Protein AF-A0A954MYY5-F1 (afdb_monomer_lite)

Radius of gyration: 47.36 Å; chains: 1; bounding box: 108×51×130 Å

pLDDT: mean 92.71, std 5.75, range [64.12, 98.56]

Foldseek 3Di:
DEFEFQGEAEDEAADEDDDADEYEYEAAQRGEHEAAAAQHEYEYAARYEYEEAYEYYAGPVPGHYAQYAYHYNHHYEFADAVGEYEYANHYAHEYEFQEEYEFHNNGEYEDQYAYEYAQNYAYAYDQNGEYEDQAAYHYQHQWLVRQHAAHEYEDPHDADPVGAREYEQQFDPPDQAQVRCPRGNEHREYEYDDLHEYEYDHPYHSYPDPDDGAYHYQEYAYADNYEYEDCCHEAEYAYYHDHYYYDDYDYHYQDQEEEDDAQDKGKHKQAFQQDKYKYKYWDAAFFWKKKKKFQAQDDPRHFHPVGLQWKKKWKAAQVRDTQDIDIAHGRGMDMDGRRGHRHGDMMMIMMAGHDVRRGGIGMMIIHMKGQGEAEDEADAPDKDKDKQPIFNHKYKYKDWDAQQWKKKKAWDDKPDQQWWKWKADPPRRTQDHIDRGIDFITGHHHGTMMIIIIAGPRRDIIMTMIHIYTADEAEAEEQWKDKDKDAFAFDKHKYKYFAAAWFKKKKKKAFPDWPWWKWKFKAPPHAAGPVGGDWTFPGTTRIGMIIDLIDHGGIMMMMMHRNDDHHMTMMMIHMYTDQWEWDAKPPQAAAQAAKDKIKTFIGNDDPQKFKWWAALVRPDIFGFPDKDPPDRTMIIGIGGGPDDWDFTWMKMAHPVGIDIRHRRHTYDNFDDWDKDKDKAFPPDDDDVDDGDIDIDIDGPGRHDDDDD

Sequence (708 aa):
MTVHESAKLLFDGTQAVTGNGAIVLSHTDLSGLIAVSSGMTLTIDTGITVRGSGTIGWSPTFGGGQNVSLQLLGKVVADVAFGAIRLDPNGSGTIRISGELAALDGGLIHLRGTTVFSESSTLTQSGDGTIRLFRGFSSEMISPSQFKVSGIVTFDGTGTAGNPNLLEVMGVDRGLTSAGFQNNFGFGMLSLNGAEYVKLVDEVDNSYGNGPEALYANSIFVPAGTTLDLNGFNVYVRSLLLEGQVINGTIQQMLDSGELAVGTPTPGVISTSGERDEWTFFSRADRDLTIEINFGSGGVNPALQPSLDWGTVTVFDPNGQILAVESSTEGGVIRFRHLQTPLEGSYRVRIQASNGHVFETGNYVLSVYDSTSNRRSLLLNEPVSGILTTPYADDRWEFTADSVTSLKFDLRNSSTPGISFTLIGPNDFVVIPETTGDSAIVTLPFSGTYTLIAHHLSGRTGSYSFSLDQTSLGVLPFNGSVNETLTRSGQAKLFKVTVPSTQILTLQLSDPTTTDRIEMYARYGSPPTRGVYDYRFNAPGSNQRITVPSATAGDWYVLIYSENVPTSRNVSLSSSGVFTTLSSVVPEISGNSVPVTMKLTGAGFVAGTSVSLVSLDGTRTYSPQNFSIDSLTQITATFPSQIPSGHYSIRVNTPYGSYQLQNSFEFTTGTEAHLETELIIPAVLGRHAFATLYIEYANTGDVPMPAP

Structure (mmCIF, N/CA/C/O backbone):
data_AF-A0A954MYY5-F1
#
_entry.id   AF-A0A954MYY5-F1
#
loop_
_atom_site.group_PDB
_atom_site.id
_atom_site.type_symbol
_atom_site.label_atom_id
_atom_site.label_alt_id
_atom_site.label_comp_id
_atom_site.label_asym_id
_atom_site.label_entity_id
_atom_site.label_seq_id
_atom_site.pdbx_PDB_ins_code
_atom_site.Cartn_x
_atom_site.Cartn_y
_atom_site.Cartn_z
_atom_site.occupancy
_atom_site.B_iso_or_equiv
_atom_site.auth_seq_id
_atom_site.auth_comp_id
_atom_site.auth_asym_id
_atom_site.auth_atom_id
_atom_site.pdbx_PDB_model_num
ATOM 1 N N . MET A 1 1 ? -5.482 -3.676 62.823 1.00 93.31 1 MET A N 1
ATOM 2 C CA . MET A 1 1 ? -6.471 -4.029 63.866 1.00 93.31 1 MET A CA 1
ATOM 3 C C . MET A 1 1 ? -7.576 -4.846 63.217 1.00 93.31 1 MET A C 1
ATOM 5 O O . MET A 1 1 ? -7.932 -4.530 62.092 1.00 93.31 1 MET A O 1
ATOM 9 N N . THR A 1 2 ? -8.111 -5.862 63.894 1.00 95.06 2 THR A N 1
ATOM 10 C CA . THR A 1 2 ? -9.263 -6.638 63.402 1.00 95.06 2 THR A CA 1
ATOM 11 C C . THR A 1 2 ? -10.464 -6.385 64.303 1.00 95.06 2 THR A C 1
ATOM 13 O O . THR A 1 2 ? -10.348 -6.497 65.522 1.00 95.06 2 THR A O 1
ATOM 16 N N . VAL A 1 3 ? -11.605 -6.041 63.711 1.00 95.06 3 VAL A N 1
ATOM 17 C CA . VAL A 1 3 ? -12.895 -5.918 64.392 1.00 95.06 3 VAL A CA 1
ATOM 18 C C . VAL A 1 3 ? -13.662 -7.211 64.125 1.00 95.06 3 VAL A C 1
ATOM 20 O O . VAL A 1 3 ? -14.184 -7.443 63.030 1.00 95.06 3 VAL A O 1
ATOM 23 N N . HIS A 1 4 ? -13.657 -8.099 65.115 1.00 93.50 4 HIS A N 1
ATOM 24 C CA . HIS A 1 4 ? -14.310 -9.403 65.022 1.00 93.50 4 HIS A CA 1
ATOM 25 C C . HIS A 1 4 ? -15.840 -9.286 64.956 1.00 93.50 4 HIS A C 1
ATOM 27 O O . HIS A 1 4 ? -16.412 -8.220 65.188 1.00 93.50 4 HIS A O 1
ATOM 33 N N . GLU A 1 5 ? -16.498 -10.390 64.619 1.00 88.56 5 GLU A N 1
ATOM 34 C CA . GLU A 1 5 ? -17.949 -10.498 64.636 1.00 88.56 5 GLU A CA 1
ATOM 35 C C . GLU A 1 5 ? -18.494 -10.124 66.022 1.00 88.56 5 GLU A C 1
ATOM 37 O O . GLU A 1 5 ? -17.938 -10.495 67.056 1.00 88.56 5 GLU A O 1
ATOM 42 N N . SER A 1 6 ? -19.581 -9.357 66.037 1.00 88.06 6 SER A N 1
ATOM 43 C CA . SER A 1 6 ? -20.195 -8.749 67.223 1.00 88.06 6 SER A CA 1
ATOM 44 C C . SER A 1 6 ? -19.346 -7.683 67.939 1.00 88.06 6 SER A C 1
ATOM 46 O O . SER A 1 6 ? -19.715 -7.245 69.031 1.00 88.06 6 SER A O 1
ATOM 48 N N . ALA A 1 7 ? -18.246 -7.212 67.337 1.00 93.00 7 ALA A N 1
ATOM 49 C CA . ALA A 1 7 ? -17.447 -6.095 67.843 1.00 93.00 7 ALA A CA 1
ATOM 50 C C . ALA A 1 7 ? -17.664 -4.812 67.023 1.00 93.00 7 ALA A C 1
ATOM 52 O O . ALA A 1 7 ? -17.978 -4.842 65.835 1.00 93.00 7 ALA A O 1
ATOM 53 N N . LYS A 1 8 ? -17.471 -3.652 67.660 1.00 94.50 8 LYS A N 1
ATOM 54 C CA . LYS A 1 8 ? -17.592 -2.344 67.005 1.00 94.50 8 LYS A CA 1
ATOM 55 C C . LYS A 1 8 ? -16.646 -1.314 67.602 1.00 94.50 8 LYS A C 1
ATOM 57 O O . LYS A 1 8 ? -16.334 -1.374 68.790 1.00 94.50 8 LYS A O 1
ATOM 62 N N . LEU A 1 9 ? -16.252 -0.346 66.784 1.00 96.25 9 LEU A N 1
ATOM 63 C CA . LEU A 1 9 ? -15.602 0.886 67.226 1.00 96.25 9 LEU A CA 1
ATOM 64 C C . LEU A 1 9 ? -16.624 2.020 67.144 1.00 96.25 9 LEU A C 1
ATOM 66 O O . LEU A 1 9 ? -17.271 2.172 66.113 1.00 96.25 9 LEU A O 1
ATOM 70 N N . LEU A 1 10 ? -16.803 2.772 68.230 1.00 96.25 10 LEU A N 1
ATOM 71 C CA . LEU A 1 10 ? -17.774 3.867 68.308 1.00 96.25 10 LEU A CA 1
ATOM 72 C C . LEU A 1 10 ? -17.062 5.212 68.187 1.00 96.25 10 LEU A C 1
ATOM 74 O O . LEU A 1 10 ? -16.083 5.455 68.891 1.00 96.25 10 LEU A O 1
ATOM 78 N N . PHE A 1 11 ? -17.596 6.081 67.335 1.00 97.06 11 PHE A N 1
ATOM 79 C CA . PHE A 1 11 ? -17.114 7.441 67.113 1.00 97.06 11 PHE A CA 1
ATOM 80 C C . PHE A 1 11 ? -18.230 8.426 67.458 1.00 97.06 11 PHE A C 1
ATOM 82 O O . PHE A 1 11 ? -19.306 8.367 66.861 1.00 97.06 11 PHE A O 1
ATOM 89 N N . ASP A 1 12 ? -17.974 9.303 68.431 1.00 95.12 12 ASP A N 1
ATOM 90 C CA . ASP A 1 12 ? -18.932 10.280 68.963 1.00 95.12 12 ASP A CA 1
ATOM 91 C C . ASP A 1 12 ? -18.392 11.709 68.775 1.00 95.12 12 ASP A C 1
ATOM 93 O O . ASP A 1 12 ? -17.405 12.113 69.390 1.00 95.12 12 ASP A O 1
ATOM 97 N N . GLY A 1 13 ? -19.013 12.465 67.876 1.00 93.81 13 GLY A N 1
ATOM 98 C CA . GLY A 1 13 ? -18.571 13.762 67.376 1.00 93.81 13 GLY A CA 1
ATOM 99 C C . GLY A 1 13 ? -17.742 13.633 66.099 1.00 93.81 13 GLY A C 1
ATOM 100 O O . GLY A 1 13 ? -17.266 12.554 65.760 1.00 93.81 13 GLY A O 1
ATOM 101 N N . THR A 1 14 ? -17.563 14.739 65.370 1.00 96.62 14 THR A N 1
ATOM 102 C CA . THR A 1 14 ? -16.743 14.758 64.148 1.00 96.62 14 THR A CA 1
ATOM 103 C C . THR A 1 14 ? -15.301 14.368 64.462 1.00 96.62 14 THR A C 1
ATOM 105 O O . THR A 1 14 ? -14.629 15.043 65.242 1.00 96.62 14 THR A O 1
ATOM 108 N N . GLN A 1 15 ? -14.836 13.272 63.864 1.00 95.69 15 GLN A N 1
ATOM 109 C CA . GLN A 1 15 ? -13.559 12.639 64.187 1.00 95.69 15 GLN A CA 1
ATOM 110 C C . GLN A 1 15 ? -12.925 11.988 62.955 1.00 95.69 15 GLN A C 1
ATOM 112 O O . GLN A 1 15 ? -13.600 11.658 61.979 1.00 95.69 15 GLN A O 1
ATOM 117 N N . ALA A 1 16 ? -11.613 11.769 63.030 1.00 95.88 16 ALA A N 1
ATOM 118 C CA . ALA A 1 16 ? -10.840 11.083 62.007 1.00 95.88 16 ALA A CA 1
ATOM 119 C C . ALA A 1 16 ? -10.134 9.850 62.583 1.00 95.88 16 ALA A C 1
ATOM 121 O O . ALA A 1 16 ? -9.555 9.903 63.668 1.00 95.88 16 ALA A O 1
ATOM 122 N N . VAL A 1 17 ? -10.142 8.757 61.824 1.00 96.50 17 VAL A N 1
ATOM 123 C CA . VAL A 1 17 ? -9.258 7.608 62.024 1.00 96.50 17 VAL A CA 1
ATOM 124 C C . VAL A 1 17 ? -7.954 7.913 61.295 1.00 96.50 17 VAL A C 1
ATOM 126 O O . VAL A 1 17 ? -7.935 7.933 60.066 1.00 96.50 17 VAL A O 1
ATOM 129 N N . THR A 1 18 ? -6.883 8.174 62.045 1.00 95.50 18 THR A N 1
ATOM 130 C CA . THR A 1 18 ? -5.580 8.607 61.512 1.00 95.50 18 THR A CA 1
ATOM 131 C C . THR A 1 18 ? -4.473 7.583 61.776 1.00 95.50 18 THR A C 1
ATOM 133 O O . THR A 1 18 ? -4.636 6.645 62.561 1.00 95.50 18 THR A O 1
ATOM 136 N N . GLY A 1 19 ? -3.325 7.769 61.119 1.00 94.00 19 GLY A N 1
ATOM 137 C CA . GLY A 1 19 ? -2.162 6.883 61.207 1.00 94.00 19 GLY A CA 1
ATOM 138 C C . GLY A 1 19 ? -2.006 5.990 59.977 1.00 94.00 19 GLY A C 1
ATOM 139 O O . GLY A 1 19 ? -2.633 6.228 58.950 1.00 94.00 19 GLY A O 1
ATOM 140 N N . ASN A 1 20 ? -1.162 4.960 60.094 1.00 95.44 20 ASN A N 1
ATOM 141 C CA . ASN A 1 20 ? -0.851 4.032 59.006 1.00 95.44 20 ASN A CA 1
ATOM 142 C C . ASN A 1 20 ? -1.233 2.600 59.390 1.00 95.44 20 ASN A C 1
ATOM 144 O O . ASN A 1 20 ? -0.774 2.092 60.416 1.00 95.44 20 ASN A O 1
ATOM 148 N N . GLY A 1 21 ? -2.022 1.922 58.557 1.00 95.56 21 GLY A N 1
ATOM 149 C CA . GLY A 1 21 ? -2.313 0.499 58.731 1.00 95.56 21 GLY A CA 1
ATOM 150 C C . GLY A 1 21 ? -3.701 0.073 58.267 1.00 95.56 21 GLY A C 1
ATOM 151 O O . GLY A 1 21 ? -4.454 0.848 57.684 1.00 95.56 21 GLY A O 1
ATOM 152 N N . ALA A 1 22 ? -4.035 -1.191 58.537 1.00 97.38 22 ALA A N 1
ATOM 153 C CA . ALA A 1 22 ? -5.302 -1.787 58.127 1.00 97.38 22 ALA A CA 1
ATOM 154 C C . ALA A 1 22 ? -6.266 -2.017 59.304 1.00 97.38 22 ALA A C 1
ATOM 156 O O . ALA A 1 22 ? -5.864 -2.505 60.369 1.00 97.38 22 ALA A O 1
ATOM 157 N N . ILE A 1 23 ? -7.548 -1.731 59.080 1.00 98.12 23 ILE A N 1
ATOM 158 C CA . ILE A 1 23 ? -8.689 -2.158 59.889 1.00 98.12 23 ILE A CA 1
ATOM 159 C C . ILE A 1 23 ? -9.413 -3.254 59.111 1.00 98.12 23 ILE A C 1
ATOM 161 O O . ILE A 1 23 ? -9.938 -3.005 58.031 1.00 98.12 23 ILE A O 1
ATOM 165 N N . VAL A 1 24 ? -9.434 -4.467 59.653 1.00 98.12 24 VAL A N 1
ATOM 166 C CA . VAL A 1 24 ? -10.107 -5.614 59.034 1.00 98.12 24 VAL A CA 1
ATOM 167 C C . VAL A 1 24 ? -11.451 -5.825 59.718 1.00 98.12 24 VAL A C 1
ATOM 169 O O . VAL A 1 24 ? -11.488 -6.102 60.917 1.00 98.12 24 VAL A O 1
ATOM 172 N N . LEU A 1 25 ? -12.542 -5.684 58.973 1.00 98.19 25 LEU A N 1
ATOM 173 C CA . LEU A 1 25 ? -13.896 -6.009 59.412 1.00 98.19 25 LEU A CA 1
ATOM 174 C C . LEU A 1 25 ? -14.218 -7.451 58.994 1.00 98.19 25 LEU A C 1
ATOM 176 O O . LEU A 1 25 ? -13.790 -7.899 57.931 1.00 98.19 25 LEU A O 1
ATOM 180 N N . SER A 1 26 ? -14.931 -8.201 59.831 1.00 96.00 26 SER A N 1
ATOM 181 C CA . SER A 1 26 ? -15.105 -9.656 59.647 1.00 96.00 26 SER A CA 1
ATOM 182 C C . SER A 1 26 ? -16.536 -10.121 59.370 1.00 96.00 26 SER A C 1
ATOM 184 O O . SER A 1 26 ? -16.731 -11.295 59.073 1.00 96.00 26 SER A O 1
ATOM 186 N N . HIS A 1 27 ? -17.531 -9.235 59.448 1.00 95.12 27 HIS A N 1
ATOM 187 C CA . HIS A 1 27 ? -18.931 -9.561 59.189 1.00 95.12 27 HIS A CA 1
ATOM 188 C C . HIS A 1 27 ? -19.743 -8.306 58.832 1.00 95.12 27 HIS A C 1
ATOM 190 O O . HIS A 1 27 ? -19.736 -7.346 59.600 1.00 95.12 27 HIS A O 1
ATOM 196 N N . THR A 1 28 ? -20.522 -8.345 57.744 1.00 89.81 28 THR A N 1
ATOM 197 C CA . THR A 1 28 ? -21.262 -7.200 57.167 1.00 89.81 28 THR A CA 1
ATOM 198 C C . THR A 1 28 ? -22.051 -6.380 58.189 1.00 89.81 28 THR A C 1
ATOM 200 O O . THR A 1 28 ? -21.820 -5.177 58.319 1.00 89.81 28 THR A O 1
ATOM 203 N N . ASP A 1 29 ? -22.942 -7.020 58.950 1.00 89.81 29 ASP A N 1
ATOM 204 C CA . ASP A 1 29 ? -23.806 -6.299 59.898 1.00 89.81 29 ASP A CA 1
ATOM 205 C C . ASP A 1 29 ? -23.288 -6.294 61.347 1.00 89.81 29 ASP A C 1
ATOM 207 O O . ASP A 1 29 ? -23.690 -5.454 62.152 1.00 89.81 29 ASP A O 1
ATOM 211 N N . LEU A 1 30 ? -22.365 -7.204 61.681 1.00 94.00 30 LEU A N 1
ATOM 212 C CA . LEU A 1 30 ? -21.908 -7.461 63.052 1.00 94.00 30 LEU A CA 1
ATOM 213 C C . LEU A 1 30 ? -20.491 -6.949 63.333 1.00 94.00 30 LEU A C 1
ATOM 215 O O . LEU A 1 30 ? -19.982 -7.155 64.429 1.00 94.00 30 LEU A O 1
ATOM 219 N N . SER A 1 31 ? -19.847 -6.281 62.380 1.00 96.75 31 SER A N 1
ATOM 220 C CA . SER A 1 31 ? -18.539 -5.650 62.552 1.00 96.75 31 SER A CA 1
ATOM 221 C C . SER A 1 31 ? -18.558 -4.262 61.925 1.00 96.75 31 SER A C 1
ATOM 223 O O . SER A 1 31 ? -19.049 -4.095 60.808 1.00 96.75 31 SER A O 1
ATOM 225 N N . GLY A 1 32 ? -18.053 -3.238 62.617 1.00 96.62 32 GLY A N 1
ATOM 226 C CA . GLY A 1 32 ? -18.065 -1.908 62.016 1.00 96.62 32 GLY A CA 1
ATOM 227 C C . GLY A 1 32 ? -17.420 -0.759 62.776 1.00 96.62 32 GLY A C 1
ATOM 228 O O . GLY A 1 32 ? -17.115 -0.835 63.969 1.00 96.62 32 GLY A O 1
ATOM 229 N N . LEU A 1 33 ? -17.251 0.328 62.025 1.00 97.69 33 LEU A N 1
ATOM 230 C CA . LEU A 1 33 ? -16.867 1.662 62.471 1.00 97.69 33 LEU A CA 1
ATOM 231 C C . LEU A 1 33 ? -18.139 2.510 62.558 1.00 97.69 33 LEU A C 1
ATOM 233 O O . LEU A 1 33 ? -18.665 2.958 61.541 1.00 97.69 33 LEU A O 1
ATOM 237 N N . ILE A 1 34 ? -18.670 2.674 63.766 1.00 97.50 34 ILE A N 1
ATOM 238 C CA . ILE A 1 34 ? -20.026 3.172 63.986 1.00 97.50 34 ILE A CA 1
ATOM 239 C C . ILE A 1 34 ? -20.004 4.636 64.421 1.00 97.50 34 ILE A C 1
ATOM 241 O O . ILE A 1 34 ? -19.475 4.969 65.482 1.00 97.50 34 ILE A O 1
ATOM 245 N N . ALA A 1 35 ? -20.613 5.497 63.609 1.00 96.88 35 ALA A N 1
ATOM 246 C CA . ALA A 1 35 ? -20.782 6.922 63.886 1.00 96.88 35 ALA A CA 1
ATOM 247 C C . ALA A 1 35 ? -22.080 7.144 64.680 1.00 96.88 35 ALA A C 1
ATOM 249 O O . ALA A 1 35 ? -23.168 6.852 64.177 1.00 96.88 35 ALA A O 1
ATOM 250 N N . VAL A 1 36 ? -21.990 7.611 65.931 1.00 95.81 36 VAL A N 1
ATOM 251 C CA . VAL A 1 36 ? -23.154 7.642 66.842 1.00 95.81 36 VAL A CA 1
ATOM 252 C C . VAL A 1 36 ? -23.854 8.995 66.949 1.00 95.81 36 VAL A C 1
ATOM 254 O O . VAL A 1 36 ? -25.047 9.025 67.250 1.00 95.81 36 VAL A O 1
ATOM 257 N N . SER A 1 37 ? -23.174 10.108 66.674 1.00 96.75 37 SER A N 1
ATOM 258 C CA . SER A 1 37 ? -23.784 11.443 66.756 1.00 96.75 37 SER A CA 1
ATOM 259 C C . SER A 1 37 ? -24.413 11.827 65.422 1.00 96.75 37 SER A C 1
ATOM 261 O O . SER A 1 37 ? -23.822 11.641 64.362 1.00 96.75 37 SER A O 1
ATOM 263 N N . SER A 1 38 ? -25.620 12.388 65.451 1.00 96.38 38 SER A N 1
ATOM 264 C CA . SER A 1 38 ? -26.279 12.828 64.215 1.00 96.38 38 SER A CA 1
ATOM 265 C C . SER A 1 38 ? -25.551 14.027 63.600 1.00 96.38 38 SER A C 1
ATOM 267 O O . SER A 1 38 ? -25.111 14.916 64.328 1.00 96.38 38 SER A O 1
ATOM 269 N N . GLY A 1 39 ? -25.426 14.056 62.272 1.00 95.38 39 GLY A N 1
ATOM 270 C CA . GLY A 1 39 ? -24.758 15.136 61.536 1.00 95.38 39 GLY A CA 1
ATOM 271 C C . GLY A 1 39 ? -23.230 15.169 61.650 1.00 95.38 39 GLY A C 1
ATOM 272 O O . GLY A 1 39 ? -22.617 16.124 61.181 1.00 95.38 39 GLY A O 1
ATOM 273 N N . MET A 1 40 ? -22.599 14.174 62.285 1.00 96.69 40 MET A N 1
ATOM 274 C CA . MET A 1 40 ? -21.138 14.134 62.406 1.00 96.69 40 MET A CA 1
ATOM 275 C C . MET A 1 40 ? -20.460 13.736 61.095 1.00 96.69 40 MET A C 1
ATOM 277 O O . MET A 1 40 ? -21.044 13.020 60.283 1.00 96.69 40 MET A O 1
ATOM 281 N N . THR A 1 41 ? -19.186 14.102 60.955 1.00 98.00 41 THR A N 1
ATOM 282 C CA . THR A 1 41 ? -18.319 13.559 59.902 1.00 98.00 41 THR A CA 1
ATOM 283 C C . THR A 1 41 ? -17.362 12.524 60.484 1.00 98.00 41 THR A C 1
ATOM 285 O O . THR A 1 41 ? -16.637 12.817 61.437 1.00 98.00 41 THR A O 1
ATOM 288 N N . LEU A 1 42 ? -17.340 11.325 59.901 1.00 98.06 42 LEU A N 1
ATOM 289 C CA . LEU A 1 42 ? -16.318 10.312 60.154 1.00 98.06 42 LEU A CA 1
ATOM 290 C C . LEU A 1 42 ? -15.332 10.292 58.985 1.00 98.06 42 LEU A C 1
ATOM 292 O O . LEU A 1 42 ? -15.699 9.946 57.861 1.00 98.06 42 LEU A O 1
ATOM 296 N N . THR A 1 43 ? -14.077 10.631 59.267 1.00 98.31 43 THR A N 1
ATOM 297 C CA . THR A 1 43 ? -13.003 10.623 58.271 1.00 98.31 43 THR A CA 1
ATOM 298 C C . THR A 1 43 ? -12.143 9.369 58.403 1.00 98.31 43 THR A C 1
ATOM 300 O O . THR A 1 43 ? -11.653 9.064 59.488 1.00 98.31 43 THR A O 1
ATOM 303 N N . ILE A 1 44 ? -11.909 8.665 57.297 1.00 98.19 44 ILE A N 1
ATOM 304 C CA . ILE A 1 44 ? -10.870 7.635 57.177 1.00 98.19 44 ILE A CA 1
ATOM 305 C C . ILE A 1 44 ? -9.684 8.276 56.460 1.00 98.19 44 ILE A C 1
ATOM 307 O O . ILE A 1 44 ? -9.787 8.595 55.277 1.00 98.19 44 ILE A O 1
ATOM 311 N N . ASP A 1 45 ? -8.591 8.517 57.181 1.00 97.88 45 ASP A N 1
ATOM 312 C CA . ASP A 1 45 ? -7.446 9.275 56.671 1.00 97.88 45 ASP A CA 1
ATOM 313 C C . ASP A 1 45 ? -6.592 8.469 55.669 1.00 97.88 45 ASP A C 1
ATOM 315 O O . ASP A 1 45 ? -6.677 7.243 55.591 1.00 97.88 45 ASP A O 1
ATOM 319 N N . THR A 1 46 ? -5.747 9.163 54.907 1.00 96.88 46 THR A N 1
ATOM 320 C CA . THR A 1 46 ? -4.963 8.651 53.763 1.00 96.88 46 THR A CA 1
ATOM 321 C C . THR A 1 46 ? -4.101 7.416 54.060 1.00 96.88 46 THR A C 1
ATOM 323 O O . THR A 1 46 ? -3.925 6.566 53.189 1.00 96.88 46 THR A O 1
ATOM 326 N N . GLY A 1 47 ? -3.582 7.279 55.285 1.00 96.19 47 GLY A N 1
ATOM 327 C CA . GLY A 1 47 ? -2.758 6.137 55.703 1.00 96.19 47 GLY A CA 1
ATOM 328 C C . GLY A 1 47 ? -3.545 4.886 56.122 1.00 96.19 47 GLY A C 1
ATOM 329 O O . GLY A 1 47 ? -2.946 3.840 56.402 1.00 96.19 47 GLY A O 1
ATOM 330 N N . ILE A 1 48 ? -4.879 4.962 56.170 1.00 98.44 48 ILE A N 1
ATOM 331 C CA . ILE A 1 48 ? -5.741 3.888 56.667 1.00 98.44 48 ILE A CA 1
ATOM 332 C C . ILE A 1 48 ? -6.355 3.091 55.518 1.00 98.44 48 ILE A C 1
ATOM 334 O O . ILE A 1 48 ? -6.887 3.636 54.555 1.00 98.44 48 ILE A O 1
ATOM 338 N N . THR A 1 49 ? -6.323 1.766 55.650 1.00 98.50 49 THR A N 1
ATOM 339 C CA . THR A 1 49 ? -7.081 0.833 54.807 1.00 98.50 49 THR A CA 1
ATOM 340 C C . THR A 1 49 ? -8.150 0.142 55.644 1.00 98.50 49 THR A C 1
ATOM 342 O O . THR A 1 49 ? -7.817 -0.577 56.581 1.00 98.50 49 THR A O 1
ATOM 345 N N . VAL A 1 50 ? -9.426 0.306 55.316 1.00 98.50 50 VAL A N 1
ATOM 346 C CA . VAL A 1 50 ? -10.512 -0.518 55.863 1.00 98.50 50 VAL A CA 1
ATOM 347 C C . VAL A 1 50 ? -10.808 -1.630 54.865 1.00 98.50 50 VAL A C 1
ATOM 349 O O . VAL A 1 50 ? -11.042 -1.347 53.696 1.00 98.50 50 VAL A O 1
ATOM 352 N N . ARG A 1 51 ? -10.771 -2.892 55.292 1.00 98.38 51 ARG A N 1
ATOM 353 C CA . ARG A 1 51 ? -10.991 -4.039 54.398 1.00 98.38 51 ARG A CA 1
ATOM 354 C C . ARG A 1 51 ? -11.816 -5.156 55.026 1.00 98.38 51 ARG A C 1
ATOM 356 O O . ARG A 1 51 ? -12.004 -5.157 56.244 1.00 98.38 51 ARG A O 1
ATOM 363 N N . GLY A 1 52 ? -12.260 -6.115 54.221 1.00 97.62 52 GLY A N 1
ATOM 364 C CA . GLY A 1 52 ? -13.033 -7.273 54.657 1.00 97.62 52 GLY A CA 1
ATOM 365 C C . GLY A 1 52 ? -14.539 -7.096 54.465 1.00 97.62 52 GLY A C 1
ATOM 366 O O . GLY A 1 52 ? -15.006 -6.773 53.378 1.00 97.62 52 GLY A O 1
ATOM 367 N N . SER A 1 53 ? -15.310 -7.332 55.528 1.00 97.25 53 SER A N 1
ATOM 368 C CA . SER A 1 53 ? -16.778 -7.321 55.520 1.00 97.25 53 SER A CA 1
ATOM 369 C C . SER A 1 53 ? -17.310 -6.621 56.773 1.00 97.25 53 SER A C 1
ATOM 371 O O . SER A 1 53 ? -16.973 -7.017 57.887 1.00 97.25 53 SER A O 1
ATOM 373 N N . GLY A 1 54 ? -18.106 -5.561 56.628 1.00 97.44 54 GLY A N 1
ATOM 374 C CA . GLY A 1 54 ? -18.596 -4.784 57.770 1.00 97.44 54 GLY A CA 1
ATOM 375 C C . GLY A 1 54 ? -19.312 -3.490 57.411 1.00 97.44 54 GLY A C 1
ATOM 376 O O . GLY A 1 54 ? -19.628 -3.236 56.255 1.00 97.44 54 GLY A O 1
ATOM 377 N N . THR A 1 55 ? -19.563 -2.646 58.408 1.00 97.19 55 THR A N 1
ATOM 378 C CA . THR A 1 55 ? -20.275 -1.371 58.240 1.00 97.19 55 THR A CA 1
ATOM 379 C C . THR A 1 55 ? -19.413 -0.173 58.650 1.00 97.19 55 THR A C 1
ATOM 381 O O . THR A 1 55 ? -18.732 -0.214 59.673 1.00 97.19 55 THR A O 1
ATOM 384 N N . ILE A 1 56 ? -19.473 0.920 57.888 1.00 97.94 56 ILE A N 1
ATOM 385 C CA . ILE A 1 56 ? -18.923 2.236 58.240 1.00 97.94 56 ILE A CA 1
ATOM 386 C C . ILE A 1 56 ? -20.078 3.248 58.241 1.00 97.94 56 ILE A C 1
ATOM 388 O O . ILE A 1 56 ? -20.802 3.366 57.251 1.00 97.94 56 ILE A O 1
ATOM 392 N N . GLY A 1 57 ? -20.257 3.969 59.350 1.00 96.94 57 GLY A N 1
ATOM 393 C CA . GLY A 1 57 ? -21.374 4.897 59.556 1.00 96.94 57 GLY A CA 1
ATOM 394 C C . GLY A 1 57 ? -22.475 4.298 60.433 1.00 96.94 57 GLY A C 1
ATOM 395 O O . GLY A 1 57 ? -22.198 3.814 61.530 1.00 96.94 57 GLY A O 1
ATOM 396 N N . TRP A 1 58 ? -23.726 4.354 59.984 1.00 96.38 58 TRP A N 1
ATOM 397 C CA . TRP A 1 58 ? -24.872 3.765 60.679 1.00 96.38 58 TRP A CA 1
ATOM 398 C C . TRP A 1 58 ? -24.975 2.260 60.415 1.00 96.38 58 TRP A C 1
ATOM 400 O O . TRP A 1 58 ? -24.811 1.805 59.282 1.00 96.38 58 TRP A O 1
ATOM 410 N N . SER A 1 59 ? -25.300 1.474 61.443 1.00 94.94 59 SER A N 1
ATOM 411 C CA . SER A 1 59 ? -25.470 0.018 61.348 1.00 94.94 59 SER A CA 1
ATOM 412 C C . SER A 1 59 ? -26.917 -0.405 61.622 1.00 94.94 59 SER A C 1
ATOM 414 O O . SER A 1 59 ? -27.501 0.073 62.597 1.00 94.94 59 SER A O 1
ATOM 416 N N . PRO A 1 60 ? -27.481 -1.361 60.855 1.00 91.88 60 PRO A N 1
ATOM 417 C CA . PRO A 1 60 ? -28.794 -1.931 61.152 1.00 91.88 60 PRO A CA 1
ATOM 418 C C . PRO A 1 60 ? -28.824 -2.666 62.496 1.00 91.88 60 PRO A C 1
ATOM 420 O O . PRO A 1 60 ? -29.863 -2.714 63.149 1.00 91.88 60 PRO A O 1
ATOM 423 N N . THR A 1 61 ? -27.687 -3.223 62.923 1.00 94.50 61 THR A N 1
ATOM 424 C CA . THR A 1 61 ? -27.574 -3.975 64.177 1.00 94.50 61 THR A CA 1
ATOM 425 C C . THR A 1 61 ? -27.190 -3.091 65.356 1.00 94.50 61 THR A C 1
ATOM 427 O O . THR A 1 61 ? -27.733 -3.246 66.448 1.00 94.50 61 THR A O 1
ATOM 430 N N . PHE A 1 62 ? -26.239 -2.173 65.170 1.00 94.38 62 PHE A N 1
ATOM 431 C CA . PHE A 1 62 ? -25.698 -1.367 66.269 1.00 94.38 62 PHE A CA 1
ATOM 432 C C . PHE A 1 62 ? -26.319 0.028 66.390 1.00 94.38 62 PHE A C 1
ATOM 434 O O . PHE A 1 62 ? -26.054 0.715 67.377 1.00 94.38 62 PHE A O 1
ATOM 441 N N . GLY A 1 63 ? -27.133 0.445 65.420 1.00 94.31 63 GLY A N 1
ATOM 442 C CA . GLY A 1 63 ? -27.658 1.801 65.325 1.00 94.31 63 GLY A CA 1
ATOM 443 C C . GLY A 1 63 ? -26.586 2.813 64.911 1.00 94.31 63 GLY A C 1
ATOM 444 O O . GLY A 1 63 ? -25.611 2.478 64.235 1.00 94.31 63 GLY A O 1
ATOM 445 N N . GLY A 1 64 ? -26.788 4.070 65.306 1.00 94.50 64 GLY A N 1
ATOM 446 C CA . GLY A 1 64 ? -25.898 5.191 65.006 1.00 94.50 64 GLY A CA 1
ATOM 447 C C . GLY A 1 64 ? -26.665 6.505 64.845 1.00 94.50 64 GLY A C 1
ATOM 448 O O . GLY A 1 64 ? -27.890 6.540 64.994 1.00 94.50 64 GLY A O 1
ATOM 449 N N . GLY A 1 65 ? -25.940 7.571 64.517 1.00 95.31 65 GLY A N 1
ATOM 450 C CA . GLY A 1 65 ? -26.512 8.878 64.207 1.00 95.31 65 GLY A CA 1
ATOM 451 C C . GLY A 1 65 ? -27.279 8.885 62.881 1.00 95.31 65 GLY A C 1
ATOM 452 O O . GLY A 1 65 ? -27.113 7.999 62.041 1.00 95.31 65 GLY A O 1
ATOM 453 N N . GLN A 1 66 ? -28.129 9.893 62.689 1.00 96.56 66 GLN A N 1
ATOM 454 C CA . GLN A 1 66 ? -28.730 10.198 61.387 1.00 96.56 66 GLN A CA 1
ATOM 455 C C . GLN A 1 66 ? -27.885 11.228 60.640 1.00 96.56 66 GLN A C 1
ATOM 457 O O . GLN A 1 66 ? -27.262 12.092 61.261 1.00 96.56 66 GLN A O 1
ATOM 462 N N . ASN A 1 67 ? -27.925 11.181 59.311 1.00 96.00 67 ASN A N 1
ATOM 463 C CA . ASN A 1 67 ? -27.273 12.140 58.420 1.00 96.00 67 ASN A CA 1
ATOM 464 C C . ASN A 1 67 ? -25.769 12.298 58.695 1.00 96.00 67 ASN A C 1
ATOM 466 O O . ASN A 1 67 ? -25.252 13.413 58.675 1.00 96.00 67 ASN A O 1
ATOM 470 N N . VAL A 1 68 ? -25.074 11.200 59.000 1.00 96.81 68 VAL A N 1
ATOM 471 C CA . VAL A 1 68 ? -23.617 11.238 59.182 1.00 96.81 68 VAL A CA 1
ATOM 472 C C . VAL A 1 68 ? -22.937 11.360 57.823 1.00 96.81 68 VAL A C 1
ATOM 474 O O . VAL A 1 68 ? -23.390 10.762 56.855 1.00 96.81 68 VAL A O 1
ATOM 477 N N . SER A 1 69 ? -21.848 12.110 57.734 1.00 97.12 69 SER A N 1
ATOM 478 C CA . SER A 1 69 ? -21.048 12.206 56.512 1.00 97.12 69 SER A CA 1
ATOM 479 C C . SER A 1 69 ? -19.804 11.333 56.627 1.00 97.12 69 SER A C 1
ATOM 481 O O . SER A 1 69 ? -19.127 11.321 57.654 1.00 97.12 69 SER A O 1
ATOM 483 N N . LEU A 1 70 ? -19.490 10.592 55.569 1.00 98.25 70 LEU A N 1
ATOM 484 C CA . LEU A 1 70 ? -18.309 9.736 55.497 1.00 98.25 70 LEU A CA 1
ATOM 485 C C . LEU A 1 70 ? -17.297 10.376 54.547 1.00 98.25 70 LEU A C 1
ATOM 487 O O . LEU A 1 70 ? -17.604 10.568 53.373 1.00 98.25 70 LEU A O 1
ATOM 491 N N . GLN A 1 71 ? -16.105 10.699 55.048 1.00 98.06 71 GLN A N 1
ATOM 492 C CA . GLN A 1 71 ? -15.001 11.246 54.255 1.00 98.06 71 GLN A CA 1
ATOM 493 C C . GLN A 1 71 ? -13.899 10.187 54.136 1.00 98.06 71 GLN A C 1
ATOM 495 O O . GLN A 1 71 ? -13.179 9.912 55.093 1.00 98.06 71 GLN A O 1
ATOM 500 N N . LEU A 1 72 ? -13.757 9.575 52.965 1.00 98.19 72 LEU A N 1
ATOM 501 C CA . LEU A 1 72 ? -12.830 8.469 52.731 1.00 98.19 72 LEU A CA 1
ATOM 502 C C . LEU A 1 72 ? -11.600 8.961 51.964 1.00 98.19 72 LEU A C 1
ATOM 504 O O . LEU A 1 72 ? -11.584 8.964 50.735 1.00 98.19 72 LEU A O 1
ATOM 508 N N . LEU A 1 73 ? -10.578 9.403 52.696 1.00 98.25 73 LEU A N 1
ATOM 509 C CA . LEU A 1 73 ? -9.281 9.807 52.138 1.00 98.25 73 LEU A CA 1
ATOM 510 C C . LEU A 1 73 ? -8.342 8.604 51.946 1.00 98.25 73 LEU A C 1
ATOM 512 O O . LEU A 1 73 ? -7.476 8.629 51.078 1.00 98.25 73 LEU A O 1
ATOM 516 N N . GLY A 1 74 ? -8.499 7.573 52.781 1.00 97.50 74 GLY A N 1
ATOM 517 C CA . GLY A 1 74 ? -7.782 6.300 52.704 1.00 97.50 74 GLY A CA 1
ATOM 518 C C . GLY A 1 74 ? -8.431 5.285 51.760 1.00 97.50 74 GLY A C 1
ATOM 519 O O . GLY A 1 74 ? -9.170 5.637 50.842 1.00 97.50 74 GLY A O 1
ATOM 520 N N . LYS A 1 75 ? -8.155 3.998 51.989 1.00 98.19 75 LYS A N 1
ATOM 521 C CA . LYS A 1 75 ? -8.676 2.893 51.169 1.00 98.19 75 LYS A CA 1
ATOM 522 C C . LYS A 1 75 ? -9.837 2.178 51.853 1.00 98.19 75 LYS A C 1
ATOM 524 O O . LYS A 1 75 ? -9.749 1.881 53.043 1.00 98.19 75 LYS A O 1
ATOM 529 N N . VAL A 1 76 ? -10.875 1.827 51.100 1.00 98.56 76 VAL A N 1
ATOM 530 C CA . VAL A 1 76 ? -11.952 0.926 51.527 1.00 98.56 76 VAL A CA 1
ATOM 531 C C . VAL A 1 76 ? -12.078 -0.215 50.522 1.00 98.56 76 VAL A C 1
ATOM 533 O O . VAL A 1 76 ? -12.371 0.022 49.354 1.00 98.56 76 VAL A O 1
ATOM 536 N N . VAL A 1 77 ? -11.846 -1.449 50.970 1.00 98.38 77 VAL A N 1
ATOM 537 C CA . VAL A 1 77 ? -11.713 -2.623 50.096 1.00 98.38 77 VAL A CA 1
ATOM 538 C C . VAL A 1 77 ? -12.630 -3.756 50.562 1.00 98.38 77 VAL A C 1
ATOM 540 O O . VAL A 1 77 ? -12.382 -4.360 51.601 1.00 98.38 77 VAL A O 1
ATOM 543 N N . ALA A 1 78 ? -13.675 -4.068 49.801 1.00 98.12 78 ALA A N 1
ATOM 544 C CA . ALA A 1 78 ? -14.463 -5.283 49.996 1.00 98.12 78 ALA A CA 1
ATOM 545 C C . ALA A 1 78 ? -13.802 -6.425 49.212 1.00 98.12 78 ALA A C 1
ATOM 547 O O . ALA A 1 78 ? -13.906 -6.468 47.992 1.00 98.12 78 ALA A O 1
ATOM 548 N N . ASP A 1 79 ? -13.100 -7.310 49.915 1.00 96.75 79 ASP A N 1
ATOM 549 C CA . ASP A 1 79 ? -12.249 -8.383 49.370 1.00 96.75 79 ASP A CA 1
ATOM 550 C C . ASP A 1 79 ? -12.590 -9.764 49.953 1.00 96.75 79 ASP A C 1
ATOM 552 O O . ASP A 1 79 ? -11.750 -10.658 50.055 1.00 96.75 79 ASP A O 1
ATOM 556 N N . VAL A 1 80 ? -13.834 -9.927 50.402 1.00 95.44 80 VAL A N 1
ATOM 557 C CA . VAL A 1 80 ? -14.360 -11.188 50.924 1.00 95.44 80 VAL A CA 1
ATOM 558 C C . VAL A 1 80 ? -15.513 -11.608 50.032 1.00 95.44 80 VAL A C 1
ATOM 560 O O . VAL A 1 80 ? -16.549 -10.944 50.033 1.00 95.44 80 VAL A O 1
ATOM 563 N N . ALA A 1 81 ? -15.351 -12.721 49.317 1.00 92.88 81 ALA A N 1
ATOM 564 C CA . ALA A 1 81 ? -16.400 -13.306 48.488 1.00 92.88 81 ALA A CA 1
ATOM 565 C C . ALA A 1 81 ? -17.714 -13.445 49.272 1.00 92.88 81 ALA A C 1
ATOM 567 O O . ALA A 1 81 ? -17.724 -13.979 50.384 1.00 92.88 81 ALA A O 1
ATOM 568 N N . PHE A 1 82 ? -18.816 -12.950 48.699 1.00 88.69 82 PHE A N 1
ATOM 569 C CA . PHE A 1 82 ? -20.151 -12.886 49.324 1.00 88.69 82 PHE A CA 1
ATOM 570 C C . PHE A 1 82 ? -20.257 -12.012 50.590 1.00 88.69 82 PHE A C 1
ATOM 572 O O . PHE A 1 82 ? -21.350 -11.845 51.132 1.00 88.69 82 PHE A O 1
ATOM 579 N N . GLY A 1 83 ? -19.152 -11.440 51.067 1.00 94.88 83 GLY A N 1
ATOM 580 C CA . GLY A 1 83 ? -19.125 -10.438 52.122 1.00 94.88 83 GLY A CA 1
ATOM 581 C C . GLY A 1 83 ? -19.367 -9.041 51.560 1.00 94.88 83 GLY A C 1
ATOM 582 O O . GLY A 1 83 ? -19.096 -8.767 50.391 1.00 94.88 83 GLY A O 1
ATOM 583 N N . ALA A 1 84 ? -19.863 -8.141 52.408 1.00 97.44 84 ALA A N 1
ATOM 584 C CA . ALA A 1 84 ? -20.117 -6.763 52.012 1.00 97.44 84 ALA A CA 1
ATOM 585 C C . ALA A 1 84 ? -19.509 -5.736 52.966 1.00 97.44 84 ALA A C 1
ATOM 587 O O . ALA A 1 84 ? -19.587 -5.898 54.188 1.00 97.44 84 ALA A O 1
ATOM 588 N N . ILE A 1 85 ? -18.987 -4.644 52.399 1.00 98.44 85 ILE A N 1
ATOM 589 C CA . ILE A 1 85 ? -18.758 -3.391 53.120 1.00 98.44 85 ILE A CA 1
ATOM 590 C C . ILE A 1 85 ? -19.913 -2.435 52.847 1.00 98.44 85 ILE A C 1
ATOM 592 O O . ILE A 1 85 ? -20.199 -2.068 51.707 1.00 98.44 85 ILE A O 1
ATOM 596 N N . ARG A 1 86 ? -20.570 -2.001 53.918 1.00 97.94 86 ARG A N 1
ATOM 597 C CA . ARG A 1 86 ? -21.694 -1.075 53.879 1.00 97.94 86 ARG A CA 1
ATOM 598 C C . ARG A 1 86 ? -21.270 0.304 54.355 1.00 97.94 86 ARG A C 1
ATOM 600 O O . ARG A 1 86 ? -20.882 0.470 55.506 1.00 97.94 86 ARG A O 1
ATOM 607 N N . LEU A 1 87 ? -21.394 1.290 53.479 1.00 98.19 87 LEU A N 1
ATOM 608 C CA . LEU A 1 87 ? -21.217 2.702 53.789 1.00 98.19 87 LEU A CA 1
ATOM 609 C C . LEU A 1 87 ? -22.609 3.316 53.911 1.00 98.19 87 LEU A C 1
ATOM 611 O O . LEU A 1 87 ? -23.315 3.454 52.908 1.00 98.19 87 LEU A O 1
ATOM 615 N N . ASP A 1 88 ? -23.042 3.618 55.135 1.00 96.94 88 ASP A N 1
ATOM 616 C CA . ASP A 1 88 ? -24.396 4.127 55.365 1.00 96.94 88 ASP A CA 1
ATOM 617 C C . ASP A 1 88 ? -24.408 5.411 56.206 1.00 96.94 88 ASP A C 1
ATOM 619 O O . ASP A 1 88 ? -24.106 5.369 57.400 1.00 96.94 88 ASP A O 1
ATOM 623 N N . PRO A 1 89 ? -24.790 6.551 55.610 1.00 96.38 89 PRO A N 1
ATOM 624 C CA . PRO A 1 89 ? -24.964 7.804 56.329 1.00 96.38 89 PRO A CA 1
ATOM 625 C C . PRO A 1 89 ? -26.286 7.917 57.112 1.00 96.38 89 PRO A C 1
ATOM 627 O O . PRO A 1 89 ? -26.452 8.850 57.898 1.00 96.38 89 PRO A O 1
ATOM 630 N N . ASN A 1 90 ? -27.236 6.999 56.900 1.00 95.50 90 ASN A N 1
ATOM 631 C CA . ASN A 1 90 ? -28.579 6.976 57.484 1.00 95.50 90 ASN A CA 1
ATOM 632 C C . ASN A 1 90 ? -29.349 8.291 57.310 1.00 95.50 90 ASN A C 1
ATOM 634 O O . ASN A 1 90 ? -29.557 9.054 58.256 1.00 95.50 90 ASN A O 1
ATOM 638 N N . GLY A 1 91 ? -29.764 8.546 56.070 1.00 91.31 91 GLY A N 1
ATOM 639 C CA . GLY A 1 91 ? -30.543 9.721 55.690 1.00 91.31 91 GLY A CA 1
ATOM 640 C C . GLY A 1 91 ? -29.889 10.483 54.542 1.00 91.31 91 GLY A C 1
ATOM 641 O O . GLY A 1 91 ? -29.557 9.882 53.519 1.00 91.31 91 GLY A O 1
ATOM 642 N N . SER A 1 92 ? -29.741 11.797 54.706 1.00 90.44 92 SER A N 1
ATOM 643 C CA . SER A 1 92 ? -29.219 12.736 53.706 1.00 90.44 92 SER A CA 1
ATOM 644 C C . SER A 1 92 ? -27.727 13.056 53.857 1.00 90.44 92 SER A C 1
ATOM 646 O O . SER A 1 92 ? -27.239 13.971 53.201 1.00 90.44 92 SER A O 1
ATOM 648 N N . GLY A 1 93 ? -27.008 12.364 54.746 1.00 92.50 93 GLY A N 1
ATOM 649 C CA . GLY A 1 93 ? -25.552 12.496 54.836 1.00 92.50 93 GLY A CA 1
ATOM 650 C C . GLY A 1 93 ? -24.863 11.981 53.566 1.00 92.50 93 GLY A C 1
ATOM 651 O O . GLY A 1 93 ? -25.435 11.190 52.810 1.00 92.50 93 GLY A O 1
ATOM 652 N N . THR A 1 94 ? -23.640 12.442 53.316 1.00 93.56 94 THR A N 1
ATOM 653 C CA . THR A 1 94 ? -22.912 12.179 52.063 1.00 93.56 94 THR A CA 1
ATOM 654 C C . THR A 1 94 ? -21.798 11.159 52.251 1.00 93.56 94 THR A C 1
ATOM 656 O O . THR A 1 94 ? -21.156 11.120 53.301 1.00 93.56 94 THR A O 1
ATOM 659 N N . ILE A 1 95 ? -21.502 10.392 51.203 1.00 98.19 95 ILE A N 1
ATOM 660 C CA . ILE A 1 95 ? -20.300 9.558 51.118 1.00 98.19 95 ILE A CA 1
ATOM 661 C C . ILE A 1 95 ? -19.347 10.253 50.148 1.00 98.19 95 ILE A C 1
ATOM 663 O O . ILE A 1 95 ? -19.566 10.221 48.941 1.00 98.19 95 ILE A O 1
ATOM 667 N N . ARG A 1 96 ? -18.305 10.909 50.661 1.00 97.62 96 ARG A N 1
ATOM 668 C CA . ARG A 1 96 ? -17.273 11.531 49.827 1.00 97.62 96 ARG A CA 1
ATOM 669 C C . ARG A 1 96 ? -16.029 10.661 49.817 1.00 97.62 96 ARG A C 1
ATOM 671 O O . ARG A 1 96 ? -15.446 10.387 50.866 1.00 97.62 96 ARG A O 1
ATOM 678 N N . ILE A 1 97 ? -15.617 10.252 48.628 1.00 98.31 97 ILE A N 1
ATOM 679 C CA . ILE A 1 97 ? -14.416 9.452 48.407 1.00 98.31 97 ILE A CA 1
ATOM 680 C C . ILE A 1 97 ? -13.362 10.369 47.805 1.00 98.31 97 ILE A C 1
ATOM 682 O O . ILE A 1 97 ? -13.665 11.157 46.917 1.00 98.31 97 ILE A O 1
ATOM 686 N N . SER A 1 98 ? -12.150 10.324 48.345 1.00 97.12 98 SER A N 1
ATOM 687 C CA . SER A 1 98 ? -10.966 11.017 47.818 1.00 97.12 98 SER A CA 1
ATOM 688 C C . SER A 1 98 ? -9.759 10.077 47.706 1.00 97.12 98 SER A C 1
ATOM 690 O O . SER A 1 98 ? -8.788 10.423 47.036 1.00 97.12 98 SER A O 1
ATOM 692 N N . GLY A 1 99 ? -9.817 8.908 48.358 1.00 96.94 99 GLY A N 1
ATOM 693 C CA . GLY A 1 99 ? -8.865 7.808 48.225 1.00 96.94 99 GLY A CA 1
ATOM 694 C C . GLY A 1 99 ? -9.379 6.690 47.314 1.00 96.94 99 GLY A C 1
ATOM 695 O O . GLY A 1 99 ? -9.901 6.945 46.230 1.00 96.94 99 GLY A O 1
ATOM 696 N N . GLU A 1 100 ? -9.228 5.437 47.744 1.00 98.00 100 GLU A N 1
ATOM 697 C CA . GLU A 1 100 ? -9.569 4.257 46.936 1.00 98.00 100 GLU A CA 1
ATOM 698 C C . GLU A 1 100 ? -10.810 3.539 47.478 1.00 98.00 100 GLU A C 1
ATOM 700 O O . GLU A 1 100 ? -10.880 3.224 48.667 1.00 98.00 100 GLU A O 1
ATOM 705 N N . LEU A 1 101 ? -11.755 3.221 46.594 1.00 98.44 101 LEU A N 1
ATOM 706 C CA . LEU A 1 101 ? -12.852 2.292 46.853 1.00 98.44 101 LEU A CA 1
ATOM 707 C C . LEU A 1 101 ? -12.684 1.071 45.941 1.00 98.44 101 LEU A C 1
ATOM 709 O O . LEU A 1 101 ? -12.555 1.234 44.726 1.00 98.44 101 LEU A O 1
ATOM 713 N N . ALA A 1 102 ? -12.684 -0.140 46.500 1.00 98.19 102 ALA A N 1
ATOM 714 C CA . ALA A 1 102 ? -12.430 -1.348 45.718 1.00 98.19 102 ALA A CA 1
ATOM 715 C C . ALA A 1 102 ? -13.343 -2.534 46.074 1.00 98.19 102 ALA A C 1
ATOM 717 O O . ALA A 1 102 ? -13.395 -2.943 47.232 1.00 98.19 102 ALA A O 1
ATOM 718 N N . ALA A 1 103 ? -14.020 -3.108 45.073 1.00 97.56 103 ALA A N 1
ATOM 719 C CA . ALA A 1 103 ? -14.798 -4.350 45.169 1.00 97.56 103 ALA A CA 1
ATOM 720 C C . ALA A 1 103 ? -14.069 -5.484 44.422 1.00 97.56 103 ALA A C 1
ATOM 722 O O . ALA A 1 103 ? -14.042 -5.536 43.185 1.00 97.56 103 ALA A O 1
ATOM 723 N N . LEU A 1 104 ? -13.427 -6.368 45.180 1.00 94.75 104 LEU A N 1
ATOM 724 C CA . LEU A 1 104 ? -12.499 -7.391 44.695 1.00 94.75 104 LEU A CA 1
ATOM 725 C C . LEU A 1 104 ? -12.956 -8.786 45.133 1.00 94.75 104 LEU A C 1
ATOM 727 O O . LEU A 1 104 ? -13.656 -8.912 46.135 1.00 94.75 104 LEU A O 1
ATOM 731 N N . ASP A 1 105 ? -12.532 -9.820 44.408 1.00 90.69 105 ASP A N 1
ATOM 732 C CA . ASP A 1 105 ? -12.664 -11.232 44.795 1.00 90.69 105 ASP A CA 1
ATOM 733 C C . ASP A 1 105 ? -14.101 -11.626 45.204 1.00 90.69 105 ASP A C 1
ATOM 735 O O . ASP A 1 105 ? -14.331 -12.240 46.250 1.00 90.69 105 ASP A O 1
ATOM 739 N N . GLY A 1 106 ? -15.099 -11.203 44.417 1.00 90.06 106 GLY A N 1
ATOM 740 C CA . GLY A 1 106 ? -16.520 -11.450 44.703 1.00 90.06 106 GLY A CA 1
ATOM 741 C C . GLY A 1 106 ? -17.113 -10.638 45.868 1.00 90.06 106 GLY A C 1
ATOM 742 O O . GLY A 1 106 ? -18.214 -10.943 46.338 1.00 90.06 106 GLY A O 1
ATOM 743 N N . GLY A 1 107 ? -16.386 -9.639 46.374 1.00 96.00 107 GLY A N 1
ATOM 744 C CA . GLY A 1 107 ? -16.823 -8.731 47.430 1.00 96.00 107 GLY A CA 1
ATOM 745 C C . GLY A 1 107 ? -17.855 -7.703 46.962 1.00 96.00 107 GLY A C 1
ATOM 746 O O . GLY A 1 107 ? -17.886 -7.283 45.800 1.00 96.00 107 GLY A O 1
ATOM 747 N N . LEU A 1 108 ? -18.707 -7.278 47.895 1.00 97.38 108 LEU A N 1
ATOM 748 C CA . LEU A 1 108 ? -19.819 -6.359 47.654 1.00 97.38 108 LEU A CA 1
ATOM 749 C C . LEU A 1 108 ? -19.621 -5.023 48.381 1.00 97.38 108 LEU A C 1
ATOM 751 O O . LEU A 1 108 ? -19.284 -4.982 49.563 1.00 97.38 108 LEU A O 1
ATOM 755 N N . ILE A 1 109 ? -19.897 -3.909 47.706 1.00 98.25 109 ILE A N 1
ATOM 756 C CA . ILE A 1 109 ? -19.977 -2.589 48.344 1.00 98.25 109 ILE A CA 1
ATOM 757 C C . ILE A 1 109 ? -21.407 -2.066 48.281 1.00 98.25 109 ILE A C 1
ATOM 759 O O . ILE A 1 109 ? -22.002 -1.979 47.210 1.00 98.25 109 ILE A O 1
ATOM 763 N N . HIS A 1 110 ? -21.948 -1.672 49.433 1.00 97.25 110 HIS A N 1
ATOM 764 C CA . HIS A 1 110 ? -23.227 -0.973 49.539 1.00 97.25 110 HIS A CA 1
ATOM 765 C C . HIS A 1 110 ? -23.002 0.513 49.819 1.00 97.25 110 HIS A C 1
ATOM 767 O O . HIS A 1 110 ? -22.568 0.879 50.912 1.00 97.25 110 HIS A O 1
ATOM 773 N N . LEU A 1 111 ? -23.370 1.362 48.864 1.00 97.25 111 LEU A N 1
ATOM 774 C CA . LEU A 1 111 ? -23.334 2.819 48.973 1.00 97.25 111 LEU A CA 1
ATOM 775 C C . LEU A 1 111 ? -24.747 3.339 49.237 1.00 97.25 111 LEU A C 1
ATOM 777 O O . LEU A 1 111 ? -25.567 3.453 48.325 1.00 97.25 111 LEU A O 1
ATOM 781 N N . ARG A 1 112 ? -25.067 3.600 50.510 1.00 94.88 112 ARG A N 1
ATOM 782 C CA . ARG A 1 112 ? -26.450 3.889 50.937 1.00 94.88 112 ARG A CA 1
ATOM 783 C C . ARG A 1 112 ? -26.821 5.369 51.007 1.00 94.88 112 ARG A C 1
ATOM 785 O O . ARG A 1 112 ? -27.963 5.704 51.320 1.00 94.88 112 ARG A O 1
ATOM 792 N N . GLY A 1 113 ? -25.879 6.246 50.685 1.00 92.31 113 GLY A N 1
ATOM 793 C CA . GLY A 1 113 ? -26.097 7.681 50.538 1.00 92.31 113 GLY A CA 1
ATOM 794 C C . GLY A 1 113 ? -25.626 8.192 49.189 1.00 92.31 113 GLY A C 1
ATOM 795 O O . GLY A 1 113 ? -25.038 7.446 48.406 1.00 92.31 113 GLY A O 1
ATOM 796 N N . THR A 1 114 ? -25.881 9.475 48.934 1.00 91.62 114 THR A N 1
ATOM 797 C CA . THR A 1 114 ? -25.343 10.153 47.752 1.00 91.62 114 THR A CA 1
ATOM 798 C C . THR A 1 114 ? -23.824 10.076 47.802 1.00 91.62 114 THR A C 1
ATOM 800 O O . THR A 1 114 ? -23.215 10.479 48.801 1.00 91.62 114 THR A O 1
ATOM 803 N N . THR A 1 115 ? -23.238 9.502 46.755 1.00 95.81 115 THR A N 1
ATOM 804 C CA . THR A 1 115 ? -21.804 9.235 46.688 1.00 95.81 115 THR A CA 1
ATOM 805 C C . THR A 1 115 ? -21.150 10.196 45.714 1.00 95.81 115 THR A C 1
ATOM 807 O O . THR A 1 115 ? -21.602 10.322 44.580 1.00 95.81 115 THR A O 1
ATOM 810 N N . VAL A 1 116 ? -20.091 10.859 46.176 1.00 96.38 116 VAL A N 1
ATOM 811 C CA . VAL A 1 116 ? -19.284 11.783 45.378 1.00 96.38 116 VAL A CA 1
ATOM 812 C C . VAL A 1 116 ? -17.844 11.291 45.374 1.00 96.38 116 VAL A C 1
ATOM 814 O O . VAL A 1 116 ? -17.217 11.186 46.434 1.00 96.38 116 VAL A O 1
ATOM 817 N N . PHE A 1 117 ? -17.314 10.998 44.193 1.00 97.19 117 PHE A N 1
ATOM 818 C CA . PHE A 1 117 ? -15.893 10.725 44.000 1.00 97.19 117 PHE A CA 1
ATOM 819 C C . PHE A 1 117 ? -15.171 12.039 43.707 1.00 97.19 117 PHE A C 1
ATOM 821 O O . PHE A 1 117 ? -15.566 12.766 42.814 1.00 97.19 117 PHE A O 1
ATOM 828 N N . SER A 1 118 ? -14.124 12.362 44.462 1.00 96.25 118 SER A N 1
ATOM 829 C CA . SER A 1 118 ? -13.275 13.539 44.208 1.00 96.25 118 SER A CA 1
ATOM 830 C C . SER A 1 118 ? -12.331 13.289 43.024 1.00 96.25 118 SER A C 1
ATOM 832 O O . SER A 1 118 ? -12.047 12.126 42.731 1.00 96.25 118 SER A O 1
ATOM 834 N N . GLU A 1 119 ? -11.733 14.342 42.457 1.00 94.62 119 GLU A N 1
ATOM 835 C CA . GLU A 1 119 ? -10.737 14.261 41.363 1.00 94.62 119 GLU A CA 1
ATOM 836 C C . GLU A 1 119 ? -9.612 13.234 41.605 1.00 94.62 119 GLU A C 1
ATOM 838 O O . GLU A 1 119 ? -9.159 12.545 40.692 1.00 94.62 119 GLU A O 1
ATOM 843 N N . SER A 1 120 ? -9.152 13.097 42.853 1.00 91.31 120 SER A N 1
ATOM 844 C CA . SER A 1 120 ? -8.057 12.191 43.229 1.00 91.31 120 SER A CA 1
ATOM 845 C C . SER A 1 120 ? -8.475 10.735 43.449 1.00 91.31 120 SER A C 1
ATOM 847 O O . SER A 1 120 ? -7.619 9.893 43.729 1.00 91.31 120 SER A O 1
ATOM 849 N N . SER A 1 121 ? -9.772 10.436 43.389 1.00 96.19 121 SER A N 1
ATOM 850 C CA . SER A 1 121 ? -10.303 9.137 43.800 1.00 96.19 121 SER A CA 1
ATOM 851 C C . SER A 1 121 ? -9.883 8.023 42.852 1.00 96.19 121 SER A C 1
ATOM 853 O O . SER A 1 121 ? -9.559 8.253 41.694 1.00 96.19 121 SER A O 1
ATOM 855 N N . THR A 1 122 ? -9.920 6.785 43.330 1.00 97.50 122 THR A N 1
ATOM 856 C CA . THR A 1 122 ? -9.797 5.587 42.492 1.00 97.50 122 THR A CA 1
ATOM 857 C C . THR A 1 122 ? -10.941 4.636 42.810 1.00 97.50 122 THR A C 1
ATOM 859 O O . THR A 1 122 ? -11.186 4.335 43.979 1.00 97.50 122 THR A O 1
ATOM 862 N N . LEU A 1 123 ? -11.632 4.157 41.778 1.00 97.75 123 LEU A N 1
ATOM 863 C CA . LEU A 1 123 ? -12.666 3.133 41.884 1.00 97.75 123 LEU A CA 1
ATOM 864 C C . LEU A 1 123 ? -12.217 1.884 41.130 1.00 97.75 123 LEU A C 1
ATOM 866 O O . LEU A 1 123 ? -12.017 1.926 39.917 1.00 97.75 123 LEU A O 1
ATOM 870 N N . THR A 1 124 ? -12.089 0.769 41.845 1.00 96.88 124 THR A N 1
ATOM 871 C CA . THR A 1 124 ? -11.691 -0.514 41.256 1.00 96.88 124 THR A CA 1
ATOM 872 C C . THR A 1 124 ? -12.756 -1.574 41.507 1.00 96.88 124 THR A C 1
ATOM 874 O O . THR A 1 124 ? -13.173 -1.799 42.638 1.00 96.88 124 THR A O 1
ATOM 877 N N . GLN A 1 125 ? -13.173 -2.274 40.461 1.00 95.94 125 GLN A N 1
ATOM 878 C CA . GLN A 1 125 ? -14.087 -3.401 40.548 1.00 95.94 125 GLN A CA 1
ATOM 879 C C . GLN A 1 125 ? -13.632 -4.520 39.611 1.00 95.94 125 GLN A C 1
ATOM 881 O O . GLN A 1 125 ? -13.581 -4.354 38.388 1.00 95.94 125 GLN A O 1
ATOM 886 N N . SER A 1 126 ? -13.326 -5.665 40.218 1.00 86.19 126 SER A N 1
ATOM 887 C CA . SER A 1 126 ? -13.073 -6.938 39.529 1.00 86.19 126 SER A CA 1
ATOM 888 C C . SER A 1 126 ? -14.334 -7.466 38.828 1.00 86.19 126 SER A C 1
ATOM 890 O O . SER A 1 126 ? -15.441 -7.038 39.148 1.00 86.19 126 SER A O 1
ATOM 892 N N . GLY A 1 127 ? -14.182 -8.388 37.872 1.00 74.25 127 GLY A N 1
ATOM 893 C CA . GLY A 1 127 ? -15.311 -8.904 37.084 1.00 74.25 127 GLY A CA 1
ATOM 894 C C . GLY A 1 127 ? -16.380 -9.636 37.908 1.00 74.25 127 GLY A C 1
ATOM 895 O O . GLY A 1 127 ? -17.539 -9.661 37.508 1.00 74.25 127 GLY A O 1
ATOM 896 N N . ASP A 1 128 ? -16.013 -10.193 39.064 1.00 82.44 128 ASP A N 1
ATOM 897 C CA . ASP A 1 128 ? -16.910 -10.874 40.005 1.00 82.44 128 ASP A CA 1
ATOM 898 C C . ASP A 1 128 ? -17.324 -10.001 41.209 1.00 82.44 128 ASP A C 1
ATOM 900 O O . ASP A 1 128 ? -18.285 -10.327 41.909 1.00 82.44 128 ASP A O 1
ATOM 904 N N . GLY A 1 129 ? -16.653 -8.870 41.447 1.00 89.69 129 GLY A N 1
ATOM 905 C CA . GLY A 1 129 ? -17.049 -7.883 42.454 1.00 89.69 129 GLY A CA 1
ATOM 906 C C . GLY A 1 129 ? -18.364 -7.177 42.102 1.00 89.69 129 GLY A C 1
ATOM 907 O O . GLY A 1 129 ? -18.719 -7.028 40.932 1.00 89.69 129 GLY A O 1
ATOM 908 N N . THR A 1 130 ? -19.090 -6.682 43.109 1.00 95.62 130 THR A N 1
ATOM 909 C CA . THR A 1 130 ? -20.376 -5.975 42.924 1.00 95.62 130 THR A CA 1
ATOM 910 C C . THR A 1 130 ? -20.408 -4.637 43.670 1.00 95.62 130 THR A C 1
ATOM 912 O O . THR A 1 130 ? -19.973 -4.541 44.818 1.00 95.62 130 THR A O 1
ATOM 915 N N . ILE A 1 131 ? -20.986 -3.605 43.053 1.00 97.75 131 ILE A N 1
ATOM 916 C CA . ILE A 1 131 ? -21.272 -2.313 43.694 1.00 97.75 131 ILE A CA 1
ATOM 917 C C . ILE A 1 131 ? -22.776 -2.064 43.624 1.00 97.75 131 ILE A C 1
ATOM 919 O O . ILE A 1 131 ? -23.369 -2.144 42.551 1.00 97.75 131 ILE A O 1
ATOM 923 N N . ARG A 1 132 ? -23.399 -1.734 44.759 1.00 96.50 132 ARG A N 1
ATOM 924 C CA . ARG A 1 132 ? -24.801 -1.301 44.810 1.00 96.50 132 ARG A CA 1
ATOM 925 C C . ARG A 1 132 ? -24.925 0.141 45.260 1.00 96.50 132 ARG A C 1
ATOM 927 O O . ARG A 1 132 ? -24.458 0.504 46.343 1.00 96.50 132 ARG A O 1
ATOM 934 N N . LEU A 1 133 ? -25.604 0.924 44.439 1.00 95.75 133 LEU A N 1
ATOM 935 C CA . LEU A 1 133 ? -25.904 2.332 44.638 1.00 95.75 133 LEU A CA 1
ATOM 936 C C . LEU A 1 133 ? -27.368 2.454 45.053 1.00 95.75 133 LEU A C 1
ATOM 938 O O . LEU A 1 133 ? -28.259 2.085 44.300 1.00 95.75 133 LEU A O 1
ATOM 942 N N . PHE A 1 134 ? -27.636 2.965 46.252 1.00 93.88 134 PHE A N 1
ATOM 943 C CA . PHE A 1 134 ? -29.017 3.204 46.697 1.00 93.88 134 PHE A CA 1
ATOM 944 C C . PHE A 1 134 ? -29.460 4.659 46.470 1.00 93.88 134 PHE A C 1
ATOM 946 O O . PHE A 1 134 ? -30.638 4.989 46.644 1.00 93.88 134 PHE A O 1
ATOM 953 N N . ARG A 1 135 ? -28.511 5.541 46.132 1.00 91.69 135 ARG A N 1
ATOM 954 C CA . ARG A 1 135 ? -28.708 6.958 45.794 1.00 91.69 135 ARG A CA 1
ATOM 955 C C . ARG A 1 135 ? -27.786 7.353 44.634 1.00 91.69 135 ARG A C 1
ATOM 957 O O . ARG A 1 135 ? -27.124 6.491 44.066 1.00 91.69 135 ARG A O 1
ATOM 964 N N . GLY A 1 136 ? -27.756 8.641 44.291 1.00 88.88 136 GLY A N 1
ATOM 965 C CA . GLY A 1 136 ? -26.978 9.149 43.162 1.00 88.88 136 GLY A CA 1
ATOM 966 C C . GLY A 1 136 ? -25.466 8.895 43.248 1.00 88.88 136 GLY A C 1
ATOM 967 O O . GLY A 1 136 ? -24.886 8.837 44.340 1.00 88.88 136 GLY A O 1
ATOM 968 N N . PHE A 1 137 ? -24.864 8.774 42.067 1.00 94.25 137 PHE A N 1
ATOM 969 C CA . PHE A 1 137 ? -23.438 8.654 41.794 1.00 94.25 137 PHE A CA 1
ATOM 970 C C . PHE A 1 137 ? -22.981 9.918 41.062 1.00 94.25 137 PHE A C 1
ATOM 972 O O . PHE A 1 137 ? -23.421 10.169 39.942 1.00 94.25 137 PHE A O 1
ATOM 979 N N . SER A 1 138 ? -22.106 10.692 41.699 1.00 93.94 138 SER A N 1
ATOM 980 C CA . SER A 1 138 ? -21.434 11.852 41.110 1.00 93.94 138 SER A CA 1
ATOM 981 C C . SER A 1 138 ? -19.922 11.649 41.179 1.00 93.94 138 SER A C 1
ATOM 983 O O . SER A 1 138 ? -19.409 11.024 42.118 1.00 93.94 138 SER A O 1
ATOM 985 N N . SER A 1 139 ? -19.197 12.142 40.181 1.00 94.50 139 SER A N 1
ATOM 986 C CA . SER A 1 139 ? -17.758 11.942 40.072 1.00 94.50 139 SER A CA 1
ATOM 987 C C . SER A 1 139 ? -17.078 13.193 39.546 1.00 94.50 139 SER A C 1
ATOM 989 O O . SER A 1 139 ? -17.418 13.704 38.495 1.00 94.50 139 SER A O 1
ATOM 991 N N . GLU A 1 140 ? -16.058 13.641 40.263 1.00 95.31 140 GLU A N 1
ATOM 992 C CA . GLU A 1 140 ? -15.133 14.693 39.860 1.00 95.31 140 GLU A CA 1
ATOM 993 C C . GLU A 1 140 ? -13.869 14.094 39.200 1.00 95.31 140 GLU A C 1
ATOM 995 O O . GLU A 1 140 ? -12.906 14.806 38.950 1.00 95.31 140 GLU A O 1
ATOM 1000 N N . MET A 1 141 ? -13.796 12.774 38.962 1.00 94.44 141 MET A N 1
ATOM 1001 C CA . MET A 1 141 ? -12.598 12.143 38.384 1.00 94.44 141 MET A CA 1
ATOM 1002 C C . MET A 1 141 ? -12.323 12.647 36.961 1.00 94.44 141 MET A C 1
ATOM 1004 O O . MET A 1 141 ? -13.189 12.556 36.104 1.00 94.44 141 MET A O 1
ATOM 1008 N N . ILE A 1 142 ? -11.089 13.069 36.676 1.00 91.56 142 ILE A N 1
ATOM 1009 C CA . ILE A 1 142 ? -10.681 13.545 35.335 1.00 91.56 142 ILE A CA 1
ATOM 1010 C C . ILE A 1 142 ? -9.755 12.573 34.586 1.00 91.56 142 ILE A C 1
ATOM 1012 O O . ILE A 1 142 ? -9.363 12.809 33.444 1.00 91.56 142 ILE A O 1
ATOM 1016 N N . SER A 1 143 ? -9.341 11.474 35.231 1.00 92.25 143 SER A N 1
ATOM 1017 C CA . SER A 1 143 ? -8.489 10.457 34.611 1.00 92.25 143 SER A CA 1
ATOM 1018 C C . SER A 1 143 ? -9.219 9.118 34.505 1.00 92.25 143 SER A C 1
ATOM 1020 O O . SER A 1 143 ? -9.390 8.435 35.518 1.00 92.25 143 SER A O 1
ATOM 1022 N N . PRO A 1 144 ? -9.548 8.650 33.285 1.00 91.69 144 PRO A N 1
ATOM 1023 C CA . PRO A 1 144 ? -10.196 7.354 33.084 1.00 91.69 144 PRO A CA 1
ATOM 1024 C C . PRO A 1 144 ? -9.427 6.168 33.679 1.00 91.69 144 PRO A C 1
ATOM 1026 O O . PRO A 1 144 ? -10.007 5.136 33.996 1.00 91.69 144 PRO A O 1
ATOM 1029 N N . SER A 1 145 ? -8.109 6.301 33.860 1.00 91.19 145 SER A N 1
ATOM 1030 C CA . SER A 1 145 ? -7.266 5.259 34.461 1.00 91.19 145 SER A CA 1
ATOM 1031 C C . SER A 1 145 ? -7.569 4.984 35.944 1.00 91.19 145 SER A C 1
ATOM 1033 O O . SER A 1 145 ? -7.195 3.925 36.456 1.00 91.19 145 SER A O 1
ATOM 1035 N N . GLN A 1 146 ? -8.249 5.916 36.621 1.00 92.88 146 GLN A N 1
ATOM 1036 C CA . GLN A 1 146 ? -8.712 5.794 38.005 1.00 92.88 146 GLN A CA 1
ATOM 1037 C C . GLN A 1 146 ? -10.055 5.056 38.122 1.00 92.88 146 GLN A C 1
ATOM 1039 O O . GLN A 1 146 ? -10.437 4.671 39.227 1.00 92.88 146 GLN A O 1
ATOM 1044 N N . PHE A 1 147 ? -10.754 4.832 37.005 1.00 95.62 147 PHE A N 1
ATOM 1045 C CA . PHE A 1 147 ? -12.064 4.194 36.955 1.00 95.62 147 PHE A CA 1
ATOM 1046 C C . PHE A 1 147 ? -11.961 2.822 36.281 1.00 95.62 147 PHE A C 1
ATOM 1048 O O . PHE A 1 147 ? -11.967 2.690 35.059 1.00 95.62 147 PHE A O 1
ATOM 1055 N N . LYS A 1 148 ? -11.824 1.774 37.094 1.00 94.06 148 LYS A N 1
ATOM 1056 C CA . LYS A 1 148 ? -11.622 0.390 36.646 1.00 94.06 148 LYS A CA 1
ATOM 1057 C C . LYS A 1 148 ? -12.822 -0.462 37.020 1.00 94.06 148 LYS A C 1
ATOM 1059 O O . LYS A 1 148 ? -12.734 -1.296 37.916 1.00 94.06 148 LYS A O 1
ATOM 1064 N N . VAL A 1 149 ? -13.948 -0.228 36.357 1.00 94.56 149 VAL A N 1
ATOM 1065 C CA . VAL A 1 149 ? -15.232 -0.863 36.670 1.00 94.56 149 VAL A CA 1
ATOM 1066 C C . VAL A 1 149 ? -15.562 -1.927 35.627 1.00 94.56 149 VAL A C 1
ATOM 1068 O O . VAL A 1 149 ? -15.982 -1.603 34.524 1.00 94.56 149 VAL A O 1
ATOM 1071 N N . SER A 1 150 ? -15.351 -3.204 35.966 1.00 85.50 150 SER A N 1
ATOM 1072 C CA . SER A 1 150 ? -15.562 -4.328 35.032 1.00 85.50 150 SER A CA 1
ATOM 1073 C C . SER A 1 150 ? -16.690 -5.292 35.422 1.00 85.50 150 SER A C 1
ATOM 1075 O O . SER A 1 150 ? -17.185 -6.011 34.558 1.00 85.50 150 SER A O 1
ATOM 1077 N N . GLY A 1 151 ? -17.107 -5.285 36.693 1.00 86.50 151 GLY A N 1
ATOM 1078 C CA . GLY A 1 151 ? -18.188 -6.118 37.227 1.00 86.50 151 GLY A CA 1
ATOM 1079 C C . GLY A 1 151 ? -19.570 -5.458 37.152 1.00 86.50 151 GLY A C 1
ATOM 1080 O O . GLY A 1 151 ? -19.836 -4.613 36.294 1.00 86.50 151 GLY A O 1
ATOM 1081 N N . ILE A 1 152 ? -20.461 -5.852 38.068 1.00 91.69 152 ILE A N 1
ATOM 1082 C CA . ILE A 1 152 ? -21.854 -5.382 38.112 1.00 91.69 152 ILE A CA 1
ATOM 1083 C C . ILE A 1 152 ? -21.993 -4.153 39.017 1.00 91.69 152 ILE A C 1
ATOM 1085 O O . ILE A 1 152 ? -21.697 -4.210 40.214 1.00 91.69 152 ILE A O 1
ATOM 1089 N N . VAL A 1 153 ? -22.512 -3.060 38.464 1.00 96.81 153 VAL A N 1
ATOM 1090 C CA . VAL A 1 153 ? -23.002 -1.898 39.207 1.00 96.81 153 VAL A CA 1
ATOM 1091 C C . VAL A 1 153 ? -24.524 -1.901 39.150 1.00 96.81 153 VAL A C 1
ATOM 1093 O O . VAL A 1 153 ? -25.119 -1.804 38.076 1.00 96.81 153 VAL A O 1
ATOM 1096 N N . THR A 1 154 ? -25.166 -2.022 40.309 1.00 96.25 154 THR A N 1
ATOM 1097 C CA . THR A 1 154 ? -26.627 -2.040 40.417 1.00 96.25 154 THR A CA 1
ATOM 1098 C C . THR A 1 154 ? -27.124 -0.795 41.133 1.00 96.25 154 THR A C 1
ATOM 1100 O O . THR A 1 154 ? -26.735 -0.532 42.271 1.00 96.25 154 THR A O 1
ATOM 1103 N N . PHE A 1 155 ? -28.019 -0.059 40.492 1.00 95.75 155 PHE A N 1
ATOM 1104 C CA . PHE A 1 155 ? -28.900 0.877 41.175 1.00 95.75 155 PHE A CA 1
ATOM 1105 C C . PHE A 1 155 ? -29.992 0.057 41.878 1.00 95.75 155 PHE A C 1
ATOM 1107 O O . PHE A 1 155 ? -30.683 -0.726 41.230 1.00 95.75 155 PHE A O 1
ATOM 1114 N N . ASP A 1 156 ? -30.040 0.142 43.211 1.00 92.81 156 ASP A N 1
ATOM 1115 C CA . ASP A 1 156 ? -30.921 -0.635 44.108 1.00 92.81 156 ASP A CA 1
ATOM 1116 C C . ASP A 1 156 ? -31.666 0.289 45.100 1.00 92.81 156 ASP A C 1
ATOM 1118 O O . 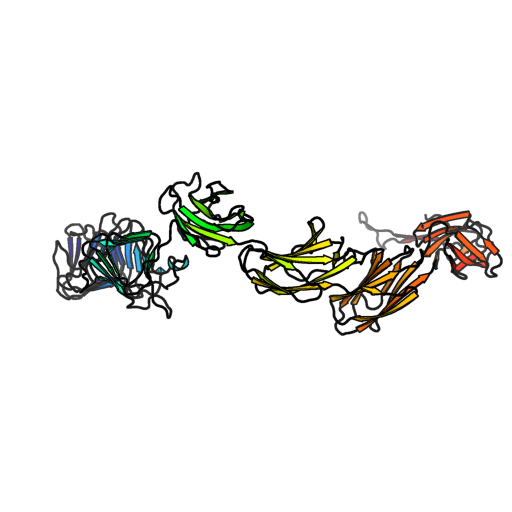ASP A 1 156 ? -31.939 -0.051 46.255 1.00 92.81 156 ASP A O 1
ATOM 1122 N N . GLY A 1 157 ? -31.890 1.533 44.683 1.00 86.56 157 GLY A N 1
ATOM 1123 C CA . GLY A 1 157 ? -32.468 2.620 45.456 1.00 86.56 157 GLY A CA 1
ATOM 1124 C C . GLY A 1 157 ? -33.985 2.761 45.329 1.00 86.56 157 GLY A C 1
ATOM 1125 O O . GLY A 1 157 ? -34.720 1.853 44.954 1.00 86.56 157 GLY A O 1
ATOM 1126 N N . THR A 1 158 ? -34.481 3.947 45.690 1.00 87.88 158 THR A N 1
ATOM 1127 C CA . THR A 1 158 ? -35.917 4.293 45.650 1.00 87.88 158 THR A CA 1
ATOM 1128 C C . THR A 1 158 ? -36.172 5.583 44.864 1.00 87.88 158 THR A C 1
ATOM 1130 O O . THR A 1 158 ? -37.040 6.374 45.244 1.00 87.88 158 THR A O 1
ATOM 1133 N N . GLY A 1 159 ? -35.355 5.858 43.841 1.00 91.69 159 GLY A N 1
ATOM 1134 C CA . GLY A 1 159 ? -35.495 7.045 42.995 1.00 91.69 159 GLY A CA 1
ATOM 1135 C C . GLY A 1 159 ? -36.868 7.097 42.319 1.00 91.69 159 GLY A C 1
ATOM 1136 O O . GLY A 1 159 ? -37.421 6.067 41.951 1.00 91.69 159 GLY A O 1
ATOM 1137 N N . THR A 1 160 ? -37.420 8.296 42.148 1.00 94.31 160 THR A N 1
ATOM 1138 C CA . THR A 1 160 ? -38.711 8.526 41.469 1.00 94.31 160 THR A CA 1
ATOM 1139 C C . THR A 1 160 ? -38.559 9.616 40.415 1.00 94.31 160 THR A C 1
ATOM 1141 O O . THR A 1 160 ? -37.604 10.381 40.471 1.00 94.31 160 THR A O 1
ATOM 1144 N N . ALA A 1 161 ? -39.522 9.777 39.506 1.00 93.75 161 ALA A N 1
ATOM 1145 C CA . ALA A 1 161 ? -39.465 10.847 38.503 1.00 93.75 161 ALA A CA 1
ATOM 1146 C C . ALA A 1 161 ? -39.315 12.262 39.112 1.00 93.75 161 ALA A C 1
ATOM 1148 O O . ALA A 1 161 ? -38.683 13.128 38.516 1.00 93.75 161 ALA A O 1
ATOM 1149 N N . GLY A 1 162 ? -39.877 12.505 40.307 1.00 94.56 162 GLY A N 1
ATOM 1150 C CA . GLY A 1 162 ? -39.755 13.789 41.013 1.00 94.56 162 GLY A CA 1
ATOM 1151 C C . GLY A 1 162 ? -38.487 13.939 41.862 1.00 94.56 162 GLY A C 1
ATOM 1152 O O . GLY A 1 162 ? -38.143 15.053 42.244 1.00 94.56 162 GLY A O 1
ATOM 1153 N N . ASN A 1 163 ? -37.806 12.835 42.173 1.00 93.12 163 ASN A N 1
ATOM 1154 C CA . ASN A 1 163 ? -36.538 12.812 42.901 1.00 93.12 163 ASN A CA 1
ATOM 1155 C C . ASN A 1 163 ? -35.704 11.614 42.412 1.00 93.12 163 ASN A C 1
ATOM 1157 O O . ASN A 1 163 ? -35.744 10.547 43.043 1.00 93.12 163 ASN A O 1
ATOM 1161 N N . PRO A 1 164 ? -35.066 11.739 41.237 1.00 95.31 164 PRO A N 1
ATOM 1162 C CA . PRO A 1 164 ? -34.357 10.637 40.603 1.00 95.31 164 PRO A CA 1
ATOM 1163 C C . PRO A 1 164 ? -33.020 10.364 41.291 1.00 95.31 164 PRO A C 1
ATOM 1165 O O . PRO A 1 164 ? -32.419 11.254 41.893 1.00 95.31 164 PRO A O 1
ATOM 1168 N N . ASN A 1 165 ? -32.520 9.139 41.154 1.00 94.25 165 ASN A N 1
ATOM 1169 C CA . ASN A 1 165 ? -31.124 8.853 41.456 1.00 94.25 165 ASN A CA 1
ATOM 1170 C C . ASN A 1 165 ? -30.271 9.297 40.265 1.00 94.25 165 ASN A C 1
ATOM 1172 O O . ASN A 1 165 ? -30.479 8.848 39.142 1.00 94.25 165 ASN A O 1
ATOM 1176 N N . LEU A 1 166 ? -29.359 10.237 40.499 1.00 95.19 166 LEU A N 1
ATOM 1177 C CA . LEU A 1 166 ? -28.535 10.813 39.438 1.00 95.19 166 LEU A CA 1
ATOM 1178 C C . LEU A 1 166 ? -27.333 9.913 39.131 1.00 95.19 166 LEU A C 1
ATOM 1180 O O . LEU A 1 166 ? -26.757 9.329 40.050 1.00 95.19 166 LEU A O 1
ATOM 1184 N N . LEU A 1 167 ? -26.967 9.810 37.857 1.00 96.25 167 LEU A N 1
ATOM 1185 C CA . LEU A 1 167 ? -25.749 9.148 37.397 1.00 96.25 167 LEU A CA 1
ATOM 1186 C C . LEU A 1 167 ? -24.967 10.109 36.504 1.00 96.25 167 LEU A C 1
ATOM 1188 O O . LEU A 1 167 ? -25.458 10.487 35.442 1.00 96.25 167 LEU A O 1
ATOM 1192 N N . GLU A 1 168 ? -23.759 10.451 36.939 1.00 95.62 168 GLU A N 1
ATOM 1193 C CA . GLU A 1 168 ? -22.793 11.214 36.145 1.00 95.62 168 GLU A CA 1
ATOM 1194 C C . GLU A 1 168 ? -22.404 10.458 34.867 1.00 95.62 168 GLU A C 1
ATOM 1196 O O . GLU A 1 168 ? -21.985 9.293 34.928 1.00 95.62 168 GLU A O 1
ATOM 1201 N N . VAL A 1 169 ? -22.527 11.114 33.714 1.00 95.31 169 VAL A N 1
ATOM 1202 C CA . VAL A 1 169 ? -21.828 10.713 32.489 1.00 95.31 169 VAL A CA 1
ATOM 1203 C C . VAL A 1 169 ? -20.423 11.298 32.546 1.00 95.31 169 VAL A C 1
ATOM 1205 O O . VAL A 1 169 ? -20.297 12.435 32.943 1.00 95.31 169 VAL A O 1
ATOM 1208 N N . MET A 1 170 ? -19.391 10.507 32.229 1.00 95.00 170 MET A N 1
ATOM 1209 C CA . MET A 1 170 ? -17.986 10.923 32.426 1.00 95.00 170 MET A CA 1
ATOM 1210 C C . MET A 1 170 ? -17.122 10.802 31.159 1.00 95.00 170 MET A C 1
ATOM 1212 O O . MET A 1 170 ? -15.960 11.207 31.135 1.00 95.00 170 MET A O 1
ATOM 1216 N N . GLY A 1 171 ? -17.600 10.080 30.139 1.00 94.31 171 GLY A N 1
ATOM 1217 C CA . GLY A 1 171 ? -16.787 9.660 28.998 1.00 94.31 171 GLY A CA 1
ATOM 1218 C C . GLY A 1 171 ? -16.811 10.675 27.861 1.00 94.31 171 GLY A C 1
ATOM 1219 O O . GLY A 1 171 ? -17.865 11.202 27.521 1.00 94.31 171 GLY A O 1
ATOM 1220 N N . VAL A 1 172 ? -15.681 10.868 27.176 1.00 92.06 172 VAL A N 1
ATOM 1221 C CA . VAL A 1 172 ? -15.655 11.621 25.912 1.00 92.06 172 VAL A CA 1
ATOM 1222 C C . VAL A 1 172 ? -16.588 10.932 24.915 1.00 92.06 172 VAL A C 1
ATOM 1224 O O . VAL A 1 172 ? -16.436 9.731 24.659 1.00 92.06 172 VAL A O 1
ATOM 1227 N N . ASP A 1 173 ? -17.504 11.675 24.293 1.00 91.56 173 ASP A N 1
ATOM 1228 C CA . ASP A 1 173 ? -18.329 11.135 23.216 1.00 91.56 173 ASP A CA 1
ATOM 1229 C C . ASP A 1 173 ? -17.490 10.868 21.950 1.00 91.56 173 ASP A C 1
ATOM 1231 O O . ASP A 1 173 ? -17.168 11.759 21.163 1.00 91.56 173 ASP A O 1
ATOM 1235 N N . ARG A 1 174 ? -17.099 9.605 21.770 1.00 86.69 174 ARG A N 1
ATOM 1236 C CA . ARG A 1 174 ? -16.361 9.077 20.617 1.00 86.69 174 ARG A CA 1
ATOM 1237 C C . ARG A 1 174 ? -17.234 8.213 19.706 1.00 86.69 174 ARG A C 1
ATOM 1239 O O . ARG A 1 174 ? -16.688 7.504 18.855 1.00 86.69 174 ARG A O 1
ATOM 1246 N N . GLY A 1 175 ? -18.555 8.235 19.873 1.00 86.56 175 GLY A N 1
ATOM 1247 C CA . GLY A 1 175 ? -19.447 7.335 19.153 1.00 86.56 175 GLY A CA 1
ATOM 1248 C C . GLY A 1 175 ? -19.275 5.860 19.538 1.00 86.56 175 GLY A C 1
ATOM 1249 O O . GLY A 1 175 ? -18.514 5.492 20.435 1.00 86.56 175 GLY A O 1
ATOM 1250 N N . LEU A 1 176 ? -19.934 4.984 18.779 1.00 80.69 176 LEU A N 1
ATOM 1251 C CA . LEU A 1 176 ? -19.855 3.527 18.915 1.00 80.69 176 LEU A CA 1
ATOM 1252 C C . LEU A 1 176 ? -18.522 2.968 18.360 1.00 80.69 176 LEU A C 1
ATOM 1254 O O . LEU A 1 176 ? -18.498 2.145 17.447 1.00 80.69 176 LEU A O 1
ATOM 1258 N N . THR A 1 177 ? -17.392 3.458 18.873 1.00 74.00 177 THR A N 1
ATOM 1259 C CA . THR A 1 177 ? -16.038 3.137 18.393 1.00 74.00 177 THR A CA 1
ATOM 1260 C C . THR A 1 177 ? -15.193 2.456 19.457 1.00 74.00 177 THR A C 1
ATOM 1262 O O . THR A 1 177 ? -15.491 2.504 20.651 1.00 74.00 177 THR A O 1
ATOM 1265 N N . SER A 1 178 ? -14.077 1.853 19.038 1.00 64.12 178 SER A N 1
ATOM 1266 C CA . SER A 1 178 ? -13.182 1.165 19.965 1.00 64.12 178 SER A CA 1
ATOM 1267 C C . SER A 1 178 ? -12.608 2.065 21.055 1.00 64.12 178 SER A C 1
ATOM 1269 O O . SER A 1 178 ? -12.587 1.699 22.231 1.00 64.12 178 SER A O 1
ATOM 1271 N N . ALA A 1 179 ? -12.220 3.275 20.661 1.00 69.69 179 ALA A N 1
ATOM 1272 C CA . ALA A 1 179 ? -11.712 4.306 21.549 1.00 69.69 179 ALA A CA 1
ATOM 1273 C C . ALA A 1 179 ? -12.770 4.815 22.545 1.00 69.69 179 ALA A C 1
ATOM 1275 O O . ALA A 1 179 ? -12.400 5.358 23.584 1.00 69.69 179 ALA A O 1
ATOM 1276 N N . GLY A 1 180 ? -14.065 4.656 22.247 1.00 82.38 180 GLY A N 1
ATOM 1277 C CA . GLY A 1 180 ? -15.156 5.021 23.152 1.00 82.38 180 GLY A CA 1
ATOM 1278 C C . GLY A 1 180 ? -15.249 4.117 24.383 1.00 82.38 180 GLY A C 1
ATOM 1279 O O . GLY A 1 180 ? -15.489 4.609 25.476 1.00 82.38 180 GLY A O 1
ATOM 1280 N N . PHE A 1 181 ? -14.976 2.815 24.242 1.00 80.00 181 PHE A N 1
ATOM 1281 C CA . PHE A 1 181 ? -15.071 1.840 25.343 1.00 80.00 181 PHE A CA 1
ATOM 1282 C C . PHE A 1 181 ? -13.747 1.600 26.088 1.00 80.00 181 PHE A C 1
ATOM 1284 O O . PHE A 1 181 ? -13.726 0.895 27.096 1.00 80.00 181 PHE A O 1
ATOM 1291 N N . GLN A 1 182 ? -12.628 2.148 25.606 1.00 79.12 182 GLN A N 1
ATOM 1292 C CA . GLN A 1 182 ? -11.306 1.970 26.213 1.00 79.12 182 GLN A CA 1
ATOM 1293 C C . GLN A 1 182 ? -10.832 3.253 26.895 1.00 79.12 182 GLN A C 1
ATOM 1295 O O . GLN A 1 182 ? -10.781 4.302 26.260 1.00 79.12 182 GLN A O 1
ATOM 1300 N N . ASN A 1 183 ? -10.424 3.156 28.169 1.00 85.25 183 ASN A N 1
ATOM 1301 C CA . ASN A 1 183 ? -9.913 4.288 28.957 1.00 85.25 183 ASN A CA 1
ATOM 1302 C C . ASN A 1 183 ? -10.801 5.540 28.818 1.00 85.25 183 ASN A C 1
ATOM 1304 O O . ASN A 1 183 ? -10.319 6.619 28.476 1.00 85.25 183 ASN A O 1
ATOM 1308 N N . ASN A 1 184 ? -12.107 5.370 29.046 1.00 91.56 184 ASN A N 1
ATOM 1309 C CA . ASN A 1 184 ? -13.117 6.415 28.856 1.00 91.56 184 ASN A CA 1
ATOM 1310 C C . ASN A 1 184 ? -14.276 6.287 29.865 1.00 91.56 184 ASN A C 1
ATOM 1312 O O . ASN A 1 184 ? -15.439 6.398 29.496 1.00 91.56 184 ASN A O 1
ATOM 1316 N N . PHE A 1 185 ? -13.951 5.949 31.120 1.00 94.31 185 PHE A N 1
ATOM 1317 C CA . PHE A 1 185 ? -14.920 5.797 32.217 1.00 94.31 185 PHE A CA 1
ATOM 1318 C C . PHE A 1 185 ? -16.064 4.794 31.952 1.00 94.31 185 PHE A C 1
ATOM 1320 O O . PHE A 1 185 ? -17.184 4.960 32.429 1.00 94.31 185 PHE A O 1
ATOM 1327 N N . GLY A 1 186 ? -15.786 3.734 31.187 1.00 92.50 186 GLY A N 1
ATOM 1328 C CA . GLY A 1 186 ? -16.785 2.724 30.841 1.00 92.50 186 GLY A CA 1
ATOM 1329 C C . GLY A 1 186 ? -17.153 1.809 32.012 1.00 92.50 186 GLY A C 1
ATOM 1330 O O . GLY A 1 186 ? -16.276 1.352 32.747 1.00 92.50 186 GLY A O 1
ATOM 1331 N N . PHE A 1 187 ? -18.442 1.501 32.151 1.00 94.62 187 PHE A N 1
ATOM 1332 C CA . PHE A 1 187 ? -18.955 0.508 33.097 1.00 94.62 187 PHE A CA 1
ATOM 1333 C C . PHE A 1 187 ? -18.876 -0.917 32.523 1.00 94.62 187 PHE A C 1
ATOM 1335 O O . PHE A 1 187 ? -18.977 -1.126 31.313 1.00 94.62 187 PHE A O 1
ATOM 1342 N N . GLY A 1 188 ? -18.765 -1.917 33.400 1.00 88.69 188 GLY A N 1
ATOM 1343 C CA . GLY A 1 188 ? -18.983 -3.324 33.063 1.00 88.69 188 GLY A CA 1
ATOM 1344 C C . GLY A 1 188 ? -20.458 -3.581 32.756 1.00 88.69 188 GLY A C 1
ATOM 1345 O O . GLY A 1 188 ? -20.937 -3.299 31.657 1.00 88.69 188 GLY A O 1
ATOM 1346 N N . MET A 1 189 ? -21.198 -4.081 33.742 1.00 91.88 189 MET A N 1
ATOM 1347 C CA . MET A 1 189 ? -22.657 -4.146 33.677 1.00 91.88 189 MET A CA 1
ATOM 1348 C C . MET A 1 189 ? -23.273 -3.035 34.519 1.00 91.88 189 MET A C 1
ATOM 1350 O O . MET A 1 189 ? -22.990 -2.937 35.710 1.00 91.88 189 MET A O 1
ATOM 1354 N N . LEU A 1 190 ? -24.162 -2.249 33.917 1.00 96.12 190 LEU A N 1
ATOM 1355 C CA . LEU A 1 190 ? -25.033 -1.321 34.626 1.00 96.12 190 LEU A CA 1
ATOM 1356 C C . LEU A 1 190 ? -26.446 -1.908 34.678 1.00 96.12 190 LEU A C 1
ATOM 1358 O O . LEU A 1 190 ? -27.046 -2.189 33.642 1.00 96.12 190 LEU A O 1
ATOM 1362 N N . SER A 1 191 ? -26.979 -2.104 35.878 1.00 95.50 191 SER A N 1
ATOM 1363 C CA . SER A 1 191 ? -28.323 -2.650 36.086 1.00 95.50 191 SER A CA 1
ATOM 1364 C C . SER A 1 191 ? -29.140 -1.724 36.968 1.00 95.50 191 SER A C 1
ATOM 1366 O O . SER A 1 191 ? -28.631 -1.206 37.959 1.00 95.50 191 SER A O 1
ATOM 1368 N N . LEU A 1 192 ? -30.422 -1.567 36.657 1.00 95.25 192 LEU A N 1
ATOM 1369 C CA . LEU A 1 192 ? -31.394 -1.009 37.600 1.00 95.25 192 LEU A CA 1
ATOM 1370 C C . LEU A 1 192 ? -32.060 -2.155 38.375 1.00 95.25 192 LEU A C 1
ATOM 1372 O O . LEU A 1 192 ? -31.982 -3.313 37.956 1.00 95.25 192 LEU A O 1
ATOM 1376 N N . ASN A 1 193 ? -32.694 -1.850 39.506 1.00 91.56 193 ASN A N 1
ATOM 1377 C CA . ASN A 1 193 ? -33.484 -2.798 40.287 1.00 91.56 193 ASN A CA 1
ATOM 1378 C C . ASN A 1 193 ? -34.646 -2.085 41.004 1.00 91.56 193 ASN A C 1
ATOM 1380 O O . ASN A 1 193 ? -34.577 -0.901 41.315 1.00 91.56 193 ASN A O 1
ATOM 1384 N N . GLY A 1 194 ? -35.734 -2.806 41.286 1.00 80.31 194 GLY A N 1
ATOM 1385 C CA . GLY A 1 194 ? -36.897 -2.256 41.992 1.00 80.31 194 GLY A CA 1
ATOM 1386 C C . GLY A 1 194 ? -37.724 -1.253 41.172 1.00 80.31 194 GLY A C 1
ATOM 1387 O O . GLY A 1 194 ? -37.809 -1.347 39.956 1.00 80.31 194 GLY A O 1
ATOM 1388 N N . ALA A 1 195 ? -38.388 -0.307 41.842 1.00 76.06 195 ALA A N 1
ATOM 1389 C CA . ALA A 1 195 ? -39.177 0.758 41.202 1.00 76.06 195 ALA A CA 1
ATOM 1390 C C . ALA A 1 195 ? -38.342 2.039 41.036 1.00 76.06 195 ALA A C 1
ATOM 1392 O O . ALA A 1 195 ? -38.762 3.123 41.441 1.00 76.06 195 ALA A O 1
ATOM 1393 N N . GLU A 1 196 ? -37.115 1.890 40.541 1.00 86.81 196 GLU A N 1
ATOM 1394 C CA . GLU A 1 196 ? -36.120 2.954 40.544 1.00 86.81 196 GLU A CA 1
ATOM 1395 C C . GLU A 1 196 ? -36.143 3.798 39.269 1.00 86.81 196 GLU A C 1
ATOM 1397 O O . GLU A 1 196 ? -36.285 3.293 38.153 1.00 86.81 196 GLU A O 1
ATOM 1402 N N . TYR A 1 197 ? -35.975 5.105 39.463 1.00 96.19 197 TYR A N 1
ATOM 1403 C CA . TYR A 1 197 ? -35.787 6.089 38.407 1.00 96.19 197 TYR A CA 1
ATOM 1404 C C . TYR A 1 197 ? -34.356 6.631 38.469 1.00 96.19 197 TYR A C 1
ATOM 1406 O O . TYR A 1 197 ? -34.011 7.354 39.412 1.00 96.19 197 TYR A O 1
ATOM 1414 N N . VAL A 1 198 ? -33.546 6.303 37.460 1.00 96.88 198 VAL A N 1
ATOM 1415 C CA . VAL A 1 198 ? -32.179 6.815 37.290 1.00 96.88 198 VAL A CA 1
ATOM 1416 C C . VAL A 1 198 ? -32.171 7.859 36.184 1.00 96.88 198 VAL A C 1
ATOM 1418 O O . VAL A 1 198 ? -32.734 7.627 35.116 1.00 96.88 198 VAL A O 1
ATOM 1421 N N . LYS A 1 199 ? -31.540 9.007 36.433 1.00 97.44 199 LYS A N 1
ATOM 1422 C CA . LYS A 1 199 ? -31.425 10.097 35.463 1.00 97.44 199 LYS A CA 1
ATOM 1423 C C . LYS A 1 199 ? -29.963 10.436 35.202 1.00 97.44 199 LYS A C 1
ATOM 1425 O O . LYS A 1 199 ? -29.225 10.691 36.151 1.00 97.44 199 LYS A O 1
ATOM 1430 N N . LEU A 1 200 ? -29.578 10.468 33.929 1.00 97.75 200 LEU A N 1
ATOM 1431 C CA . LEU A 1 200 ? -28.237 10.880 33.525 1.00 97.75 200 LEU A CA 1
ATOM 1432 C C . LEU A 1 200 ? -28.051 12.392 33.689 1.00 97.75 200 LEU A C 1
ATOM 1434 O O . LEU A 1 200 ? -28.947 13.185 33.370 1.00 97.75 200 LEU A O 1
ATOM 1438 N N . VAL A 1 201 ? -26.883 12.779 34.188 1.00 95.81 201 VAL A N 1
ATOM 1439 C CA . VAL A 1 201 ? -26.462 14.170 34.371 1.00 95.81 201 VAL A CA 1
ATOM 1440 C C . VAL A 1 201 ? -25.005 14.337 33.957 1.00 95.81 201 VAL A C 1
ATOM 1442 O O . VAL A 1 201 ? -24.246 13.378 34.005 1.00 95.81 201 VAL A O 1
ATOM 1445 N N . ASP A 1 202 ? -24.671 15.552 33.547 1.00 92.81 202 ASP A N 1
ATOM 1446 C CA . ASP A 1 202 ? -23.322 16.036 33.238 1.00 92.81 202 ASP A CA 1
ATOM 1447 C C . ASP A 1 202 ? -23.156 17.286 34.115 1.00 92.81 202 ASP A C 1
ATOM 1449 O O . ASP A 1 202 ? -23.573 18.393 33.753 1.00 92.81 202 ASP A O 1
ATOM 1453 N N . GLU A 1 203 ? -22.789 17.056 35.377 1.00 90.44 203 GLU A N 1
ATOM 1454 C CA . GLU A 1 203 ? -22.548 18.104 36.372 1.00 90.44 203 GLU A CA 1
ATOM 1455 C C . GLU A 1 203 ? -21.065 18.491 36.422 1.00 90.44 203 GLU A C 1
ATOM 1457 O O . GLU A 1 203 ? -20.744 19.601 36.868 1.00 90.44 203 GLU A O 1
ATOM 1462 N N . VAL A 1 204 ? -20.171 17.602 35.972 1.00 89.94 204 VAL A N 1
ATOM 1463 C CA . VAL A 1 204 ? -18.723 17.798 35.966 1.00 89.94 204 VAL A CA 1
ATOM 1464 C C . VAL A 1 204 ? -18.135 17.477 34.592 1.00 89.94 204 VAL A C 1
ATOM 1466 O O . VAL A 1 204 ? -18.381 16.422 34.041 1.00 89.94 204 VAL A O 1
ATOM 1469 N N . ASP A 1 205 ? -17.257 18.354 34.095 1.00 89.81 205 ASP A N 1
ATOM 1470 C CA . ASP A 1 205 ? -16.401 18.070 32.932 1.00 89.81 205 ASP A CA 1
ATOM 1471 C C . ASP A 1 205 ? -15.282 17.096 33.354 1.00 89.81 205 ASP A C 1
ATOM 1473 O O . ASP A 1 205 ? -14.195 17.492 33.793 1.00 89.81 205 ASP A O 1
ATOM 1477 N N . ASN A 1 206 ? -15.591 15.800 33.315 1.00 92.00 206 ASN A N 1
ATOM 1478 C CA . ASN A 1 206 ? -14.674 14.694 33.564 1.00 92.00 206 ASN A CA 1
ATOM 1479 C C . ASN A 1 206 ? -13.707 14.469 32.392 1.00 92.00 206 ASN A C 1
ATOM 1481 O O . ASN A 1 206 ? -12.625 13.893 32.563 1.00 92.00 206 ASN A O 1
ATOM 1485 N N . SER A 1 207 ? -14.089 14.895 31.193 1.00 87.12 207 SER A N 1
ATOM 1486 C CA . SER A 1 207 ? -13.461 14.532 29.935 1.00 87.12 207 SER A CA 1
ATOM 1487 C C . SER A 1 207 ? -13.198 15.763 29.065 1.00 87.12 207 SER A C 1
ATOM 1489 O O . SER A 1 207 ? -13.995 16.103 28.198 1.00 87.12 207 SER A O 1
ATOM 1491 N N . TYR A 1 208 ? -11.994 16.342 29.205 1.00 71.81 208 TYR A N 1
ATOM 1492 C CA . TYR A 1 208 ? -11.546 17.542 28.480 1.00 71.81 208 TYR A CA 1
ATOM 1493 C C . TYR A 1 208 ? -12.041 17.624 27.020 1.00 71.81 208 TYR A C 1
ATOM 1495 O O . TYR A 1 208 ? -11.546 16.923 26.128 1.00 71.81 208 TYR A O 1
ATOM 1503 N N . GLY A 1 209 ? -12.962 18.554 26.767 1.00 71.25 209 GLY A N 1
ATOM 1504 C CA . GLY A 1 209 ? -13.561 18.800 25.458 1.00 71.25 209 GLY A CA 1
ATOM 1505 C C . GLY A 1 209 ? -14.620 19.906 25.502 1.00 71.25 209 GLY A C 1
ATOM 1506 O O . GLY A 1 209 ? -14.940 20.434 26.553 1.00 71.25 209 GLY A O 1
ATOM 1507 N N . ASN A 1 210 ? -15.155 20.285 24.335 1.00 66.56 210 ASN A N 1
ATOM 1508 C CA . ASN A 1 210 ? -16.255 21.263 24.229 1.00 66.56 210 ASN A CA 1
ATOM 1509 C C . ASN A 1 210 ? -17.608 20.599 23.892 1.00 66.56 210 ASN A C 1
ATOM 1511 O O . ASN A 1 210 ? -18.570 21.298 23.572 1.00 66.56 210 ASN A O 1
ATOM 1515 N N . GLY A 1 211 ? -17.652 19.265 23.835 1.00 71.38 211 GLY A N 1
ATOM 1516 C CA . GLY A 1 211 ? -18.848 18.486 23.508 1.00 71.38 211 GLY A CA 1
ATOM 1517 C C . GLY A 1 211 ? -19.441 17.841 24.762 1.00 71.38 211 GLY A C 1
ATOM 1518 O O . GLY A 1 211 ? -18.706 17.684 25.730 1.00 71.38 211 GLY A O 1
ATOM 1519 N N . PRO A 1 212 ? -20.735 17.476 24.745 1.00 73.62 212 PRO A N 1
ATOM 1520 C CA . PRO A 1 212 ? -21.366 16.781 25.862 1.00 73.62 212 PRO A CA 1
ATOM 1521 C C . PRO A 1 212 ? -20.691 15.430 26.110 1.00 73.62 212 PRO A C 1
ATOM 1523 O O . PRO A 1 212 ? -20.268 14.753 25.165 1.00 73.62 212 PRO A O 1
ATOM 1526 N N . GLU A 1 213 ? -20.621 15.033 27.373 1.00 93.44 213 GLU A N 1
ATOM 1527 C CA . GLU A 1 213 ? -20.112 13.725 27.759 1.00 93.44 213 GLU A CA 1
ATOM 1528 C C . GLU A 1 213 ? -21.134 12.613 27.470 1.00 93.44 213 GLU A C 1
ATOM 1530 O O . GLU A 1 213 ? -22.323 12.848 27.228 1.00 93.44 213 GLU A O 1
ATOM 1535 N N . ALA A 1 214 ? -20.660 11.368 27.439 1.00 94.75 214 ALA A N 1
ATOM 1536 C CA . ALA A 1 214 ? -21.455 10.198 27.095 1.00 94.75 214 ALA A CA 1
ATOM 1537 C C . ALA A 1 214 ? -21.232 9.037 28.071 1.00 94.75 214 ALA A C 1
ATOM 1539 O O . ALA A 1 214 ? -20.155 8.854 28.646 1.00 94.75 214 ALA A O 1
ATOM 1540 N N . LEU A 1 215 ? -22.265 8.203 28.214 1.00 96.44 215 LEU A N 1
ATOM 1541 C CA . LEU A 1 215 ? -22.206 6.981 29.010 1.00 96.44 215 LEU A CA 1
ATOM 1542 C C . LEU A 1 215 ? -21.748 5.804 28.144 1.00 96.44 215 LEU A C 1
ATOM 1544 O O . LEU A 1 215 ? -22.391 5.469 27.150 1.00 96.44 215 LEU A O 1
ATOM 1548 N N . TYR A 1 216 ? -20.688 5.122 28.570 1.00 94.94 216 TYR A N 1
ATOM 1549 C CA . TYR A 1 216 ? -20.236 3.864 27.974 1.00 94.94 216 TYR A CA 1
ATOM 1550 C C . TYR A 1 216 ? -20.427 2.718 28.968 1.00 94.94 216 TYR A C 1
ATOM 1552 O O . TYR A 1 216 ? -20.016 2.823 30.123 1.00 94.94 216 TYR A O 1
ATOM 1560 N N . ALA A 1 217 ? -21.015 1.606 28.531 1.00 93.56 217 ALA A N 1
ATOM 1561 C CA . ALA A 1 217 ? -21.134 0.393 29.343 1.00 93.56 217 ALA A CA 1
ATOM 1562 C C . ALA A 1 217 ? -21.014 -0.868 28.478 1.00 93.56 217 ALA A C 1
ATOM 1564 O O . ALA A 1 217 ? -21.495 -0.885 27.351 1.00 93.56 217 ALA A O 1
ATOM 1565 N N . ASN A 1 218 ? -20.425 -1.958 28.979 1.00 86.31 218 ASN A N 1
ATOM 1566 C CA . ASN A 1 218 ? -20.449 -3.220 28.226 1.00 86.31 218 ASN A CA 1
ATOM 1567 C C . ASN A 1 218 ? -21.884 -3.733 28.092 1.00 86.31 218 ASN A C 1
ATOM 1569 O O . ASN A 1 218 ? -22.308 -4.088 26.995 1.00 86.31 218 ASN A O 1
ATOM 1573 N N . SER A 1 219 ? -22.649 -3.715 29.180 1.00 89.56 219 SER A N 1
ATOM 1574 C CA . SER A 1 219 ? -24.053 -4.115 29.155 1.00 89.56 219 SER A CA 1
ATOM 1575 C C . SER A 1 219 ? -24.921 -3.204 30.006 1.00 89.56 219 SER A C 1
ATOM 1577 O O . SER A 1 219 ? -24.543 -2.875 31.133 1.00 89.56 219 SER A O 1
ATOM 1579 N N . ILE A 1 220 ? -26.106 -2.867 29.503 1.00 95.25 220 ILE A N 1
ATOM 1580 C CA . ILE A 1 220 ? -27.157 -2.215 30.289 1.00 95.25 220 ILE A CA 1
ATOM 1581 C C . ILE A 1 220 ? -28.356 -3.152 30.407 1.00 95.25 220 ILE A C 1
ATOM 1583 O O . ILE A 1 220 ? -28.853 -3.667 29.404 1.00 95.25 220 ILE A O 1
ATOM 1587 N N . PHE A 1 221 ? -28.844 -3.328 31.634 1.00 94.56 221 PHE A N 1
ATOM 1588 C CA . PHE A 1 221 ? -30.117 -3.982 31.914 1.00 94.56 221 PHE A CA 1
ATOM 1589 C C . PHE A 1 221 ? -31.085 -2.998 32.575 1.00 94.56 221 PHE A C 1
ATOM 1591 O O . PHE A 1 221 ? -30.808 -2.458 33.649 1.00 94.56 221 PHE A O 1
ATOM 1598 N N . VAL A 1 222 ? -32.238 -2.789 31.935 1.00 96.38 222 VAL A N 1
ATOM 1599 C CA . VAL A 1 222 ? -33.357 -2.000 32.466 1.00 96.38 222 VAL A CA 1
ATOM 1600 C C . VAL A 1 222 ? -34.536 -2.951 32.717 1.00 96.38 222 VAL A C 1
ATOM 1602 O O . VAL A 1 222 ? -35.290 -3.221 31.778 1.00 96.38 222 VAL A O 1
ATOM 1605 N N . PRO A 1 223 ? -34.704 -3.492 33.940 1.00 95.12 223 PRO A N 1
ATOM 1606 C CA . PRO A 1 223 ? -35.785 -4.426 34.259 1.00 95.12 223 PRO A CA 1
ATOM 1607 C C . PRO A 1 223 ? -37.174 -3.778 34.231 1.00 95.12 223 PRO A C 1
ATOM 1609 O O . PRO A 1 223 ? -37.318 -2.557 34.372 1.00 95.12 223 PRO A O 1
ATOM 1612 N N . ALA A 1 224 ? -38.218 -4.605 34.138 1.00 94.88 224 ALA A N 1
ATOM 1613 C CA . ALA A 1 224 ? -39.602 -4.148 34.221 1.00 94.88 224 ALA A CA 1
ATOM 1614 C C . ALA A 1 224 ? -39.869 -3.349 35.514 1.00 94.88 224 ALA A C 1
ATOM 1616 O O . ALA A 1 224 ? -39.484 -3.754 36.608 1.00 94.88 224 ALA A O 1
ATOM 1617 N N . GLY A 1 225 ? -40.562 -2.212 35.391 1.00 92.94 225 GLY A N 1
ATOM 1618 C CA . GLY A 1 225 ? -40.889 -1.329 36.521 1.00 92.94 225 GLY A CA 1
ATOM 1619 C C . GLY A 1 225 ? -39.834 -0.266 36.857 1.00 92.94 225 GLY A C 1
ATOM 1620 O O . GLY A 1 225 ? -40.119 0.604 37.679 1.00 92.94 225 GLY A O 1
ATOM 1621 N N . THR A 1 226 ? -38.671 -0.283 36.195 1.00 96.56 226 THR A N 1
ATOM 1622 C CA . THR A 1 226 ? -37.625 0.750 36.322 1.00 96.56 226 THR A CA 1
ATOM 1623 C C . THR A 1 226 ? -37.670 1.761 35.170 1.00 96.56 226 THR A C 1
ATOM 1625 O O . THR A 1 226 ? -38.282 1.515 34.122 1.00 96.56 226 THR A O 1
ATOM 1628 N N . THR A 1 227 ? -37.041 2.925 35.350 1.00 97.31 227 THR A N 1
ATOM 1629 C CA . THR A 1 227 ? -36.865 3.933 34.292 1.00 97.31 227 THR A CA 1
ATOM 1630 C C . THR A 1 227 ? -35.432 4.452 34.259 1.00 97.31 227 THR A C 1
ATOM 1632 O O . THR A 1 227 ? -34.918 4.916 35.276 1.00 97.31 227 THR A O 1
ATOM 1635 N N . LEU A 1 228 ? -34.823 4.418 33.073 1.00 97.69 228 LEU A N 1
ATOM 1636 C CA . LEU A 1 228 ? -33.560 5.081 32.765 1.00 97.69 228 LEU A CA 1
ATOM 1637 C C . LEU A 1 228 ? -33.838 6.306 31.876 1.00 97.69 228 LEU A C 1
ATOM 1639 O O . LEU A 1 228 ? -34.177 6.190 30.699 1.00 97.69 228 LEU A O 1
ATOM 1643 N N . ASP A 1 229 ? -33.726 7.491 32.460 1.00 97.94 229 ASP A N 1
ATOM 1644 C CA . ASP A 1 229 ? -33.900 8.775 31.786 1.00 97.94 229 ASP A CA 1
ATOM 1645 C C . ASP A 1 229 ? -32.547 9.268 31.269 1.00 97.94 229 ASP A C 1
ATOM 1647 O O . ASP A 1 229 ? -31.677 9.656 32.053 1.00 97.94 229 ASP A O 1
ATOM 1651 N N . LEU A 1 230 ? -32.367 9.243 29.946 1.00 97.88 230 LEU A N 1
ATOM 1652 C CA . LEU A 1 230 ? -31.100 9.621 29.319 1.00 97.88 230 LEU A CA 1
ATOM 1653 C C . LEU A 1 230 ? -30.864 11.126 29.334 1.00 97.88 230 LEU A C 1
ATOM 1655 O O . LEU A 1 230 ? -29.746 11.549 29.075 1.00 97.88 230 LEU A O 1
ATOM 1659 N N . ASN A 1 231 ? -31.893 11.932 29.620 1.00 96.81 231 ASN A N 1
ATOM 1660 C CA . ASN A 1 231 ? -31.789 13.386 29.734 1.00 96.81 231 ASN A CA 1
ATOM 1661 C C . ASN A 1 231 ? -31.091 14.074 28.534 1.00 96.81 231 ASN A C 1
ATOM 1663 O O . ASN A 1 231 ? -30.482 15.128 28.686 1.00 96.81 231 ASN A O 1
ATOM 1667 N N . GLY A 1 232 ? -31.184 13.485 27.339 1.00 94.75 232 GLY A N 1
ATOM 1668 C CA . GLY A 1 232 ? -30.563 13.965 26.104 1.00 94.75 232 GLY A CA 1
ATOM 1669 C C . GLY A 1 232 ? -29.127 13.490 25.849 1.00 94.75 232 GLY A C 1
ATOM 1670 O O . GLY A 1 232 ? -28.596 13.806 24.787 1.00 94.75 232 GLY A O 1
ATOM 1671 N N . PHE A 1 233 ? -28.509 12.737 26.763 1.00 95.50 233 PHE A N 1
ATOM 1672 C CA . PHE A 1 233 ? -27.136 12.246 26.617 1.00 95.50 233 PHE A CA 1
ATOM 1673 C C . PHE A 1 233 ? -27.046 10.991 25.744 1.00 95.50 233 PHE A C 1
ATOM 1675 O O . PHE A 1 233 ? -27.956 10.155 25.710 1.00 95.50 233 PHE A O 1
ATOM 1682 N N . ASN A 1 234 ? -25.911 10.846 25.055 1.00 94.44 234 ASN A N 1
ATOM 1683 C CA . ASN A 1 234 ? -25.607 9.656 24.272 1.00 94.44 234 ASN A CA 1
ATOM 1684 C C . ASN A 1 234 ? -25.164 8.510 25.187 1.00 94.44 234 ASN A C 1
ATOM 1686 O O . ASN A 1 234 ? -24.357 8.687 26.101 1.00 94.44 234 ASN A O 1
ATOM 1690 N N . VAL A 1 235 ? -25.679 7.314 24.905 1.00 96.69 235 VAL A N 1
ATOM 1691 C CA . VAL A 1 235 ? -25.321 6.088 25.621 1.00 96.69 235 VAL A CA 1
ATOM 1692 C C . VAL A 1 235 ? -24.896 5.031 24.619 1.00 96.69 235 VAL A C 1
ATOM 1694 O O . VAL A 1 235 ? -25.635 4.748 23.677 1.00 96.69 235 VAL A O 1
ATOM 1697 N N . TYR A 1 236 ? -23.732 4.429 24.842 1.00 92.94 236 TYR A N 1
ATOM 1698 C CA . TYR A 1 236 ? -23.136 3.425 23.969 1.00 92.94 236 TYR A CA 1
ATOM 1699 C C . TYR A 1 236 ? -22.947 2.113 24.723 1.00 92.94 236 TYR A 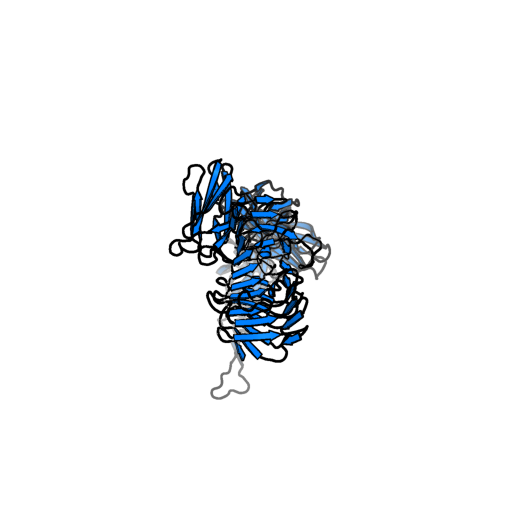C 1
ATOM 1701 O O . TYR A 1 236 ? -22.313 2.080 25.782 1.00 92.94 236 TYR A O 1
ATOM 1709 N N . VAL A 1 237 ? -23.483 1.024 24.170 1.00 90.50 237 VAL A N 1
ATOM 1710 C CA . VAL A 1 237 ? -23.432 -0.303 24.796 1.00 90.50 237 VAL A CA 1
ATOM 1711 C C . VAL A 1 237 ? -23.041 -1.408 23.827 1.00 90.50 237 VAL A C 1
ATOM 1713 O O . VAL A 1 237 ? -23.250 -1.295 22.619 1.00 90.50 237 VAL A O 1
ATOM 1716 N N . ARG A 1 238 ? -22.486 -2.499 24.361 1.00 80.12 238 ARG A N 1
ATOM 1717 C CA . ARG A 1 238 ? -22.236 -3.723 23.580 1.00 80.12 238 ARG A CA 1
ATOM 1718 C C . ARG A 1 238 ? -23.433 -4.664 23.629 1.00 80.12 238 ARG A C 1
ATOM 1720 O O . ARG A 1 238 ? -23.792 -5.240 22.619 1.00 80.12 238 ARG A O 1
ATOM 1727 N N . SER A 1 239 ? -24.092 -4.753 24.782 1.00 83.06 239 SER A N 1
ATOM 1728 C CA . SER A 1 239 ? -25.308 -5.542 24.982 1.00 83.06 239 SER A CA 1
ATOM 1729 C C . SER A 1 239 ? -26.379 -4.726 25.705 1.00 83.06 239 SER A C 1
ATOM 1731 O O . SER A 1 239 ? -26.076 -3.906 26.578 1.00 83.06 239 SER A O 1
ATOM 1733 N N . LEU A 1 240 ? -27.642 -4.940 25.343 1.00 88.38 240 LEU A N 1
ATOM 1734 C CA . LEU A 1 240 ? -28.775 -4.205 25.890 1.00 88.38 240 LEU A CA 1
ATOM 1735 C C . LEU A 1 240 ? -29.957 -5.143 26.157 1.00 88.38 240 LEU A C 1
ATOM 1737 O O . LEU A 1 240 ? -30.440 -5.806 25.243 1.00 88.38 240 LEU A O 1
ATOM 1741 N N . LEU A 1 241 ? -30.461 -5.155 27.394 1.00 89.94 241 LEU A N 1
ATOM 1742 C CA . LEU A 1 241 ? -31.702 -5.839 27.767 1.00 89.94 241 LEU A CA 1
ATOM 1743 C C . LEU A 1 241 ? -32.706 -4.821 28.323 1.00 89.94 241 LEU A C 1
ATOM 1745 O O . LEU A 1 241 ? -32.463 -4.198 29.359 1.00 89.94 241 LEU A O 1
ATOM 1749 N N . LEU A 1 242 ? -33.836 -4.649 27.631 1.00 92.94 242 LEU A N 1
ATOM 1750 C CA . LEU A 1 242 ? -34.879 -3.682 27.986 1.00 92.94 242 LEU A CA 1
ATOM 1751 C C . LEU A 1 242 ? -36.210 -4.377 28.282 1.00 92.94 242 LEU A C 1
ATOM 1753 O O . LEU A 1 242 ? -36.878 -4.876 27.381 1.00 92.94 242 LEU A O 1
ATOM 1757 N N . GLU A 1 243 ? -36.620 -4.337 29.545 1.00 94.81 243 GLU A N 1
ATOM 1758 C CA . GLU A 1 243 ? -37.959 -4.718 30.015 1.00 94.81 243 GLU A CA 1
ATOM 1759 C C . GLU A 1 243 ? -38.708 -3.530 30.655 1.00 94.81 243 GLU A C 1
ATOM 1761 O O . GLU A 1 243 ? -39.936 -3.539 30.764 1.00 94.81 243 GLU A O 1
ATOM 1766 N N . GLY A 1 244 ? -37.971 -2.505 31.100 1.00 93.75 244 GLY A N 1
ATOM 1767 C CA . GLY A 1 244 ? -38.483 -1.244 31.638 1.00 93.75 244 GLY A CA 1
ATOM 1768 C C . GLY A 1 244 ? -38.526 -0.117 30.604 1.00 93.75 244 GLY A C 1
ATOM 1769 O O . GLY A 1 244 ? -38.682 -0.352 29.407 1.00 93.75 244 GLY A O 1
ATOM 1770 N N . GLN A 1 245 ? -38.435 1.130 31.072 1.00 95.81 245 GLN A N 1
ATOM 1771 C CA . GLN A 1 245 ? -38.543 2.319 30.218 1.00 95.81 245 GLN A CA 1
ATOM 1772 C C . GLN A 1 245 ? -37.193 3.019 30.045 1.00 95.81 245 GLN A C 1
ATOM 1774 O O . GLN A 1 245 ? -36.495 3.282 31.023 1.00 95.81 245 GLN A O 1
ATOM 1779 N N . VAL A 1 246 ? -36.869 3.384 28.803 1.00 97.06 246 VAL A N 1
ATOM 1780 C CA . VAL A 1 246 ? -35.793 4.326 28.470 1.00 97.06 246 VAL A CA 1
ATOM 1781 C C . VAL A 1 246 ? -36.433 5.541 27.817 1.00 97.06 246 VAL A C 1
ATOM 1783 O O . VAL A 1 246 ? -37.205 5.390 26.870 1.00 97.06 246 VAL A O 1
ATOM 1786 N N . ILE A 1 247 ? -36.153 6.735 28.333 1.00 97.31 247 ILE A N 1
ATOM 1787 C CA . ILE A 1 247 ? -36.787 7.975 27.864 1.00 97.31 247 ILE A CA 1
ATOM 1788 C C . ILE A 1 247 ? -35.762 9.087 27.634 1.00 97.31 247 ILE A C 1
ATOM 1790 O O . ILE A 1 247 ? -34.629 9.012 28.103 1.00 97.31 247 ILE A O 1
ATOM 1794 N N . ASN A 1 248 ? -36.192 10.133 26.921 1.00 95.75 248 ASN A N 1
ATOM 1795 C CA . ASN A 1 248 ? -35.417 11.348 26.642 1.00 95.75 248 ASN A CA 1
ATOM 1796 C C . ASN A 1 248 ? -34.051 11.093 25.979 1.00 95.75 248 ASN A C 1
ATOM 1798 O O . ASN A 1 248 ? -33.099 11.822 26.226 1.00 95.75 248 ASN A O 1
ATOM 1802 N N . GLY A 1 249 ? -33.952 10.076 25.123 1.00 92.25 249 GLY A N 1
ATOM 1803 C CA . GLY A 1 249 ? -32.765 9.782 24.321 1.00 92.25 249 GLY A CA 1
ATOM 1804 C C . GLY A 1 249 ? -32.836 8.386 23.703 1.00 92.25 249 GLY A C 1
ATOM 1805 O O . GLY A 1 249 ? -33.858 7.707 23.804 1.00 92.25 249 GLY A O 1
ATOM 1806 N N . THR A 1 250 ? -31.745 7.957 23.071 1.00 89.38 250 THR A N 1
ATOM 1807 C CA . THR A 1 250 ? -31.605 6.618 22.482 1.00 89.38 250 THR A CA 1
ATOM 1808 C C . THR A 1 250 ? -30.284 5.983 22.895 1.00 89.38 250 THR A C 1
ATOM 1810 O O . THR A 1 250 ? -29.244 6.636 22.837 1.00 89.38 250 THR A O 1
ATOM 1813 N N . ILE A 1 251 ? -30.316 4.699 23.249 1.00 92.81 251 ILE A N 1
ATOM 1814 C CA . ILE A 1 251 ? -29.108 3.901 23.475 1.00 92.81 251 ILE A CA 1
ATOM 1815 C C . ILE A 1 251 ? -28.626 3.365 22.123 1.00 92.81 251 ILE A C 1
ATOM 1817 O O . ILE A 1 251 ? -29.403 2.763 21.384 1.00 92.81 251 ILE A O 1
ATOM 1821 N N . GLN A 1 252 ? -27.352 3.577 21.804 1.00 90.88 252 GLN A N 1
ATOM 1822 C CA . GLN A 1 252 ? -26.693 3.029 20.622 1.00 90.88 252 GLN A CA 1
ATOM 1823 C C . GLN A 1 252 ? -26.002 1.713 20.996 1.00 90.88 252 GLN A C 1
ATOM 1825 O O . GLN A 1 252 ? -25.113 1.690 21.847 1.00 90.88 252 GLN A O 1
ATOM 1830 N N . GLN A 1 253 ? -26.421 0.615 20.370 1.00 86.38 253 GLN A N 1
ATOM 1831 C CA . GLN A 1 253 ? -25.930 -0.736 20.651 1.00 86.38 253 GLN A CA 1
ATOM 1832 C C . GLN A 1 253 ? -25.052 -1.252 19.498 1.00 86.38 253 GLN A C 1
ATOM 1834 O O . GLN A 1 253 ? -25.355 -0.991 18.333 1.00 86.38 253 GLN A O 1
ATOM 1839 N N . MET A 1 254 ? -23.993 -2.011 19.810 1.00 76.56 254 MET A N 1
ATOM 1840 C CA . MET A 1 254 ? -23.321 -2.866 18.818 1.00 76.56 254 MET A CA 1
ATOM 1841 C C . MET A 1 254 ? -24.277 -3.955 18.349 1.00 76.56 254 MET A C 1
ATOM 1843 O O . MET A 1 254 ? -24.809 -4.707 19.154 1.00 76.56 254 MET A O 1
ATOM 1847 N N . LEU A 1 255 ? -24.544 -3.978 17.048 1.00 72.94 255 LEU A N 1
ATOM 1848 C CA . LEU A 1 255 ? -25.483 -4.923 16.466 1.00 72.94 255 LEU A CA 1
ATOM 1849 C C . LEU A 1 255 ? -24.794 -6.272 16.246 1.00 72.94 255 LEU A C 1
ATOM 1851 O O . LEU A 1 255 ? -23.670 -6.317 15.752 1.00 72.94 255 LEU A O 1
ATOM 1855 N N . ASP A 1 256 ? -25.515 -7.349 16.533 1.00 72.50 256 ASP A N 1
ATOM 1856 C CA . ASP A 1 256 ? -25.035 -8.721 16.329 1.00 72.50 256 ASP A CA 1
ATOM 1857 C C . ASP A 1 256 ? -25.438 -9.234 14.931 1.00 72.50 256 ASP A C 1
ATOM 1859 O O . ASP A 1 256 ? -24.933 -10.225 14.429 1.00 72.50 256 ASP A O 1
ATOM 1863 N N . SER A 1 257 ? -26.378 -8.582 14.237 1.00 81.50 257 SER A N 1
ATOM 1864 C CA . SER A 1 257 ? -26.839 -8.952 12.887 1.00 81.50 257 SER A CA 1
ATOM 1865 C C . SER A 1 257 ? -27.613 -7.803 12.237 1.00 81.50 257 SER A C 1
ATOM 1867 O O . SER A 1 257 ? -28.066 -6.886 12.926 1.00 81.50 257 SER A O 1
ATOM 1869 N N . GLY A 1 258 ? -27.839 -7.868 10.920 1.00 84.81 258 GLY A N 1
ATOM 1870 C CA . GLY A 1 258 ? -28.719 -6.920 10.226 1.00 84.81 258 GLY A CA 1
ATOM 1871 C C . GLY A 1 258 ? -28.259 -6.501 8.833 1.00 84.81 258 GLY A C 1
ATOM 1872 O O . GLY A 1 258 ? -27.546 -7.225 8.141 1.00 84.81 258 GLY A O 1
ATOM 1873 N N . GLU A 1 259 ? -28.715 -5.333 8.387 1.00 85.88 259 GLU A N 1
ATOM 1874 C CA . GLU A 1 259 ? -28.301 -4.747 7.110 1.00 85.88 259 GLU A CA 1
ATOM 1875 C C . GLU A 1 259 ? -26.970 -3.998 7.264 1.00 85.88 259 GLU A C 1
ATOM 1877 O O . GLU A 1 259 ? -26.756 -3.258 8.223 1.00 85.88 259 GLU A O 1
ATOM 1882 N N . LEU A 1 260 ? -26.074 -4.194 6.302 1.00 88.19 260 LEU A N 1
ATOM 1883 C CA . LEU A 1 260 ? -24.754 -3.593 6.229 1.00 88.19 260 LEU A CA 1
ATOM 1884 C C . LEU A 1 260 ? -24.729 -2.523 5.132 1.00 88.19 260 LEU A C 1
ATOM 1886 O O . LEU A 1 260 ? -25.059 -2.784 3.973 1.00 88.19 260 LEU A O 1
ATOM 1890 N N . ALA A 1 261 ? -24.237 -1.334 5.477 1.00 85.62 261 ALA A N 1
ATOM 1891 C CA . ALA A 1 261 ? -23.939 -0.298 4.499 1.00 85.62 261 ALA A CA 1
ATOM 1892 C C . ALA A 1 261 ? -22.596 -0.576 3.798 1.00 85.62 261 ALA A C 1
ATOM 1894 O O . ALA A 1 261 ? -21.539 -0.620 4.431 1.00 85.62 261 ALA A O 1
ATOM 1895 N N . VAL A 1 262 ? -22.618 -0.723 2.470 1.00 87.38 262 VAL A N 1
ATOM 1896 C CA . VAL A 1 262 ? -21.393 -0.870 1.665 1.00 87.38 262 VAL A CA 1
ATOM 1897 C C . VAL A 1 262 ? -20.528 0.388 1.804 1.00 87.38 262 VAL A C 1
ATOM 1899 O O . VAL A 1 262 ? -21.001 1.512 1.656 1.00 87.38 262 VAL A O 1
ATOM 1902 N N . GLY A 1 263 ? -19.241 0.191 2.074 1.00 82.62 263 GLY A N 1
ATOM 1903 C CA . GLY A 1 263 ? -18.240 1.233 2.283 1.00 82.62 263 GLY A CA 1
ATOM 1904 C C . GLY A 1 263 ? -18.085 1.680 3.737 1.00 82.62 263 GLY A C 1
ATOM 1905 O O . GLY A 1 263 ? -17.166 2.444 4.028 1.00 82.62 263 GLY A O 1
ATOM 1906 N N . THR A 1 264 ? -18.934 1.209 4.655 1.00 84.44 264 THR A N 1
ATOM 1907 C CA . THR A 1 264 ? -18.881 1.568 6.077 1.00 84.44 264 THR A CA 1
ATOM 1908 C C . THR A 1 264 ? -18.404 0.380 6.916 1.00 84.44 264 THR A C 1
ATOM 1910 O O . THR A 1 264 ? -19.011 -0.686 6.846 1.00 84.44 264 THR A O 1
ATOM 1913 N N . PRO A 1 265 ? -17.332 0.532 7.717 1.00 87.38 265 PRO A N 1
ATOM 1914 C CA . PRO A 1 265 ? -16.968 -0.469 8.711 1.00 87.38 265 PRO A CA 1
ATOM 1915 C C . PRO A 1 265 ? -18.046 -0.588 9.786 1.00 87.38 265 PRO A C 1
ATOM 1917 O O . PRO A 1 265 ? -18.424 0.407 10.405 1.00 87.38 265 PRO A O 1
ATOM 1920 N N . THR A 1 266 ? -18.514 -1.806 10.026 1.00 86.25 266 THR A N 1
ATOM 1921 C CA . THR A 1 266 ? -19.584 -2.106 10.976 1.00 86.25 266 THR A CA 1
ATOM 1922 C C . THR A 1 266 ? -19.052 -3.037 12.064 1.00 86.25 266 THR A C 1
ATOM 1924 O O . THR A 1 266 ? -18.610 -4.147 11.748 1.00 86.25 266 THR A O 1
ATOM 1927 N N . PRO A 1 267 ? -19.031 -2.595 13.335 1.00 86.31 267 PRO A N 1
ATOM 1928 C CA . PRO A 1 267 ? -18.677 -3.460 14.451 1.00 86.31 267 PRO A CA 1
ATOM 1929 C C . PRO A 1 267 ? -19.794 -4.476 14.711 1.00 86.31 267 PRO A C 1
ATOM 1931 O O . PRO A 1 267 ? -20.971 -4.131 14.616 1.00 86.31 267 PRO A O 1
ATOM 1934 N N . GLY A 1 268 ? -19.407 -5.694 15.079 1.00 86.94 268 GLY A N 1
ATOM 1935 C CA . GLY A 1 268 ? -20.310 -6.737 15.562 1.00 86.94 268 GLY A CA 1
ATOM 1936 C C . GLY A 1 268 ? -19.694 -7.511 16.723 1.00 86.94 268 GLY A C 1
ATOM 1937 O O . GLY A 1 268 ? -18.503 -7.347 17.023 1.00 86.94 268 GLY A O 1
ATOM 1938 N N . VAL A 1 269 ? -20.497 -8.336 17.393 1.00 86.88 269 VAL A N 1
ATOM 1939 C CA . VAL A 1 269 ? -20.060 -9.133 18.541 1.00 86.88 269 VAL A CA 1
ATOM 1940 C C . VAL A 1 269 ? -20.749 -10.492 18.564 1.00 86.88 269 VAL A C 1
ATOM 1942 O O . VAL A 1 269 ? -21.963 -10.590 18.526 1.00 86.88 269 VAL A O 1
ATOM 1945 N N . ILE A 1 270 ? -19.946 -11.547 18.713 1.00 88.12 270 ILE A N 1
ATOM 1946 C CA . ILE A 1 270 ? -20.446 -12.868 19.100 1.00 88.12 270 ILE A CA 1
ATOM 1947 C C . ILE A 1 270 ? -20.637 -12.815 20.614 1.00 88.12 270 ILE A C 1
ATOM 1949 O O . ILE A 1 270 ? -19.661 -12.897 21.367 1.00 88.12 270 ILE A O 1
ATOM 1953 N N . SER A 1 271 ? -21.871 -12.587 21.051 1.00 80.50 271 SER A N 1
ATOM 1954 C CA . SER A 1 271 ? -22.236 -12.315 22.444 1.00 80.50 271 SER A CA 1
ATOM 1955 C C . SER A 1 271 ? -22.379 -13.591 23.277 1.00 80.50 271 SER A C 1
ATOM 1957 O O . SER A 1 271 ? -22.127 -13.593 24.485 1.00 80.50 271 SER A O 1
ATOM 1959 N N . THR A 1 272 ? -22.741 -14.698 22.628 1.00 80.19 272 THR A N 1
ATOM 1960 C CA . THR A 1 272 ? -22.924 -16.003 23.260 1.00 80.19 272 THR A CA 1
ATOM 1961 C C . THR A 1 272 ? -22.148 -17.098 22.538 1.00 80.19 272 THR A C 1
ATOM 1963 O O . THR A 1 272 ? -21.952 -17.081 21.324 1.00 80.19 272 THR A O 1
ATOM 1966 N N . SER A 1 273 ? -21.680 -18.092 23.294 1.00 79.31 273 SER A N 1
ATOM 1967 C CA . SER A 1 273 ? -20.966 -19.227 22.708 1.00 79.31 273 SER A CA 1
ATOM 1968 C C . SER A 1 273 ? -21.833 -19.949 21.671 1.00 79.31 273 SER A C 1
ATOM 1970 O O . SER A 1 273 ? -22.977 -20.321 21.937 1.00 79.31 273 SER A O 1
ATOM 1972 N N . GLY A 1 274 ? -21.245 -20.203 20.500 1.00 82.75 274 GLY A N 1
ATOM 1973 C CA . GLY A 1 274 ? -21.903 -20.896 19.393 1.00 82.75 274 GLY A CA 1
ATOM 1974 C C . GLY A 1 274 ? -22.863 -20.029 18.574 1.00 82.75 274 GLY A C 1
ATOM 1975 O O . GLY A 1 274 ? -23.479 -20.551 17.639 1.00 82.75 274 GLY A O 1
ATOM 1976 N N . GLU A 1 275 ? -22.981 -18.738 18.893 1.00 87.62 275 GLU A N 1
ATOM 1977 C CA . GLU A 1 275 ? -23.760 -17.772 18.123 1.00 87.62 275 GLU A CA 1
ATOM 1978 C C . GLU A 1 275 ? -23.241 -17.609 16.690 1.00 87.62 275 GLU A C 1
ATOM 1980 O O . GLU A 1 275 ? -22.089 -17.917 16.354 1.00 87.62 275 GLU A O 1
ATOM 1985 N N . ARG A 1 276 ? -24.153 -17.176 15.819 1.00 91.25 276 ARG A N 1
ATOM 1986 C CA . ARG A 1 276 ? -23.880 -16.852 14.427 1.00 91.25 276 ARG A CA 1
ATOM 1987 C C . ARG A 1 276 ? -24.528 -15.523 14.108 1.00 91.25 276 ARG A C 1
ATOM 1989 O O . ARG A 1 276 ? -25.753 -15.421 14.137 1.00 91.25 276 ARG A O 1
ATOM 1996 N N . ASP A 1 277 ? -23.698 -14.604 13.671 1.00 93.31 277 ASP A N 1
ATOM 1997 C CA . ASP A 1 277 ? -24.111 -13.290 13.229 1.00 93.31 277 ASP A CA 1
ATOM 1998 C C . ASP A 1 277 ? -24.380 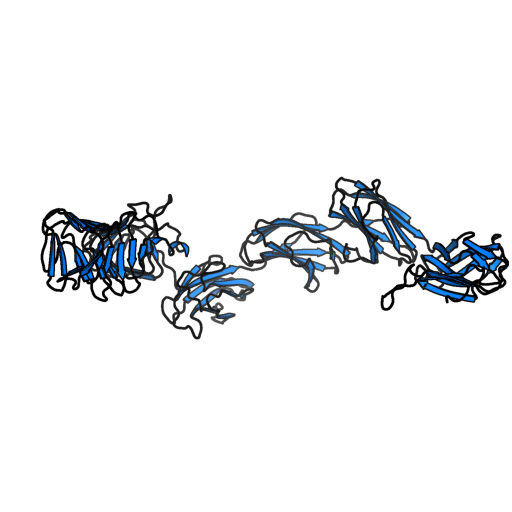-13.344 11.731 1.00 93.31 277 ASP A C 1
ATOM 2000 O O . ASP A 1 277 ? -23.588 -13.908 10.967 1.00 93.31 277 ASP A O 1
ATOM 2004 N N . GLU A 1 278 ? -25.499 -12.781 11.284 1.00 92.94 278 GLU A N 1
ATOM 2005 C CA . GLU A 1 278 ? -25.863 -12.704 9.874 1.00 92.94 278 GLU A CA 1
ATOM 2006 C C . GLU A 1 278 ? -26.068 -11.255 9.435 1.00 92.94 278 GLU A C 1
ATOM 2008 O O . GLU A 1 278 ? -27.042 -10.585 9.783 1.00 92.94 278 GLU A O 1
ATOM 2013 N N . TRP A 1 279 ? -25.151 -10.798 8.590 1.00 95.56 279 TRP A N 1
ATOM 2014 C CA . TRP A 1 279 ? -25.211 -9.502 7.934 1.00 95.56 279 TRP A CA 1
ATOM 2015 C C . TRP A 1 279 ? -25.715 -9.654 6.513 1.00 95.56 279 TRP A C 1
ATOM 2017 O O . TRP A 1 279 ? -25.398 -10.629 5.832 1.00 95.56 279 TRP A O 1
ATOM 2027 N N . THR A 1 280 ? -26.463 -8.676 6.031 1.00 95.50 280 THR A N 1
ATOM 2028 C CA . THR A 1 280 ? -26.977 -8.643 4.662 1.00 95.50 280 THR A CA 1
ATOM 2029 C C . THR A 1 280 ? -26.582 -7.351 3.975 1.00 95.50 280 THR A C 1
ATOM 2031 O O . THR A 1 280 ? -26.528 -6.308 4.611 1.00 95.50 280 THR A O 1
ATOM 2034 N N . PHE A 1 281 ? -26.287 -7.402 2.681 1.00 94.69 281 PHE A N 1
ATOM 2035 C CA . PHE A 1 281 ? -26.060 -6.202 1.877 1.00 94.69 281 PHE A CA 1
ATOM 2036 C C . PHE A 1 281 ? -26.597 -6.411 0.463 1.00 94.69 281 PHE A C 1
ATOM 2038 O O . PHE A 1 281 ? -26.577 -7.522 -0.072 1.00 94.69 281 PHE A O 1
ATOM 2045 N N . PHE A 1 282 ? -27.069 -5.338 -0.164 1.00 94.50 282 PHE A N 1
ATOM 2046 C CA . PHE A 1 282 ? -27.523 -5.377 -1.550 1.00 94.50 282 PHE A CA 1
ATOM 2047 C C . PHE A 1 282 ? -26.348 -5.182 -2.518 1.00 94.50 282 PHE A C 1
ATOM 2049 O O . PHE A 1 282 ? -25.558 -4.251 -2.357 1.00 94.50 282 PHE A O 1
ATOM 2056 N N . SER A 1 283 ? -26.265 -6.011 -3.562 1.00 95.06 283 SER A N 1
ATOM 2057 C CA . SER A 1 283 ? -25.368 -5.788 -4.703 1.00 95.06 283 SER A CA 1
ATOM 2058 C C . SER A 1 283 ? -26.097 -5.997 -6.026 1.00 95.06 283 SER A C 1
ATOM 2060 O O . SER A 1 283 ? -27.045 -6.780 -6.124 1.00 95.06 283 SER A O 1
ATOM 2062 N N . ARG A 1 284 ? -25.631 -5.300 -7.064 1.00 94.81 284 ARG A N 1
ATOM 2063 C CA . ARG A 1 284 ? -26.071 -5.521 -8.446 1.00 94.81 284 ARG A CA 1
ATOM 2064 C C . ARG A 1 284 ? -25.295 -6.680 -9.075 1.00 94.81 284 ARG A C 1
ATOM 2066 O O . ARG A 1 284 ? -24.229 -7.054 -8.588 1.00 94.81 284 ARG A O 1
ATOM 2073 N N . ALA A 1 285 ? -25.816 -7.213 -10.177 1.00 93.44 285 ALA A N 1
ATOM 2074 C CA . ALA A 1 285 ? -25.067 -8.158 -10.999 1.00 93.44 285 ALA A CA 1
ATOM 2075 C C . ALA A 1 285 ? -23.783 -7.511 -11.564 1.00 93.44 285 ALA A C 1
ATOM 2077 O O . ALA A 1 285 ? -23.732 -6.292 -11.766 1.00 93.44 285 ALA A O 1
ATOM 2078 N N . ASP A 1 286 ? -22.772 -8.344 -11.809 1.00 91.12 286 ASP A N 1
ATOM 2079 C CA . ASP A 1 286 ? -21.481 -8.007 -12.421 1.00 91.12 286 ASP A CA 1
ATOM 2080 C C . ASP A 1 286 ? -20.679 -6.934 -11.661 1.00 91.12 286 ASP A C 1
ATOM 2082 O O . ASP A 1 286 ? -20.014 -6.084 -12.260 1.00 91.12 286 ASP A O 1
ATOM 2086 N N . ARG A 1 287 ? -20.744 -6.953 -10.323 1.00 93.06 287 ARG A N 1
ATOM 2087 C CA . ARG A 1 287 ? -19.852 -6.158 -9.464 1.00 93.06 287 ARG A CA 1
ATOM 2088 C C . ARG A 1 287 ? -18.713 -7.002 -8.931 1.00 93.06 287 ARG A C 1
ATOM 2090 O O . ARG A 1 287 ? -18.840 -8.217 -8.795 1.00 93.06 287 ARG A O 1
ATOM 2097 N N . ASP A 1 288 ? -17.616 -6.324 -8.617 1.00 93.38 288 ASP A N 1
ATOM 2098 C CA . ASP A 1 288 ? -16.463 -6.920 -7.961 1.00 93.38 288 ASP A CA 1
ATOM 2099 C C . ASP A 1 288 ? -16.293 -6.315 -6.571 1.00 93.38 288 ASP A C 1
ATOM 2101 O O . ASP A 1 288 ? -15.996 -5.128 -6.434 1.00 93.38 288 ASP A O 1
ATOM 2105 N N . LEU A 1 289 ? -16.504 -7.106 -5.525 1.00 94.81 289 LEU A N 1
ATOM 2106 C CA . LEU A 1 289 ? -16.488 -6.626 -4.147 1.00 94.81 289 LEU A CA 1
ATOM 2107 C C . LEU A 1 289 ? -15.257 -7.119 -3.392 1.00 94.81 289 LEU A C 1
ATOM 2109 O O . LEU A 1 289 ? -14.715 -8.193 -3.653 1.00 94.81 289 LEU A O 1
ATOM 2113 N N . THR A 1 290 ? -14.859 -6.342 -2.391 1.00 95.12 290 THR A N 1
ATOM 2114 C CA . THR A 1 290 ? -13.911 -6.775 -1.371 1.00 95.12 290 THR A CA 1
ATOM 2115 C C . THR A 1 290 ? -14.611 -6.808 -0.022 1.00 95.12 290 THR A C 1
ATOM 2117 O O . THR A 1 290 ? -15.104 -5.783 0.443 1.00 95.12 290 THR A O 1
ATOM 2120 N N . ILE A 1 291 ? -14.642 -7.974 0.621 1.00 95.56 291 ILE A N 1
ATOM 2121 C CA . ILE A 1 291 ? -15.180 -8.131 1.977 1.00 95.56 291 ILE A CA 1
ATOM 2122 C C . ILE A 1 291 ? -14.009 -8.342 2.935 1.00 95.56 291 ILE A C 1
ATOM 2124 O O . ILE A 1 291 ? -13.235 -9.284 2.769 1.00 95.56 291 ILE A O 1
ATOM 2128 N N . GLU A 1 292 ? -13.874 -7.464 3.923 1.00 94.50 292 GLU A N 1
ATOM 2129 C CA . GLU A 1 292 ? -12.840 -7.505 4.957 1.00 94.50 292 GLU A CA 1
ATOM 2130 C C . GLU A 1 292 ? -13.477 -7.706 6.334 1.00 94.50 292 GLU A C 1
ATOM 2132 O O . GLU A 1 292 ? -14.437 -7.021 6.679 1.00 94.50 292 GLU A O 1
ATOM 2137 N N . ILE A 1 293 ? -12.938 -8.640 7.121 1.00 95.69 293 ILE A N 1
ATOM 2138 C CA . ILE A 1 293 ? -13.351 -8.868 8.506 1.00 95.69 293 ILE A CA 1
ATOM 2139 C C . ILE A 1 293 ? -12.114 -8.915 9.385 1.00 95.69 293 ILE A C 1
ATOM 2141 O O . ILE A 1 293 ? -11.248 -9.767 9.184 1.00 95.69 293 ILE A O 1
ATOM 2145 N N . ASN A 1 294 ? -12.039 -8.018 10.361 1.00 94.62 294 ASN A N 1
ATOM 2146 C CA . ASN A 1 294 ? -10.973 -7.992 11.350 1.00 94.62 294 ASN A CA 1
ATOM 2147 C C . ASN A 1 294 ? -11.464 -8.597 12.669 1.00 94.62 294 ASN A C 1
ATOM 2149 O O . ASN A 1 294 ? -12.412 -8.082 13.262 1.00 94.62 294 ASN A O 1
ATOM 2153 N N . PHE A 1 295 ? -10.822 -9.679 13.113 1.00 95.19 295 PHE A N 1
ATOM 2154 C CA . PHE A 1 295 ? -11.155 -10.368 14.361 1.00 95.19 295 PHE A CA 1
ATOM 2155 C C . PHE A 1 295 ? -10.273 -9.968 15.539 1.00 95.19 295 PHE A C 1
ATOM 2157 O O . PHE A 1 295 ? -10.591 -10.364 16.652 1.00 95.19 295 PHE A O 1
ATOM 2164 N N . GLY A 1 296 ? -9.191 -9.216 15.314 1.00 91.75 296 GLY A N 1
ATOM 2165 C CA . GLY A 1 296 ? -8.188 -8.885 16.326 1.00 91.75 296 GLY A CA 1
ATOM 2166 C C . GLY A 1 296 ? -8.034 -7.386 16.580 1.00 91.75 296 GLY A C 1
ATOM 2167 O O . GLY A 1 296 ? -8.620 -6.539 15.911 1.00 91.75 296 GLY A O 1
ATOM 2168 N N . SER A 1 297 ? -7.193 -7.037 17.551 1.00 85.56 297 SER A N 1
ATOM 2169 C CA . SER A 1 297 ? -6.993 -5.652 18.011 1.00 85.56 297 SER A CA 1
ATOM 2170 C C . SER A 1 297 ? -6.007 -4.816 17.172 1.00 85.56 297 SER A C 1
ATOM 2172 O O . SER A 1 297 ? -5.763 -3.650 17.488 1.00 85.56 297 SER A O 1
ATOM 2174 N N . GLY A 1 298 ? -5.430 -5.380 16.104 1.00 82.31 298 GLY A N 1
ATOM 2175 C CA . GLY A 1 298 ? -4.462 -4.716 15.221 1.00 82.31 298 GLY A CA 1
ATOM 2176 C C . GLY A 1 298 ? -4.965 -4.533 13.784 1.00 82.31 298 GLY A C 1
ATOM 2177 O O . GLY A 1 298 ? -5.970 -5.106 13.383 1.00 82.31 298 GLY A O 1
ATOM 2178 N N . GLY A 1 299 ? -4.243 -3.758 12.970 1.00 79.12 299 GLY A N 1
ATOM 2179 C CA . GLY A 1 299 ? -4.551 -3.576 11.542 1.00 79.12 299 GLY A CA 1
ATOM 2180 C C . GLY A 1 299 ? -5.564 -2.463 11.233 1.00 79.12 299 GLY A C 1
ATOM 2181 O O . GLY A 1 299 ? -5.760 -1.544 12.023 1.00 79.12 299 GLY A O 1
ATOM 2182 N N . VAL A 1 300 ? -6.150 -2.507 10.031 1.00 73.94 300 VAL A N 1
ATOM 2183 C CA . VAL A 1 300 ? -7.200 -1.568 9.589 1.00 73.94 300 VAL A CA 1
ATOM 2184 C C . VAL A 1 300 ? -8.527 -1.998 10.214 1.00 73.94 300 VAL A C 1
ATOM 2186 O O . VAL A 1 300 ? -8.813 -3.192 10.249 1.00 73.94 300 VAL A O 1
ATOM 2189 N N . ASN A 1 301 ? -9.304 -1.036 10.725 1.00 82.19 301 ASN A N 1
ATOM 2190 C CA . ASN A 1 301 ? -10.579 -1.271 11.416 1.00 82.19 301 ASN A CA 1
ATOM 2191 C C . ASN A 1 301 ? -10.482 -2.372 12.501 1.00 82.19 301 ASN A C 1
ATOM 2193 O O . ASN A 1 301 ? -11.146 -3.398 12.378 1.00 82.19 301 ASN A O 1
ATOM 2197 N N . PRO A 1 302 ? -9.617 -2.216 13.524 1.00 86.62 302 PRO A N 1
ATOM 2198 C CA . PRO A 1 302 ? -9.390 -3.253 14.529 1.00 86.62 302 PRO A CA 1
ATOM 2199 C C . PRO A 1 302 ? -10.650 -3.567 15.337 1.00 86.62 302 PRO A C 1
ATOM 2201 O O . PRO A 1 302 ? -11.413 -2.666 15.702 1.00 86.62 302 PRO A O 1
ATOM 2204 N N . ALA A 1 303 ? -10.819 -4.847 15.658 1.00 85.69 303 ALA A N 1
ATOM 2205 C CA . ALA A 1 303 ? -11.840 -5.324 16.567 1.00 85.69 303 ALA A CA 1
ATOM 2206 C C . ALA A 1 303 ? -11.650 -4.757 17.974 1.00 85.69 303 ALA A C 1
ATOM 2208 O O . ALA A 1 303 ? -10.542 -4.508 18.459 1.00 85.69 303 ALA A O 1
ATOM 2209 N N . LEU A 1 304 ? -12.776 -4.574 18.649 1.00 75.31 304 LEU A N 1
ATOM 2210 C CA . LEU A 1 304 ? -12.813 -4.139 20.030 1.00 75.31 304 LEU A CA 1
ATOM 2211 C C . LEU A 1 304 ? -12.413 -5.256 20.992 1.00 75.31 304 LEU A C 1
ATOM 2213 O O . LEU A 1 304 ? -12.808 -6.398 20.805 1.00 75.31 304 LEU A O 1
ATOM 2217 N N . GLN A 1 305 ? -11.702 -4.926 22.073 1.00 76.62 305 GLN A N 1
ATOM 2218 C CA . GLN A 1 305 ? -11.426 -5.908 23.128 1.00 76.62 305 GLN A CA 1
ATOM 2219 C C . GLN A 1 305 ? -12.638 -6.125 24.061 1.00 76.62 305 GLN A C 1
ATOM 2221 O O . GLN A 1 305 ? -13.241 -5.125 24.477 1.00 76.62 305 GLN A O 1
ATOM 2226 N N . PRO A 1 306 ? -12.968 -7.377 24.446 1.00 83.31 306 PRO A N 1
ATOM 2227 C CA . PRO A 1 306 ? -12.318 -8.622 24.016 1.00 83.31 306 PRO A CA 1
ATOM 2228 C C . PRO A 1 306 ? -12.623 -8.926 22.543 1.00 83.31 306 PRO A C 1
ATOM 2230 O O . PRO A 1 306 ? -13.776 -8.861 22.117 1.00 83.31 306 PRO A O 1
ATOM 2233 N N . SER A 1 307 ? -11.575 -9.167 21.761 1.00 89.69 307 SER A N 1
ATOM 2234 C CA . SER A 1 307 ? -11.687 -9.530 20.352 1.00 89.69 307 SER A CA 1
ATOM 2235 C C . SER A 1 307 ? -12.190 -10.964 20.244 1.00 89.69 307 SER A C 1
ATOM 2237 O O . SER A 1 307 ? -11.948 -11.766 21.140 1.00 89.69 307 SER A O 1
ATOM 2239 N N . LEU A 1 308 ? -12.900 -11.294 19.164 1.00 92.69 308 LEU A N 1
ATOM 2240 C CA . LEU A 1 308 ? -13.278 -12.684 18.909 1.00 92.69 308 LEU A CA 1
ATOM 2241 C C . LEU A 1 308 ? -12.039 -13.554 18.650 1.00 92.69 308 LEU A C 1
ATOM 2243 O O . LEU A 1 308 ? -12.051 -14.735 18.980 1.00 92.69 308 LEU A O 1
ATOM 2247 N N . ASP A 1 309 ? -11.000 -12.963 18.045 1.00 94.06 309 ASP A N 1
ATOM 2248 C CA . ASP A 1 309 ? -9.704 -13.534 17.656 1.00 94.06 309 ASP A CA 1
ATOM 2249 C C . ASP A 1 309 ? -9.769 -14.714 16.662 1.00 94.06 309 ASP A C 1
ATOM 2251 O O . ASP A 1 309 ? -9.041 -14.714 15.667 1.00 94.06 309 ASP A O 1
ATOM 2255 N N . TRP A 1 310 ? -10.674 -15.675 16.849 1.00 96.06 310 TRP A N 1
ATOM 2256 C CA . TRP A 1 310 ? -10.892 -16.844 15.997 1.00 96.06 310 TRP A CA 1
ATOM 2257 C C . TRP A 1 310 ? -12.294 -16.837 15.383 1.00 96.06 310 TRP A C 1
ATOM 2259 O O . TRP A 1 310 ? -13.245 -17.368 15.959 1.00 96.06 310 TRP A O 1
ATOM 2269 N N . GLY A 1 311 ? -12.419 -16.301 14.170 1.00 95.75 311 GLY A N 1
ATOM 2270 C CA . GLY A 1 311 ? -13.687 -16.220 13.449 1.00 95.75 311 GLY A CA 1
ATOM 2271 C C . GLY A 1 311 ? -13.692 -16.962 12.116 1.00 95.75 311 GLY A C 1
ATOM 2272 O O . GLY A 1 311 ? -12.695 -17.024 11.401 1.00 95.75 311 GLY A O 1
ATOM 2273 N N . THR A 1 312 ? -14.838 -17.530 11.758 1.00 97.06 312 THR A N 1
ATOM 2274 C CA . THR A 1 312 ? -15.126 -18.092 10.438 1.00 97.06 312 THR A CA 1
ATOM 2275 C C . THR A 1 312 ? -16.183 -17.250 9.753 1.00 97.06 312 THR A C 1
ATOM 2277 O O . THR A 1 312 ? -17.215 -16.931 10.345 1.00 97.06 312 THR A O 1
ATOM 2280 N N . VAL A 1 313 ? -15.932 -16.926 8.488 1.00 98.00 313 VAL A N 1
ATOM 2281 C CA . VAL A 1 313 ? -16.822 -16.123 7.655 1.00 98.00 313 VAL A CA 1
ATOM 2282 C C . VAL A 1 313 ? -17.317 -16.968 6.498 1.00 98.00 313 VAL A C 1
ATOM 2284 O O . VAL A 1 313 ? -16.537 -17.645 5.835 1.00 98.00 313 VAL A O 1
ATOM 2287 N N . THR A 1 314 ? -18.621 -16.928 6.246 1.00 98.19 314 THR A N 1
ATOM 2288 C CA . THR A 1 314 ? -19.249 -17.530 5.067 1.00 98.19 314 THR A CA 1
ATOM 2289 C C . THR A 1 314 ? -20.043 -16.474 4.319 1.00 98.19 314 THR A C 1
ATOM 2291 O O . THR A 1 314 ? -20.920 -15.838 4.899 1.00 98.19 314 THR A O 1
ATOM 2294 N N . VAL A 1 315 ? -19.778 -16.316 3.027 1.00 98.00 315 VAL A N 1
ATOM 2295 C CA . VAL A 1 315 ? -20.513 -15.402 2.151 1.00 98.00 315 VAL A CA 1
ATOM 2296 C C . VAL A 1 315 ? -21.470 -16.205 1.283 1.00 98.00 315 VAL A C 1
ATOM 2298 O O . VAL A 1 315 ? -21.066 -17.183 0.654 1.00 98.00 315 VAL A O 1
ATOM 2301 N N . PHE A 1 316 ? -22.730 -15.788 1.242 1.00 97.56 316 PHE A N 1
ATOM 2302 C CA . PHE A 1 316 ? -23.784 -16.402 0.450 1.00 97.56 316 PHE A CA 1
ATOM 2303 C C . PHE A 1 316 ? -24.304 -15.447 -0.623 1.00 97.56 316 PHE A C 1
ATOM 2305 O O . PHE A 1 316 ? -24.428 -14.242 -0.384 1.00 97.56 316 PHE A O 1
ATOM 2312 N N . ASP A 1 317 ? -24.661 -16.008 -1.774 1.00 96.50 317 ASP A N 1
ATOM 2313 C CA . ASP A 1 317 ? -25.411 -15.322 -2.821 1.00 96.50 317 ASP A CA 1
ATOM 2314 C C . ASP A 1 317 ? -26.906 -15.159 -2.446 1.00 96.50 317 ASP A C 1
ATOM 2316 O O . ASP A 1 317 ? -27.366 -15.733 -1.448 1.00 96.50 317 ASP A O 1
ATOM 2320 N N . PRO A 1 318 ? -27.698 -14.418 -3.246 1.00 97.12 318 PRO A N 1
ATOM 2321 C CA . PRO A 1 318 ? -29.129 -14.227 -2.993 1.00 97.12 318 PRO A CA 1
ATOM 2322 C C . PRO A 1 318 ? -29.978 -15.507 -3.012 1.00 97.12 318 PRO A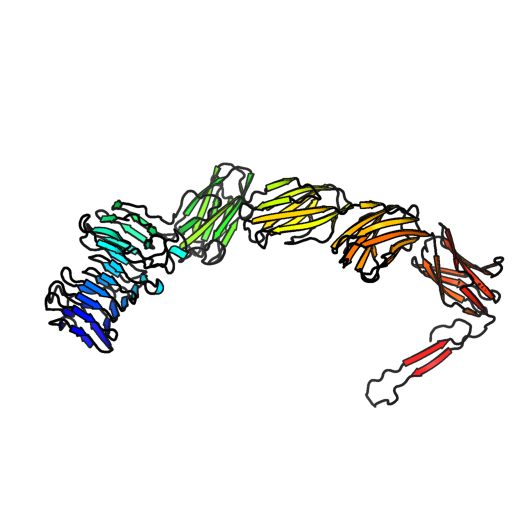 C 1
ATOM 2324 O O . PRO A 1 318 ? -31.074 -15.523 -2.453 1.00 97.12 318 PRO A O 1
ATOM 2327 N N . ASN A 1 319 ? -29.491 -16.591 -3.622 1.00 96.69 319 ASN A N 1
ATOM 2328 C CA . ASN A 1 319 ? -30.156 -17.895 -3.637 1.00 96.69 319 ASN A CA 1
ATOM 2329 C C . ASN A 1 319 ? -29.734 -18.786 -2.454 1.00 96.69 319 ASN A C 1
ATOM 2331 O O . ASN A 1 319 ? -30.220 -19.911 -2.321 1.00 96.69 319 ASN A O 1
ATOM 2335 N N . GLY A 1 320 ? -28.830 -18.307 -1.595 1.00 94.12 320 GLY A N 1
ATOM 2336 C CA . GLY A 1 320 ? -28.293 -19.044 -0.458 1.00 94.12 320 GLY A CA 1
ATOM 2337 C C . GLY A 1 320 ? -27.151 -20.002 -0.803 1.00 94.12 320 GLY A C 1
ATOM 2338 O O . GLY A 1 320 ? -26.793 -20.822 0.045 1.00 94.12 320 GLY A O 1
ATOM 2339 N N . GLN A 1 321 ? -26.565 -19.919 -2.000 1.00 96.31 321 GLN A N 1
ATOM 2340 C CA . GLN A 1 321 ? -25.345 -20.652 -2.338 1.00 96.31 321 GLN A CA 1
ATOM 2341 C C . GLN A 1 321 ? -24.128 -19.990 -1.700 1.00 96.31 321 GLN A C 1
ATOM 2343 O O . GLN A 1 321 ? -24.049 -18.771 -1.610 1.00 96.31 321 GLN A O 1
ATOM 2348 N N . ILE A 1 322 ? -23.166 -20.797 -1.261 1.00 96.62 322 ILE A N 1
ATOM 2349 C CA . ILE A 1 322 ? -21.913 -20.302 -0.690 1.00 96.62 322 ILE A CA 1
ATOM 2350 C C . ILE A 1 322 ? -21.003 -19.818 -1.821 1.00 96.62 322 ILE A C 1
ATOM 2352 O O . ILE A 1 322 ? -20.664 -20.594 -2.711 1.00 96.62 322 ILE A O 1
ATOM 2356 N N . LEU A 1 323 ? -20.573 -18.561 -1.743 1.00 96.06 323 LEU A N 1
ATOM 2357 C CA . LEU A 1 323 ? -19.590 -17.967 -2.650 1.00 96.06 323 LEU A CA 1
ATOM 2358 C C . LEU A 1 323 ? -18.167 -18.099 -2.113 1.00 96.06 323 LEU A C 1
ATOM 2360 O O . LEU A 1 323 ? -17.240 -18.349 -2.877 1.00 96.06 323 LEU A O 1
ATOM 2364 N N . ALA A 1 324 ? -17.996 -17.933 -0.802 1.00 96.88 324 ALA A N 1
ATOM 2365 C CA . ALA A 1 324 ? -16.695 -18.007 -0.153 1.00 96.88 324 ALA A CA 1
ATOM 2366 C C . ALA A 1 324 ? -16.831 -18.417 1.318 1.00 96.88 324 ALA A C 1
ATOM 2368 O O . ALA A 1 324 ? -17.816 -18.074 1.976 1.00 96.88 324 ALA A O 1
ATOM 2369 N N . VAL A 1 325 ? -15.837 -19.147 1.829 1.00 97.25 325 VAL A N 1
ATOM 2370 C CA . VAL A 1 325 ? -15.696 -19.502 3.249 1.00 97.25 325 VAL A CA 1
ATOM 2371 C C . VAL A 1 325 ? -14.228 -19.418 3.624 1.00 97.25 325 VAL A C 1
ATOM 2373 O O . VAL A 1 325 ? -13.389 -19.967 2.913 1.00 97.25 325 VAL A O 1
ATOM 2376 N N . GLU A 1 326 ? -13.928 -18.789 4.754 1.00 97.75 326 GLU A N 1
ATOM 2377 C CA . GLU A 1 326 ? -12.577 -18.744 5.312 1.00 97.75 326 GLU A CA 1
ATOM 2378 C C . GLU A 1 326 ? -12.632 -18.663 6.843 1.00 97.75 326 GLU A C 1
ATOM 2380 O O . GLU A 1 326 ? -13.597 -18.147 7.412 1.00 97.75 326 GLU A O 1
ATOM 2385 N N . SER A 1 327 ? -11.600 -19.180 7.510 1.00 95.75 327 SER A N 1
ATOM 2386 C CA . SER A 1 327 ? -11.421 -19.105 8.964 1.00 95.75 327 SER A CA 1
ATOM 2387 C C . SER A 1 327 ? -10.133 -18.355 9.281 1.00 95.75 327 SER A C 1
ATOM 2389 O O . SER A 1 327 ? -9.108 -18.589 8.643 1.00 95.75 327 SER A O 1
ATOM 2391 N N . SER A 1 328 ? -10.174 -17.470 10.273 1.00 94.12 328 SER A N 1
ATOM 2392 C CA . SER A 1 328 ? -9.019 -16.688 10.695 1.00 94.12 328 SER A CA 1
ATOM 2393 C C . SER A 1 328 ? -8.058 -17.528 11.534 1.00 94.12 328 SER A C 1
ATOM 2395 O O . SER A 1 328 ? -8.446 -18.477 12.221 1.00 94.12 328 SER A O 1
ATOM 2397 N N . THR A 1 329 ? -6.787 -17.135 11.517 1.00 92.62 329 THR A N 1
ATOM 2398 C CA . THR A 1 329 ? -5.871 -17.395 12.635 1.00 92.62 329 THR A CA 1
ATOM 2399 C C . THR A 1 329 ? -6.194 -16.448 13.797 1.00 92.62 329 THR A C 1
ATOM 2401 O O . THR A 1 329 ? -6.934 -15.484 13.602 1.00 92.62 329 THR A O 1
ATOM 2404 N N . GLU A 1 330 ? -5.613 -16.683 14.978 1.00 94.19 330 GLU A N 1
ATOM 2405 C CA . GLU A 1 330 ? -5.758 -15.812 16.159 1.00 94.19 330 GLU A CA 1
ATOM 2406 C C . GLU A 1 330 ? -5.499 -14.334 15.816 1.00 94.19 330 GLU A C 1
ATOM 2408 O O . GLU A 1 330 ? -4.459 -13.995 15.241 1.00 94.19 330 GLU A O 1
ATOM 2413 N N . GLY A 1 331 ? -6.473 -13.471 16.113 1.00 88.38 331 GLY A N 1
ATOM 2414 C CA . GLY A 1 331 ? -6.435 -12.031 15.844 1.00 88.38 331 GLY A CA 1
ATOM 2415 C C . GLY A 1 331 ? -6.344 -11.657 14.357 1.00 88.38 331 GLY A C 1
ATOM 2416 O O . GLY A 1 331 ? -5.974 -10.531 14.021 1.00 88.38 331 GLY A O 1
ATOM 2417 N N . GLY A 1 332 ? -6.614 -12.605 13.454 1.00 90.81 332 GLY A N 1
ATOM 2418 C CA . GLY A 1 332 ? -6.411 -12.458 12.017 1.00 90.81 332 GLY A CA 1
ATOM 2419 C C . GLY A 1 332 ? -7.448 -11.572 11.320 1.00 90.81 332 GLY A C 1
ATOM 2420 O O . GLY A 1 332 ? -8.550 -11.338 11.816 1.00 90.81 332 GLY A O 1
ATOM 2421 N N . VAL A 1 333 ? -7.101 -11.123 10.111 1.00 93.62 333 VAL A N 1
ATOM 2422 C CA . VAL A 1 333 ? -8.015 -10.405 9.210 1.00 93.62 333 VAL A CA 1
ATOM 2423 C C . VAL A 1 333 ? -8.298 -11.271 7.990 1.00 93.62 333 VAL A C 1
ATOM 2425 O O . VAL A 1 333 ? -7.363 -11.641 7.279 1.00 93.62 333 VAL A O 1
ATOM 2428 N N . ILE A 1 334 ? -9.571 -11.546 7.721 1.00 95.88 334 ILE A N 1
ATOM 2429 C CA . ILE A 1 334 ? -10.025 -12.236 6.509 1.00 95.88 334 ILE A CA 1
ATOM 2430 C C . ILE A 1 334 ? -10.329 -11.199 5.431 1.00 95.88 334 ILE A C 1
ATOM 2432 O O . ILE A 1 334 ? -10.938 -10.166 5.714 1.00 95.88 334 ILE A O 1
ATOM 2436 N N . ARG A 1 335 ? -9.901 -11.463 4.190 1.00 93.81 335 ARG A N 1
ATOM 2437 C CA . ARG A 1 335 ? -10.155 -10.591 3.034 1.00 93.81 335 ARG A CA 1
ATOM 2438 C C . ARG A 1 335 ? -10.534 -11.405 1.805 1.00 93.81 335 ARG A C 1
ATOM 2440 O O . ARG A 1 335 ? -9.661 -11.926 1.115 1.00 93.81 335 ARG A O 1
ATOM 2447 N N . PHE A 1 336 ? -11.815 -11.401 1.464 1.00 95.62 336 PHE A N 1
ATOM 2448 C CA . PHE A 1 336 ? -12.281 -11.891 0.172 1.00 95.62 336 PHE A CA 1
ATOM 2449 C C . PHE A 1 336 ? -12.104 -10.782 -0.859 1.00 95.62 336 PHE A C 1
ATOM 2451 O O . PHE A 1 336 ? -12.924 -9.870 -0.927 1.00 95.62 336 PHE A O 1
ATOM 2458 N N . ARG A 1 337 ? -11.005 -10.826 -1.618 1.00 91.56 337 ARG A N 1
ATOM 2459 C CA . ARG A 1 337 ? -10.764 -9.918 -2.747 1.00 91.56 337 ARG A CA 1
ATOM 2460 C C . ARG A 1 337 ? -11.328 -10.510 -4.027 1.00 91.56 337 ARG A C 1
ATOM 2462 O O . ARG A 1 337 ? -11.319 -11.726 -4.199 1.00 91.56 337 ARG A O 1
ATOM 2469 N N . HIS A 1 338 ? -11.733 -9.632 -4.932 1.00 90.00 338 HIS A N 1
ATOM 2470 C CA . HIS A 1 338 ? -12.289 -9.997 -6.229 1.00 90.00 338 HIS A CA 1
ATOM 2471 C C . HIS A 1 338 ? -13.538 -10.895 -6.145 1.00 90.00 338 HIS A C 1
ATOM 2473 O O . HIS A 1 338 ? -13.696 -11.857 -6.906 1.00 90.00 338 HIS A O 1
ATOM 2479 N N . LEU A 1 339 ? -14.408 -10.626 -5.165 1.00 94.12 339 LEU A N 1
ATOM 2480 C CA . LEU A 1 339 ? -15.650 -11.364 -4.993 1.00 94.12 339 LEU A CA 1
ATOM 2481 C C . LEU A 1 339 ? -16.684 -10.879 -6.016 1.00 94.12 339 LEU A C 1
ATOM 2483 O O . LEU A 1 339 ? -17.341 -9.855 -5.830 1.00 94.12 339 LEU A O 1
ATOM 2487 N N . GLN A 1 340 ? -16.852 -11.662 -7.077 1.00 93.81 340 GLN A N 1
ATOM 2488 C CA . GLN A 1 340 ? -17.827 -11.396 -8.130 1.00 93.81 340 GLN A CA 1
ATOM 2489 C C . GLN A 1 340 ? -19.263 -11.587 -7.626 1.00 93.81 340 GLN A C 1
ATOM 2491 O O . GLN A 1 340 ? -19.579 -12.602 -6.999 1.00 93.81 340 GLN A O 1
ATOM 2496 N N . THR A 1 341 ? -20.156 -10.654 -7.958 1.00 93.94 341 THR A N 1
ATOM 2497 C CA . THR A 1 341 ? -21.596 -10.760 -7.680 1.00 93.94 341 THR A CA 1
ATOM 2498 C C . THR A 1 341 ? -22.366 -11.060 -8.970 1.00 93.94 341 THR A C 1
ATOM 2500 O O . THR A 1 341 ? -22.803 -10.138 -9.653 1.00 93.94 341 THR A O 1
ATOM 2503 N N . PRO A 1 342 ? -22.554 -12.339 -9.353 1.00 90.94 342 PRO A N 1
ATOM 2504 C CA . PRO A 1 342 ? -23.159 -12.701 -10.642 1.00 90.94 342 PRO A CA 1
ATOM 2505 C C . PRO A 1 342 ? -24.663 -12.404 -10.718 1.00 90.94 342 PRO A C 1
ATOM 2507 O O . PRO A 1 342 ? -25.244 -12.377 -11.799 1.00 90.94 342 PRO A O 1
ATOM 2510 N N . LEU A 1 343 ? -25.312 -12.216 -9.567 1.00 94.19 343 LEU A N 1
ATOM 2511 C CA . LEU A 1 343 ? -26.745 -11.971 -9.452 1.00 94.19 343 LEU A CA 1
ATOM 2512 C C . LEU A 1 343 ? -26.995 -10.625 -8.777 1.00 94.19 343 LEU A C 1
ATOM 2514 O O . LEU A 1 343 ? -26.277 -10.235 -7.857 1.00 94.19 343 LEU A O 1
ATOM 2518 N N . GLU A 1 344 ? -28.052 -9.939 -9.191 1.00 96.62 344 GLU A N 1
ATOM 2519 C CA . GLU A 1 344 ? -28.590 -8.825 -8.416 1.00 96.62 344 GLU A CA 1
ATOM 2520 C C . GLU A 1 344 ? -29.407 -9.367 -7.237 1.00 96.62 344 GLU A C 1
ATOM 2522 O O . GLU A 1 344 ? -30.208 -10.289 -7.404 1.00 96.62 344 GLU A O 1
ATOM 2527 N N . GLY A 1 345 ? -29.216 -8.801 -6.044 1.00 95.88 345 GLY A N 1
ATOM 2528 C CA . GLY A 1 345 ? -30.003 -9.160 -4.867 1.00 95.88 345 GLY A CA 1
ATOM 2529 C C . GLY A 1 345 ? -29.286 -8.923 -3.541 1.00 95.88 345 GLY A C 1
ATOM 2530 O O . GLY A 1 345 ? -28.243 -8.273 -3.475 1.00 95.88 345 GLY A O 1
ATOM 2531 N N . SER A 1 346 ? -29.877 -9.460 -2.472 1.00 95.88 346 SER A N 1
ATOM 2532 C CA . SER A 1 346 ? -29.324 -9.392 -1.118 1.00 95.88 346 SER A CA 1
ATOM 2533 C C . SER A 1 346 ? -28.364 -10.551 -0.876 1.00 95.88 346 SER A C 1
ATOM 2535 O O . SER A 1 346 ? -28.778 -11.707 -0.841 1.00 95.88 346 SER A O 1
ATOM 2537 N N . TYR A 1 347 ? -27.095 -10.234 -0.666 1.00 97.38 347 TYR A N 1
ATOM 2538 C CA . TYR A 1 347 ? -26.058 -11.173 -0.254 1.00 97.38 347 TYR A CA 1
ATOM 2539 C C . TYR A 1 347 ? -26.032 -11.260 1.271 1.00 97.38 347 TYR A C 1
ATOM 2541 O O . TYR A 1 347 ? -26.467 -10.331 1.954 1.00 97.38 347 TYR A O 1
ATOM 2549 N N . ARG A 1 348 ? -25.528 -12.374 1.812 1.00 96.81 348 ARG A N 1
ATOM 2550 C CA . ARG A 1 348 ? -25.435 -12.593 3.262 1.00 96.81 348 ARG A CA 1
ATOM 2551 C C . ARG A 1 348 ? -24.010 -12.938 3.673 1.00 96.81 348 ARG A C 1
ATOM 2553 O O . ARG A 1 348 ? -23.416 -13.845 3.100 1.00 96.81 348 ARG A O 1
ATOM 2560 N N . VAL A 1 349 ? -23.486 -12.270 4.694 1.00 97.94 349 VAL A N 1
ATOM 2561 C CA . VAL A 1 349 ? -22.215 -12.587 5.352 1.00 97.94 349 VAL A CA 1
ATOM 2562 C C . VAL A 1 349 ? -22.531 -13.152 6.727 1.00 97.94 349 VAL A C 1
ATOM 2564 O O . VAL A 1 349 ? -23.065 -12.453 7.581 1.00 97.94 349 VAL A O 1
ATOM 2567 N N . ARG A 1 350 ? -22.220 -14.428 6.936 1.00 97.62 350 ARG A N 1
ATOM 2568 C CA . ARG A 1 350 ? -22.338 -15.082 8.237 1.00 97.62 350 ARG A CA 1
ATOM 2569 C C . ARG A 1 350 ? -20.989 -15.093 8.933 1.00 97.62 350 ARG A C 1
ATOM 2571 O O . ARG A 1 350 ? -20.012 -15.530 8.325 1.00 97.62 350 ARG A O 1
ATOM 2578 N N . ILE A 1 351 ? -20.961 -14.684 10.193 1.00 97.06 351 ILE A N 1
ATOM 2579 C CA . ILE A 1 351 ? -19.771 -14.655 11.043 1.00 97.06 351 ILE A CA 1
ATOM 2580 C C . ILE A 1 351 ? -20.049 -15.503 12.284 1.00 97.06 351 ILE A C 1
ATOM 2582 O O . ILE A 1 351 ? -21.143 -15.478 12.833 1.00 97.06 351 ILE A O 1
ATOM 2586 N N . GLN A 1 352 ? -19.085 -16.319 12.691 1.00 95.69 352 GLN A N 1
ATOM 2587 C CA . GLN A 1 352 ? -19.192 -17.174 13.876 1.00 95.69 352 GLN A CA 1
ATOM 2588 C C . GLN A 1 352 ? -17.804 -17.512 14.410 1.00 95.69 352 GLN A C 1
ATOM 2590 O O . GLN A 1 352 ? -16.826 -17.413 13.669 1.00 95.69 352 GLN A O 1
ATOM 2595 N N . ALA A 1 353 ? -17.707 -17.983 15.651 1.00 95.06 353 ALA A N 1
ATOM 2596 C CA . ALA A 1 353 ? -16.447 -18.501 16.174 1.00 95.06 353 ALA A CA 1
ATOM 2597 C C . ALA A 1 353 ? -15.933 -19.697 15.338 1.00 95.06 353 ALA A C 1
ATOM 2599 O O . ALA A 1 353 ? -16.712 -20.523 14.837 1.00 95.06 353 ALA A O 1
ATOM 2600 N N . SER A 1 354 ? -14.613 -19.776 15.154 1.00 94.25 354 SER A N 1
ATOM 2601 C CA . SER A 1 354 ? -13.979 -20.804 14.322 1.00 94.25 354 SER A CA 1
ATOM 2602 C C . SER A 1 354 ? -14.110 -22.214 14.890 1.00 94.25 354 SER A C 1
ATOM 2604 O O . SER A 1 354 ? -14.248 -22.436 16.093 1.00 94.25 354 SER A O 1
ATOM 2606 N N . ASN A 1 355 ? -14.028 -23.207 14.002 1.00 85.12 355 ASN A N 1
ATOM 2607 C CA . ASN A 1 355 ? -14.076 -24.609 14.398 1.00 85.12 355 ASN A CA 1
ATOM 2608 C C . ASN A 1 355 ? -12.877 -24.950 15.308 1.00 85.12 355 ASN A C 1
ATOM 2610 O O . ASN A 1 355 ? -11.738 -24.648 14.966 1.00 85.12 355 ASN A O 1
ATOM 2614 N N . GLY A 1 356 ? -13.135 -25.558 16.470 1.00 86.88 356 GLY A N 1
ATOM 2615 C CA . GLY A 1 356 ? -12.137 -25.750 17.537 1.00 86.88 356 GLY A CA 1
ATOM 2616 C C . GLY A 1 356 ? -12.090 -24.631 18.589 1.00 86.88 356 GLY A C 1
ATOM 2617 O O . GLY A 1 356 ? -11.569 -24.862 19.673 1.00 86.88 356 GLY A O 1
ATOM 2618 N N . HIS A 1 357 ? -12.718 -23.484 18.311 1.00 92.44 357 HIS A N 1
ATOM 2619 C CA . HIS A 1 357 ? -12.839 -22.313 19.191 1.00 92.44 357 HIS A CA 1
ATOM 2620 C C . HIS A 1 357 ? -14.311 -21.898 19.380 1.00 92.44 357 HIS A C 1
ATOM 2622 O O . HIS A 1 357 ? -14.633 -20.741 19.596 1.00 92.44 357 HIS A O 1
ATOM 2628 N N . VAL A 1 358 ? -15.242 -22.853 19.302 1.00 87.94 358 VAL A N 1
ATOM 2629 C CA . VAL A 1 358 ? -16.700 -22.598 19.257 1.00 87.94 358 VAL A CA 1
ATOM 2630 C C . VAL A 1 358 ? -17.290 -21.957 20.525 1.00 87.94 358 VAL A C 1
ATOM 2632 O O . VAL A 1 358 ? -18.459 -21.570 20.535 1.00 87.94 358 VAL A O 1
ATOM 2635 N N . PHE A 1 359 ? -16.502 -21.872 21.598 1.00 86.25 359 PHE A N 1
ATOM 2636 C CA . PHE A 1 359 ? -16.881 -21.218 22.851 1.00 86.25 359 PHE A CA 1
ATOM 2637 C C . PHE A 1 359 ? -16.402 -19.771 22.958 1.00 86.25 359 PHE A C 1
ATOM 2639 O O . PHE A 1 359 ? -16.806 -19.090 23.896 1.00 86.25 359 PHE A O 1
ATOM 2646 N N . GLU A 1 360 ? -15.583 -19.307 22.011 1.00 88.56 360 GLU A N 1
ATOM 2647 C CA . GLU A 1 360 ? -15.099 -17.932 21.996 1.00 88.56 360 GLU A CA 1
ATOM 2648 C C . GLU A 1 360 ? -16.242 -16.958 21.712 1.00 88.56 360 GLU A C 1
ATOM 2650 O O . GLU A 1 360 ? -17.119 -17.195 20.876 1.00 88.56 360 GLU A O 1
ATOM 2655 N N . THR A 1 361 ? -16.197 -15.844 22.426 1.00 88.44 361 THR A N 1
ATOM 2656 C CA . THR A 1 361 ? -17.103 -14.703 22.303 1.00 88.44 361 THR A CA 1
ATOM 2657 C C . THR A 1 361 ? -16.247 -13.458 22.219 1.00 88.44 361 THR A C 1
ATOM 2659 O O . THR A 1 361 ? -15.225 -13.370 22.899 1.00 88.44 361 THR A O 1
ATOM 2662 N N . GLY A 1 362 ? -16.662 -12.470 21.444 1.00 88.12 362 GLY A N 1
ATOM 2663 C CA . GLY A 1 362 ? -15.880 -11.254 21.301 1.00 88.12 362 GLY A CA 1
ATOM 2664 C C . GLY A 1 362 ? -16.267 -10.453 20.077 1.00 88.12 362 GLY A C 1
ATOM 2665 O O . GLY A 1 362 ? -17.109 -10.860 19.273 1.00 88.12 362 GLY A O 1
ATOM 2666 N N . ASN A 1 363 ? -15.654 -9.282 19.957 1.00 87.75 363 ASN A N 1
ATOM 2667 C CA . ASN A 1 363 ? -15.991 -8.330 18.910 1.00 87.75 363 ASN A CA 1
ATOM 2668 C C . ASN A 1 363 ? -15.206 -8.608 17.623 1.00 87.75 363 ASN A C 1
ATOM 2670 O O . ASN A 1 363 ? -14.100 -9.153 17.646 1.00 87.75 363 ASN A O 1
ATOM 2674 N N . TYR A 1 364 ? -15.752 -8.151 16.504 1.00 92.44 364 TYR A N 1
ATOM 2675 C CA . TYR A 1 364 ? -15.098 -8.090 15.200 1.00 92.44 364 TYR A CA 1
ATOM 2676 C C . TYR A 1 364 ? -15.559 -6.829 14.456 1.00 92.44 364 TYR A C 1
ATOM 2678 O O . TYR A 1 364 ? -16.492 -6.145 14.880 1.00 92.44 364 TYR A O 1
ATOM 2686 N N . VAL A 1 365 ? -14.910 -6.501 13.340 1.00 91.94 365 VAL A N 1
ATOM 2687 C CA . VAL A 1 365 ? -15.382 -5.445 12.431 1.00 91.94 365 VAL A CA 1
ATOM 2688 C C . VAL A 1 365 ? -15.488 -6.000 11.022 1.00 91.94 365 VAL A C 1
ATOM 2690 O O . VAL A 1 365 ? -14.509 -6.515 10.490 1.00 91.94 365 VAL A O 1
ATOM 2693 N N . LEU A 1 366 ? -16.671 -5.881 10.420 1.00 93.81 366 LEU A N 1
ATOM 2694 C CA . LEU A 1 366 ? -16.969 -6.265 9.040 1.00 93.81 366 LEU A CA 1
ATOM 2695 C C . LEU A 1 366 ? -17.000 -5.016 8.155 1.00 93.81 366 LEU A C 1
ATOM 2697 O O . LEU A 1 366 ? -17.524 -3.974 8.535 1.00 93.81 366 LEU A O 1
ATOM 2701 N N . SER A 1 367 ? -16.442 -5.101 6.955 1.00 92.44 367 SER A N 1
ATOM 2702 C CA . SER A 1 367 ? -16.530 -4.065 5.928 1.00 92.44 367 SER A CA 1
ATOM 2703 C C . SER A 1 367 ? -16.731 -4.706 4.560 1.00 92.44 367 SER A C 1
ATOM 2705 O O . SER A 1 367 ? -16.049 -5.667 4.212 1.00 92.44 367 SER A O 1
ATOM 2707 N N . VAL A 1 368 ? -17.639 -4.153 3.759 1.00 94.31 368 VAL A N 1
ATOM 2708 C CA . VAL A 1 368 ? -17.820 -4.525 2.348 1.00 94.31 368 VAL A CA 1
ATOM 2709 C C . VAL A 1 368 ? -17.505 -3.303 1.505 1.00 94.31 368 VAL A C 1
ATOM 2711 O O . VAL A 1 368 ? -18.074 -2.243 1.734 1.00 94.31 368 VAL A O 1
ATOM 2714 N N . TYR A 1 369 ? -16.614 -3.437 0.533 1.00 93.62 369 TYR A N 1
ATOM 2715 C CA . TYR A 1 369 ? -16.197 -2.368 -0.368 1.00 93.62 369 TYR A CA 1
ATOM 2716 C C . TYR A 1 369 ? -16.534 -2.739 -1.810 1.00 93.62 369 TYR A C 1
ATOM 2718 O O . TYR A 1 369 ? -16.269 -3.862 -2.237 1.00 93.62 369 TYR A O 1
ATOM 2726 N N . ASP A 1 370 ? -17.090 -1.793 -2.570 1.00 92.19 370 ASP A N 1
ATOM 2727 C CA . ASP A 1 370 ? -17.195 -1.932 -4.024 1.00 92.19 370 ASP A CA 1
ATOM 2728 C C . ASP A 1 370 ? -15.822 -1.669 -4.649 1.00 92.19 370 ASP A C 1
ATOM 2730 O O . ASP A 1 370 ? -15.351 -0.533 -4.683 1.00 92.19 370 ASP A O 1
ATOM 2734 N N . SER A 1 371 ? -15.171 -2.735 -5.103 1.00 92.62 371 SER A N 1
ATOM 2735 C CA . SER A 1 371 ? -13.858 -2.719 -5.752 1.00 92.62 371 SER A CA 1
ATOM 2736 C C . SER A 1 371 ? -13.955 -2.860 -7.275 1.00 92.62 371 SER A C 1
ATOM 2738 O O . SER A 1 371 ? -12.963 -3.173 -7.927 1.00 92.62 371 SER A O 1
ATOM 2740 N N . THR A 1 372 ? -15.136 -2.628 -7.857 1.00 90.75 372 THR A N 1
ATOM 2741 C CA . THR A 1 372 ? -15.348 -2.736 -9.302 1.00 90.75 372 THR A CA 1
ATOM 2742 C C . THR A 1 372 ? -14.447 -1.757 -10.057 1.00 90.75 372 THR A C 1
ATOM 2744 O O . THR A 1 372 ? -14.522 -0.545 -9.844 1.00 90.75 372 THR A O 1
ATOM 2747 N N . SER A 1 373 ? -13.640 -2.274 -10.990 1.00 90.81 373 SER A N 1
ATOM 2748 C CA . SER A 1 373 ? -12.734 -1.462 -11.804 1.00 90.81 373 SER A CA 1
ATOM 2749 C C . SER A 1 373 ? -13.454 -0.358 -12.571 1.00 90.81 373 SER A C 1
ATOM 2751 O O . SER A 1 373 ? -14.384 -0.612 -13.343 1.00 90.81 373 SER A O 1
ATOM 2753 N N . ASN A 1 374 ? -12.958 0.870 -12.455 1.00 91.06 374 ASN A N 1
ATOM 2754 C CA . ASN A 1 374 ? -13.480 2.007 -13.203 1.00 91.06 374 ASN A CA 1
ATOM 2755 C C . ASN A 1 374 ? -12.696 2.197 -14.507 1.00 91.06 374 ASN A C 1
ATOM 2757 O O . ASN A 1 374 ? -11.567 2.687 -14.502 1.00 91.06 374 ASN A O 1
ATOM 2761 N N . ARG A 1 375 ? -13.289 1.795 -15.634 1.00 93.56 375 ARG A N 1
ATOM 2762 C CA . ARG A 1 375 ? -12.657 1.881 -16.960 1.00 93.56 375 ARG A CA 1
ATOM 2763 C C . ARG A 1 375 ? -12.932 3.220 -17.635 1.00 93.56 375 ARG A C 1
ATOM 2765 O O . ARG A 1 375 ? -14.078 3.661 -17.711 1.00 93.56 375 ARG A O 1
ATOM 2772 N N . ARG A 1 376 ? -11.882 3.850 -18.161 1.00 95.44 376 ARG A N 1
ATOM 2773 C CA . ARG A 1 376 ? -11.928 5.161 -18.823 1.00 95.44 376 ARG A CA 1
ATOM 2774 C C . ARG A 1 376 ? -10.974 5.194 -20.009 1.00 95.44 376 ARG A C 1
ATOM 2776 O O . ARG A 1 376 ? -9.940 4.536 -19.994 1.00 95.44 376 ARG A O 1
ATOM 2783 N N . SER A 1 377 ? -11.282 6.004 -21.015 1.00 96.06 377 SER A N 1
ATOM 2784 C CA . SER A 1 377 ? -10.343 6.275 -22.108 1.00 96.06 377 SER A CA 1
ATOM 2785 C C . SER A 1 377 ? -9.234 7.231 -21.659 1.00 96.06 377 SER A C 1
ATOM 2787 O O . SER A 1 377 ? -9.484 8.170 -20.903 1.00 96.06 377 SER A O 1
ATOM 2789 N N . LEU A 1 378 ? -8.022 7.012 -22.162 1.00 97.12 378 LEU A N 1
ATOM 2790 C CA . LEU A 1 378 ? -6.835 7.824 -21.917 1.00 97.12 378 LEU A CA 1
ATOM 2791 C C . LEU A 1 378 ? -6.392 8.522 -23.203 1.00 97.12 378 LEU A C 1
ATOM 2793 O O . LEU A 1 378 ? -6.199 7.883 -24.235 1.00 97.12 378 LEU A O 1
ATOM 2797 N N . LEU A 1 379 ? -6.186 9.836 -23.123 1.00 94.69 379 LEU A N 1
ATOM 2798 C CA . LEU A 1 379 ? -5.524 10.611 -24.169 1.00 94.69 379 LEU A CA 1
ATOM 2799 C C . LEU A 1 379 ? -4.043 10.763 -23.814 1.00 94.69 379 LEU A C 1
ATOM 2801 O O . LEU A 1 379 ? -3.705 11.160 -22.700 1.00 94.69 379 LEU A O 1
ATOM 2805 N N . LEU A 1 380 ? -3.162 10.433 -24.757 1.00 95.56 380 LEU A N 1
ATOM 2806 C CA . LEU A 1 380 ? -1.719 10.612 -24.589 1.00 95.56 380 LEU A CA 1
ATOM 2807 C C . LEU A 1 380 ? -1.346 12.098 -24.615 1.00 95.56 380 LEU A C 1
ATOM 2809 O O . LEU A 1 380 ? -1.991 12.886 -25.306 1.00 95.56 380 LEU A O 1
ATOM 2813 N N . ASN A 1 381 ? -0.246 12.445 -23.941 1.00 94.06 381 ASN A N 1
ATOM 2814 C CA . ASN A 1 381 ? 0.342 13.793 -23.872 1.00 94.06 381 ASN A CA 1
ATOM 2815 C C . ASN A 1 381 ? -0.475 14.850 -23.115 1.00 94.06 381 ASN A C 1
ATOM 2817 O O . ASN A 1 381 ? -0.100 16.020 -23.125 1.00 94.06 381 ASN A O 1
ATOM 2821 N N . GLU A 1 382 ? -1.550 14.454 -22.437 1.00 95.00 382 GLU A N 1
ATOM 2822 C CA . GLU A 1 382 ? -2.377 15.353 -21.635 1.00 95.00 382 GLU A CA 1
ATOM 2823 C C . GLU A 1 382 ? -2.359 14.928 -20.159 1.00 95.00 382 GLU A C 1
ATOM 2825 O O . GLU A 1 382 ? -2.307 13.728 -19.860 1.00 95.00 382 GLU A O 1
ATOM 2830 N N . PRO A 1 383 ? -2.389 15.881 -19.208 1.00 95.44 383 PRO A N 1
ATOM 2831 C CA . PRO A 1 383 ? -2.541 15.553 -17.802 1.00 95.44 383 PRO A CA 1
ATOM 2832 C C . PRO A 1 383 ? -3.950 15.019 -17.529 1.00 95.44 383 PRO A C 1
ATOM 2834 O O . PRO A 1 383 ? -4.956 15.636 -17.879 1.00 95.44 383 PRO A O 1
ATOM 2837 N N . VAL A 1 384 ? -4.011 13.887 -16.838 1.00 96.31 384 VAL A N 1
ATOM 2838 C CA . VAL A 1 384 ? -5.237 13.208 -16.424 1.00 96.31 384 VAL A CA 1
ATOM 2839 C C . VAL A 1 384 ? -5.267 13.104 -14.908 1.00 96.31 384 VAL A C 1
ATOM 2841 O O . VAL A 1 384 ? -4.244 12.857 -14.271 1.00 96.31 384 VAL A O 1
ATOM 2844 N N . SER A 1 385 ? -6.454 13.275 -14.328 1.00 96.44 385 SER A N 1
ATOM 2845 C CA . SER A 1 385 ? -6.687 13.126 -12.892 1.00 96.44 385 SER A CA 1
ATOM 2846 C C . SER A 1 385 ? -7.703 12.022 -12.619 1.00 96.44 385 SER A C 1
ATOM 2848 O O . SER A 1 385 ? -8.699 11.880 -13.334 1.00 96.44 385 SER A O 1
ATOM 2850 N N . GLY A 1 386 ? -7.471 11.266 -11.550 1.00 95.12 386 GLY A N 1
ATOM 2851 C CA . GLY A 1 386 ? -8.361 10.220 -11.061 1.00 95.12 386 GLY A CA 1
ATOM 2852 C C . GLY A 1 386 ? -8.535 10.276 -9.546 1.00 95.12 386 GLY A C 1
ATOM 2853 O O . GLY A 1 386 ? -7.816 10.986 -8.839 1.00 95.12 386 GLY A O 1
ATOM 2854 N N . ILE A 1 387 ? -9.543 9.555 -9.057 1.00 94.69 387 ILE A N 1
ATOM 2855 C CA . ILE A 1 387 ? -9.856 9.439 -7.632 1.00 94.69 387 ILE A CA 1
ATOM 2856 C C . ILE A 1 387 ? -10.273 7.993 -7.375 1.00 94.69 387 ILE A C 1
ATOM 2858 O O . ILE A 1 387 ? -11.314 7.558 -7.868 1.00 94.69 387 ILE A O 1
ATOM 2862 N N . LEU A 1 388 ? -9.492 7.290 -6.557 1.00 93.56 388 LEU A N 1
ATOM 2863 C CA . LEU A 1 388 ? -9.867 6.014 -5.959 1.00 93.56 388 LEU A CA 1
ATOM 2864 C C . LEU A 1 388 ? -10.870 6.312 -4.845 1.00 93.56 388 LEU A C 1
ATOM 2866 O O . LEU A 1 388 ? -10.492 6.726 -3.748 1.00 93.56 388 LEU A O 1
ATOM 2870 N N . THR A 1 389 ? -12.155 6.201 -5.172 1.00 86.88 389 THR A N 1
ATOM 2871 C CA . THR A 1 389 ? -13.262 6.593 -4.281 1.00 86.88 389 THR A CA 1
ATOM 2872 C C . THR A 1 389 ? -13.599 5.535 -3.240 1.00 86.88 389 THR A C 1
ATOM 2874 O O . THR A 1 389 ? -14.073 5.880 -2.160 1.00 86.88 389 THR A O 1
ATOM 2877 N N . THR A 1 390 ? -13.312 4.269 -3.530 1.00 87.75 390 THR A N 1
ATOM 2878 C CA . THR A 1 390 ? -13.564 3.140 -2.638 1.00 87.75 390 THR A CA 1
ATOM 2879 C C . THR A 1 390 ? -12.261 2.400 -2.326 1.00 87.75 390 THR A C 1
ATOM 2881 O O . THR A 1 390 ? -11.387 2.279 -3.191 1.00 87.75 390 THR A O 1
ATOM 2884 N N . PRO A 1 391 ? -12.082 1.919 -1.082 1.00 87.56 391 PRO A N 1
ATOM 2885 C CA . PRO A 1 391 ? -10.995 1.011 -0.740 1.00 87.56 391 PRO A CA 1
ATOM 2886 C C . PRO A 1 391 ? -10.941 -0.186 -1.692 1.00 87.56 391 PRO A C 1
ATOM 2888 O O . PRO A 1 391 ? -11.975 -0.703 -2.106 1.00 87.56 391 PRO A O 1
ATOM 2891 N N . TYR A 1 392 ? -9.728 -0.629 -2.015 1.00 89.81 392 TYR A N 1
ATOM 2892 C CA . TYR A 1 392 ? -9.443 -1.764 -2.907 1.00 89.81 392 TYR A CA 1
ATOM 2893 C C . TYR A 1 392 ? -9.863 -1.625 -4.380 1.00 89.81 392 TYR A C 1
ATOM 2895 O O . TYR A 1 392 ? -9.524 -2.512 -5.159 1.00 89.81 392 TYR A O 1
ATOM 2903 N N . ALA A 1 393 ? -10.529 -0.542 -4.788 1.00 90.62 393 ALA A N 1
ATOM 2904 C CA . ALA A 1 393 ? -10.814 -0.301 -6.199 1.00 90.62 393 ALA A CA 1
ATOM 2905 C C . ALA A 1 393 ? -9.559 0.086 -6.992 1.00 90.62 393 ALA A C 1
ATOM 2907 O O . ALA A 1 393 ? -8.609 0.673 -6.460 1.00 90.62 393 ALA A O 1
ATOM 2908 N N . ASP A 1 394 ? -9.601 -0.207 -8.289 1.00 94.50 394 ASP A N 1
ATOM 2909 C CA . ASP A 1 394 ? -8.651 0.269 -9.285 1.00 94.50 394 ASP A CA 1
ATOM 2910 C C . ASP A 1 394 ? -9.348 1.143 -10.346 1.00 94.50 394 ASP A C 1
ATOM 2912 O O . ASP A 1 394 ? -10.508 0.951 -10.723 1.00 94.50 394 ASP A O 1
ATOM 2916 N N . ASP A 1 395 ? -8.615 2.131 -10.849 1.00 96.38 395 ASP A N 1
ATOM 2917 C CA . ASP A 1 395 ? -8.982 2.867 -12.056 1.00 96.38 395 ASP A CA 1
ATOM 2918 C C . ASP A 1 395 ? -8.174 2.290 -13.228 1.00 96.38 395 ASP A C 1
ATOM 2920 O O . ASP A 1 395 ? -6.962 2.078 -13.128 1.00 96.38 395 ASP A O 1
ATOM 2924 N N . ARG A 1 396 ? -8.831 2.056 -14.365 1.00 96.94 396 ARG A N 1
ATOM 2925 C CA . ARG A 1 396 ? -8.226 1.491 -15.576 1.00 96.94 396 ARG A CA 1
ATOM 2926 C C . ARG A 1 396 ? -8.355 2.467 -16.735 1.00 96.94 396 ARG A C 1
ATOM 2928 O O . ARG A 1 396 ? -9.454 2.744 -17.208 1.00 96.94 396 ARG A O 1
ATOM 2935 N N . TRP A 1 397 ? -7.221 2.970 -17.198 1.00 97.88 397 TRP A N 1
ATOM 2936 C CA . TRP A 1 397 ? -7.119 3.974 -18.251 1.00 97.88 397 TRP A CA 1
ATOM 2937 C C . TRP A 1 397 ? -6.635 3.332 -19.552 1.00 97.88 397 TRP A C 1
ATOM 2939 O O . TRP A 1 397 ? -5.504 2.854 -19.625 1.00 97.88 397 TRP A O 1
ATOM 2949 N N . GLU A 1 398 ? -7.482 3.311 -20.577 1.00 97.94 398 GLU A N 1
ATOM 2950 C CA . GLU A 1 398 ? -7.259 2.568 -21.820 1.00 97.94 398 GLU A CA 1
ATOM 2951 C C . GLU A 1 398 ? -6.917 3.486 -23.003 1.00 97.94 398 GLU A C 1
ATOM 2953 O O . GLU A 1 398 ? -7.595 4.486 -23.241 1.00 97.94 398 GLU A O 1
ATOM 2958 N N . PHE A 1 399 ? -5.897 3.126 -23.784 1.00 97.69 399 PHE A N 1
ATOM 2959 C CA . PHE A 1 399 ? -5.545 3.785 -25.049 1.00 97.69 399 PHE A CA 1
ATOM 2960 C C . PHE A 1 399 ? -5.025 2.774 -26.074 1.00 97.69 399 PHE A C 1
ATOM 2962 O O . PHE A 1 399 ? -4.640 1.659 -25.726 1.00 97.69 399 PHE A O 1
ATOM 2969 N N . THR A 1 400 ? -4.972 3.169 -27.345 1.00 96.94 400 THR A N 1
ATOM 2970 C CA . THR A 1 400 ? -4.380 2.365 -28.423 1.00 96.94 400 THR A CA 1
ATOM 2971 C C . THR A 1 400 ? -3.107 3.008 -28.951 1.00 96.94 400 THR A C 1
ATOM 2973 O O . THR A 1 400 ? -3.071 4.225 -29.130 1.00 96.94 400 THR A O 1
ATOM 2976 N N . ALA A 1 401 ? -2.086 2.205 -29.242 1.00 95.56 401 ALA A N 1
ATOM 2977 C CA . ALA A 1 401 ? -0.828 2.682 -29.811 1.00 95.56 401 ALA A CA 1
ATOM 2978 C C . ALA A 1 401 ? -0.152 1.617 -30.685 1.00 95.56 401 ALA A C 1
ATOM 2980 O O . ALA A 1 401 ? -0.425 0.423 -30.543 1.00 95.56 401 ALA A O 1
ATOM 2981 N N . ASP A 1 402 ? 0.745 2.062 -31.567 1.00 93.06 402 ASP A N 1
ATOM 2982 C CA . ASP A 1 402 ? 1.513 1.197 -32.465 1.00 93.06 402 ASP A CA 1
ATOM 2983 C C . ASP A 1 402 ? 2.797 0.680 -31.797 1.00 93.06 402 ASP A C 1
ATOM 2985 O O . ASP A 1 402 ? 3.422 1.373 -30.980 1.00 93.06 402 ASP A O 1
ATOM 2989 N N . SER A 1 403 ? 3.248 -0.507 -32.214 1.00 86.12 403 SER A N 1
ATOM 2990 C CA . SER A 1 403 ? 4.597 -1.012 -31.940 1.00 86.12 403 SER A CA 1
ATOM 2991 C C . SER A 1 403 ? 5.596 -0.028 -32.536 1.00 86.12 403 SER A C 1
ATOM 2993 O O . SER A 1 403 ? 5.505 0.218 -33.731 1.00 86.12 403 SER A O 1
ATOM 2995 N N . VAL A 1 404 ? 6.530 0.497 -31.736 1.00 85.44 404 VAL A N 1
ATOM 2996 C CA . VAL A 1 404 ? 7.412 1.672 -31.980 1.00 85.44 404 VAL A CA 1
ATOM 2997 C C . VAL A 1 404 ? 6.963 2.998 -31.359 1.00 85.44 404 VAL A C 1
ATOM 2999 O O . VAL A 1 404 ? 7.683 3.990 -31.456 1.00 85.44 404 VAL A O 1
ATOM 3002 N N . THR A 1 405 ? 5.835 3.050 -30.659 1.00 94.50 405 THR A N 1
ATOM 3003 C CA . THR A 1 405 ? 5.524 4.221 -29.828 1.00 94.50 405 THR A CA 1
ATOM 3004 C C . THR A 1 405 ? 6.442 4.230 -28.604 1.00 94.50 405 THR A C 1
ATOM 3006 O O . THR A 1 405 ? 6.481 3.253 -27.859 1.00 94.50 405 THR A O 1
ATOM 3009 N N . SER A 1 406 ? 7.178 5.319 -28.376 1.00 94.56 406 SER A N 1
ATOM 3010 C CA . SER A 1 406 ? 7.949 5.519 -27.141 1.00 94.56 406 SER A CA 1
ATOM 3011 C C . SER A 1 406 ? 7.205 6.457 -26.199 1.00 94.56 406 SER A C 1
ATOM 3013 O O . SER A 1 406 ? 6.748 7.514 -26.631 1.00 94.56 406 SER A O 1
ATOM 3015 N N . LEU A 1 407 ? 7.101 6.096 -24.921 1.00 95.19 407 LEU A N 1
ATOM 3016 C CA . LEU A 1 407 ? 6.367 6.864 -23.915 1.00 95.19 407 LEU A CA 1
ATOM 3017 C C . LEU A 1 407 ? 7.066 6.886 -22.555 1.00 95.19 407 LEU A C 1
ATOM 3019 O O . LEU A 1 407 ? 7.903 6.032 -22.258 1.00 95.19 407 LEU A O 1
ATOM 3023 N N . LYS A 1 408 ? 6.700 7.865 -21.727 1.00 94.56 408 LYS A N 1
ATOM 3024 C CA . LYS A 1 408 ? 7.082 7.987 -20.319 1.00 94.56 408 LYS A CA 1
ATOM 3025 C C . LYS A 1 408 ? 5.820 8.180 -19.476 1.00 94.56 408 LYS A C 1
ATOM 3027 O O . LYS A 1 408 ? 4.985 9.015 -19.810 1.00 94.56 408 LYS A O 1
ATOM 3032 N N . PHE A 1 409 ? 5.703 7.444 -18.376 1.00 97.50 409 PHE A N 1
ATOM 3033 C CA . PHE A 1 409 ? 4.754 7.765 -17.316 1.00 97.50 409 PHE A CA 1
ATOM 3034 C C . PHE A 1 409 ? 5.349 8.844 -16.405 1.00 97.50 409 PHE A C 1
ATOM 3036 O O . PHE A 1 409 ? 6.456 8.681 -15.885 1.00 97.50 409 PHE A O 1
ATOM 3043 N N . ASP A 1 410 ? 4.624 9.947 -16.247 1.00 95.81 410 ASP A N 1
ATOM 3044 C CA . ASP A 1 410 ? 4.996 11.097 -15.422 1.00 95.81 410 ASP A CA 1
ATOM 3045 C C . ASP A 1 410 ? 3.929 11.290 -14.337 1.00 95.81 410 ASP A C 1
ATOM 3047 O O . ASP A 1 410 ? 2.764 11.588 -14.633 1.00 95.81 410 ASP A O 1
ATOM 3051 N N . LEU A 1 411 ? 4.314 11.069 -13.078 1.00 97.12 411 LEU A N 1
ATOM 3052 C CA . LEU A 1 411 ? 3.423 11.252 -11.941 1.00 97.12 411 LEU A CA 1
ATOM 3053 C C . LEU A 1 411 ? 3.435 12.726 -11.533 1.00 97.12 411 LEU A C 1
ATOM 3055 O O . LEU A 1 411 ? 4.428 13.250 -11.033 1.00 97.12 411 LEU A O 1
ATOM 3059 N N . ARG A 1 412 ? 2.289 13.390 -11.676 1.00 96.38 412 ARG A N 1
ATOM 3060 C CA . ARG A 1 412 ? 2.154 14.826 -11.404 1.00 96.38 412 ARG A CA 1
ATOM 3061 C C . ARG A 1 412 ? 1.722 15.113 -9.975 1.00 96.38 412 ARG A C 1
ATOM 3063 O O . ARG A 1 412 ? 2.181 16.091 -9.391 1.00 96.38 412 ARG A O 1
ATOM 3070 N N . ASN A 1 413 ? 0.840 14.288 -9.416 1.00 96.00 413 ASN A N 1
ATOM 3071 C CA . ASN A 1 413 ? 0.403 14.418 -8.032 1.00 96.00 413 ASN A CA 1
ATOM 3072 C C . ASN A 1 413 ? -0.134 13.096 -7.473 1.00 96.00 413 ASN A C 1
ATOM 3074 O O . ASN A 1 413 ? -0.725 12.295 -8.196 1.00 96.00 413 ASN A O 1
ATOM 3078 N N . SER A 1 414 ? -0.008 12.919 -6.160 1.00 95.75 414 SER A N 1
ATOM 3079 C CA . SER A 1 414 ? -0.668 11.860 -5.399 1.00 95.75 414 SER A CA 1
ATOM 3080 C C . SER A 1 414 ? -1.027 12.390 -4.013 1.00 95.75 414 SER A C 1
ATOM 3082 O O . SER A 1 414 ? -0.159 12.887 -3.296 1.00 95.75 414 SER A O 1
ATOM 3084 N N . SER A 1 415 ? -2.301 12.302 -3.625 1.00 95.56 415 SER A N 1
ATOM 3085 C CA . SER A 1 415 ? -2.765 12.790 -2.321 1.00 95.56 415 SER A CA 1
ATOM 3086 C C . SER A 1 415 ? -2.314 11.911 -1.157 1.00 95.56 415 SER A C 1
ATOM 3088 O O . SER A 1 415 ? -2.284 12.362 -0.016 1.00 95.56 415 SER A O 1
ATOM 3090 N N . THR A 1 416 ? -2.027 10.638 -1.430 1.00 90.00 416 THR A N 1
ATOM 3091 C CA . THR A 1 416 ? -1.705 9.624 -0.423 1.00 90.00 416 THR A CA 1
ATOM 3092 C C . THR A 1 416 ? -0.523 8.780 -0.896 1.00 90.00 416 THR A C 1
ATOM 3094 O O . THR A 1 416 ? -0.589 8.207 -1.989 1.00 90.00 416 THR A O 1
ATOM 3097 N N . PRO A 1 417 ? 0.548 8.645 -0.093 1.00 91.00 417 PRO A N 1
ATOM 3098 C CA . PRO A 1 417 ? 1.635 7.726 -0.409 1.00 91.00 417 PRO A CA 1
ATOM 3099 C C . PRO A 1 417 ? 1.107 6.299 -0.593 1.00 91.00 417 PRO A C 1
ATOM 3101 O O . PRO A 1 417 ? 0.311 5.835 0.219 1.00 91.00 417 PRO A O 1
ATOM 3104 N N . GLY A 1 418 ? 1.567 5.602 -1.634 1.00 92.38 418 GLY A N 1
ATOM 3105 C CA . GLY A 1 418 ? 1.159 4.222 -1.916 1.00 92.38 418 GLY A CA 1
ATOM 3106 C C . GLY A 1 418 ? 0.097 4.058 -3.006 1.00 92.38 418 GLY A C 1
ATOM 3107 O O . GLY A 1 418 ? -0.292 2.924 -3.264 1.00 92.38 418 GLY A O 1
ATOM 3108 N N . ILE A 1 419 ? -0.341 5.134 -3.673 1.00 96.88 419 ILE A N 1
ATOM 3109 C CA . ILE A 1 419 ? -0.974 5.009 -4.998 1.00 96.88 419 ILE A CA 1
ATOM 3110 C C . ILE A 1 419 ? 0.106 4.592 -6.003 1.00 96.88 419 ILE A C 1
ATOM 3112 O O . ILE A 1 419 ? 1.144 5.251 -6.113 1.00 96.88 419 ILE A O 1
ATOM 3116 N N . SER A 1 420 ? -0.140 3.489 -6.700 1.00 97.50 420 SER A N 1
ATOM 3117 C CA . SER A 1 420 ? 0.775 2.841 -7.630 1.00 97.50 420 SER A CA 1
ATOM 3118 C C . SER A 1 420 ? 0.136 2.677 -9.010 1.00 97.50 420 SER A C 1
ATOM 3120 O O . SER A 1 420 ? -1.088 2.709 -9.168 1.00 97.50 420 SER A O 1
ATOM 3122 N N . PHE A 1 421 ? 0.990 2.525 -10.021 1.00 98.25 421 PHE A N 1
ATOM 3123 C CA . PHE A 1 421 ? 0.604 2.461 -11.423 1.00 98.25 421 PHE A CA 1
ATOM 3124 C C . PHE A 1 421 ? 1.303 1.300 -12.119 1.00 98.25 421 PHE A C 1
ATOM 3126 O O . PHE A 1 421 ? 2.501 1.097 -11.931 1.00 98.25 421 PHE A O 1
ATOM 3133 N N . THR A 1 422 ? 0.566 0.567 -12.950 1.00 98.44 422 THR A N 1
ATOM 3134 C CA . THR A 1 422 ? 1.100 -0.499 -13.811 1.00 98.44 422 THR A CA 1
ATOM 3135 C C . THR A 1 422 ? 0.568 -0.309 -15.226 1.00 98.44 422 THR A C 1
ATOM 3137 O O . THR A 1 422 ? -0.633 -0.119 -15.402 1.00 98.44 422 THR A O 1
ATOM 3140 N N . LEU A 1 423 ? 1.432 -0.368 -16.243 1.00 98.31 423 LEU A N 1
ATOM 3141 C CA . LEU A 1 423 ? 1.013 -0.320 -17.648 1.00 98.31 423 LEU A CA 1
ATOM 3142 C C . LEU A 1 423 ? 1.090 -1.715 -18.261 1.00 98.31 423 LEU A C 1
ATOM 3144 O O . LEU A 1 423 ? 2.181 -2.277 -18.384 1.00 98.31 423 LEU A O 1
ATOM 3148 N N . ILE A 1 424 ? -0.054 -2.234 -18.697 1.00 97.94 424 ILE A N 1
ATOM 3149 C CA . ILE A 1 424 ? -0.184 -3.551 -19.323 1.00 97.94 424 ILE A CA 1
ATOM 3150 C C . ILE A 1 424 ? -0.630 -3.375 -20.776 1.00 97.94 424 ILE A C 1
ATOM 3152 O O . ILE A 1 424 ? -1.481 -2.539 -21.076 1.00 97.94 424 ILE A O 1
ATOM 3156 N N . GLY A 1 425 ? -0.019 -4.125 -21.687 1.00 96.12 425 GLY A N 1
ATOM 3157 C CA . GLY A 1 425 ? -0.330 -4.131 -23.114 1.00 96.12 425 GLY A CA 1
ATOM 3158 C C . GLY A 1 425 ? -1.003 -5.414 -23.598 1.00 96.12 425 GLY A C 1
ATOM 3159 O O . GLY A 1 425 ? -1.421 -6.244 -22.791 1.00 96.12 425 GLY A O 1
ATOM 3160 N N . PRO A 1 426 ? -1.070 -5.615 -24.927 1.00 95.75 426 PRO A N 1
ATOM 3161 C CA . PRO A 1 426 ? -1.574 -6.849 -25.521 1.00 95.75 426 PRO A CA 1
ATOM 3162 C C . PRO A 1 426 ? -0.875 -8.099 -24.961 1.00 95.75 426 PRO A C 1
ATOM 3164 O O . PRO A 1 426 ? 0.333 -8.078 -24.713 1.00 95.75 426 PRO A O 1
ATOM 3167 N N . ASN A 1 427 ? -1.630 -9.194 -24.814 1.00 92.06 427 ASN A N 1
ATOM 3168 C CA . ASN A 1 427 ? -1.175 -10.461 -24.217 1.00 92.06 427 ASN A CA 1
ATOM 3169 C C . ASN A 1 427 ? -0.679 -10.321 -22.765 1.00 92.06 427 ASN A C 1
ATOM 3171 O O . ASN A 1 427 ? 0.267 -11.002 -22.371 1.00 92.06 427 ASN A O 1
ATOM 3175 N N . ASP A 1 428 ? -1.274 -9.397 -22.005 1.00 92.44 428 ASP A N 1
ATOM 3176 C CA . ASP A 1 428 ? -0.930 -9.087 -20.612 1.00 92.44 428 ASP A CA 1
ATOM 3177 C C . ASP A 1 428 ? 0.548 -8.712 -20.394 1.00 92.44 428 ASP A C 1
ATOM 3179 O O . ASP A 1 428 ? 1.097 -8.838 -19.298 1.00 92.44 428 ASP A O 1
ATOM 3183 N N . PHE A 1 429 ? 1.219 -8.215 -21.441 1.00 94.56 429 PHE A N 1
ATOM 3184 C CA . PHE A 1 429 ? 2.617 -7.814 -21.346 1.00 94.56 429 PHE A CA 1
ATOM 3185 C C . PHE A 1 429 ? 2.762 -6.576 -20.453 1.00 94.56 429 PHE A C 1
ATOM 3187 O O . PHE A 1 429 ? 2.281 -5.493 -20.794 1.00 94.56 429 PHE A O 1
ATOM 3194 N N . VAL A 1 430 ? 3.467 -6.717 -19.331 1.00 96.94 430 VAL A N 1
ATOM 3195 C CA . VAL A 1 430 ? 3.765 -5.605 -18.421 1.00 96.94 430 VAL A CA 1
ATOM 3196 C C . VAL A 1 430 ? 4.852 -4.724 -19.038 1.00 96.94 430 VAL A C 1
ATOM 3198 O O . VAL A 1 430 ? 6.018 -5.106 -19.108 1.00 96.94 430 VAL A O 1
ATOM 3201 N N . VAL A 1 431 ? 4.464 -3.532 -19.493 1.00 95.69 431 VAL A N 1
ATOM 3202 C CA . VAL A 1 431 ? 5.376 -2.539 -20.080 1.00 95.69 431 VAL A CA 1
ATOM 3203 C C . VAL A 1 431 ? 6.053 -1.716 -18.990 1.00 95.69 431 VAL A C 1
ATOM 3205 O O . VAL A 1 431 ? 7.268 -1.529 -19.016 1.00 95.69 431 VAL A O 1
ATOM 3208 N N . ILE A 1 432 ? 5.258 -1.205 -18.048 1.00 97.06 432 ILE A N 1
ATOM 3209 C CA . ILE A 1 432 ? 5.740 -0.470 -16.877 1.00 97.06 432 ILE A CA 1
ATOM 3210 C C . ILE A 1 432 ? 5.308 -1.289 -15.662 1.00 97.06 432 ILE A C 1
ATOM 3212 O O . ILE A 1 432 ? 4.098 -1.428 -15.456 1.00 97.06 432 ILE A O 1
ATOM 3216 N N . PRO A 1 433 ? 6.257 -1.863 -14.898 1.00 96.50 433 PRO A N 1
ATOM 3217 C CA . PRO A 1 433 ? 5.933 -2.574 -13.669 1.00 96.50 433 PRO A CA 1
ATOM 3218 C C . PRO A 1 433 ? 5.397 -1.600 -12.616 1.00 96.50 433 PRO A C 1
ATOM 3220 O O . PRO A 1 433 ? 5.533 -0.386 -12.762 1.00 96.50 433 PRO A O 1
ATOM 3223 N N . GLU A 1 434 ? 4.816 -2.146 -11.550 1.00 97.19 434 GLU A N 1
ATOM 3224 C CA . GLU A 1 434 ? 4.236 -1.362 -10.462 1.00 97.19 434 GLU A CA 1
ATOM 3225 C C . GLU A 1 434 ? 5.206 -0.287 -9.944 1.00 97.19 434 GLU A C 1
ATOM 3227 O O . GLU A 1 434 ? 6.306 -0.583 -9.474 1.00 97.19 434 GLU A O 1
ATOM 3232 N N . THR A 1 435 ? 4.796 0.978 -10.053 1.00 96.44 435 THR A N 1
ATOM 3233 C CA . THR A 1 435 ? 5.595 2.140 -9.648 1.00 96.44 435 THR A CA 1
ATOM 3234 C C . THR A 1 435 ? 4.746 3.167 -8.907 1.00 96.44 435 THR A C 1
ATOM 3236 O O . THR A 1 435 ? 3.582 3.381 -9.236 1.00 96.44 435 THR A O 1
ATOM 3239 N N . THR A 1 436 ? 5.333 3.839 -7.916 1.00 96.69 436 THR A N 1
ATOM 3240 C CA . THR A 1 436 ? 4.723 4.964 -7.179 1.00 96.69 436 THR A CA 1
ATOM 3241 C C . THR A 1 436 ? 5.292 6.321 -7.607 1.00 96.69 436 THR A C 1
ATOM 3243 O O . THR A 1 436 ? 5.136 7.315 -6.901 1.00 96.69 436 THR A O 1
ATOM 3246 N N . GLY A 1 437 ? 6.011 6.361 -8.728 1.00 95.50 437 GLY A N 1
ATOM 3247 C CA . GLY A 1 437 ? 6.615 7.561 -9.302 1.00 95.50 437 GLY A CA 1
ATOM 3248 C C . GLY A 1 437 ? 6.829 7.411 -10.805 1.00 95.50 437 GLY A C 1
ATOM 3249 O O . GLY A 1 437 ? 6.348 6.456 -11.417 1.00 95.50 437 GLY A O 1
ATOM 3250 N N . ASP A 1 438 ? 7.565 8.349 -11.392 1.00 95.38 438 ASP A N 1
ATOM 3251 C CA . ASP A 1 438 ? 7.879 8.363 -12.822 1.00 95.38 438 ASP A CA 1
ATOM 3252 C C . ASP A 1 438 ? 8.487 7.048 -13.321 1.00 95.38 438 ASP A C 1
ATOM 3254 O O . ASP A 1 438 ? 9.315 6.423 -12.653 1.00 95.38 438 ASP A O 1
ATOM 3258 N N . SER A 1 439 ? 8.152 6.676 -14.557 1.00 95.19 439 SER A N 1
ATOM 3259 C CA . SER A 1 439 ? 8.848 5.597 -15.254 1.00 95.19 439 SER A CA 1
ATOM 3260 C C . SER A 1 439 ? 10.078 6.111 -16.008 1.00 95.19 439 SER A C 1
ATOM 3262 O O . SER A 1 439 ? 10.211 7.293 -16.342 1.00 95.19 439 SER A O 1
ATOM 3264 N N . ALA A 1 440 ? 10.965 5.184 -16.376 1.00 92.31 440 ALA A N 1
ATOM 3265 C CA . ALA A 1 440 ? 11.864 5.406 -17.502 1.00 92.31 440 ALA A CA 1
ATOM 3266 C C . ALA A 1 440 ? 11.070 5.453 -18.822 1.00 92.31 440 ALA A C 1
ATOM 3268 O O . ALA A 1 440 ? 9.908 5.042 -18.883 1.00 92.31 440 ALA A O 1
ATOM 3269 N N . ILE A 1 441 ? 11.709 5.925 -19.893 1.00 92.94 441 ILE A N 1
ATOM 3270 C CA . ILE A 1 441 ? 11.130 5.846 -21.238 1.00 92.94 441 ILE A CA 1
ATOM 3271 C C . ILE A 1 441 ? 11.108 4.389 -21.686 1.00 92.94 441 ILE A C 1
ATOM 3273 O O . ILE A 1 441 ? 12.124 3.692 -21.618 1.00 92.94 441 ILE A O 1
ATOM 3277 N N . VAL A 1 442 ? 9.955 3.963 -22.185 1.00 94.62 442 VAL A N 1
ATOM 3278 C CA . VAL A 1 442 ? 9.708 2.616 -22.695 1.00 94.62 442 VAL A CA 1
ATOM 3279 C C . VAL A 1 442 ? 9.256 2.688 -24.148 1.00 94.62 442 VAL A C 1
ATOM 3281 O O . VAL A 1 442 ? 8.587 3.637 -24.553 1.00 94.62 442 VAL A O 1
ATOM 3284 N N . THR A 1 443 ? 9.621 1.679 -24.934 1.00 94.75 443 THR A N 1
ATOM 3285 C CA . THR A 1 443 ? 9.140 1.497 -26.309 1.00 94.75 443 THR A CA 1
ATOM 3286 C C . THR A 1 443 ? 8.112 0.378 -26.307 1.00 94.75 443 THR A C 1
ATOM 3288 O O . THR A 1 443 ? 8.394 -0.716 -25.815 1.00 94.75 443 THR A O 1
ATOM 3291 N N . LEU A 1 444 ? 6.927 0.647 -26.848 1.00 94.19 444 LEU A N 1
ATOM 3292 C CA . LEU A 1 444 ? 5.847 -0.325 -26.903 1.00 94.19 444 LEU A CA 1
ATOM 3293 C C . LEU A 1 444 ? 6.199 -1.475 -27.863 1.00 94.19 444 LEU A C 1
ATOM 3295 O O . LEU A 1 444 ? 6.536 -1.212 -29.024 1.00 94.19 444 LEU A O 1
ATOM 3299 N N . PRO A 1 445 ? 6.126 -2.740 -27.405 1.00 91.31 445 PRO A N 1
ATOM 3300 C CA . PRO A 1 445 ? 6.543 -3.893 -28.204 1.00 91.31 445 PRO A CA 1
ATOM 3301 C C . PRO A 1 445 ? 5.494 -4.347 -29.226 1.00 91.31 445 PRO A C 1
ATOM 3303 O O . PRO A 1 445 ? 5.841 -5.036 -30.182 1.00 91.31 445 PRO A O 1
ATOM 3306 N N . PHE A 1 446 ? 4.225 -3.976 -29.041 1.00 93.38 446 PHE A N 1
ATOM 3307 C CA . PHE A 1 446 ? 3.102 -4.455 -29.844 1.00 93.38 446 PHE A CA 1
ATOM 3308 C C . PHE A 1 446 ? 2.200 -3.293 -30.258 1.00 93.38 446 PHE A C 1
ATOM 3310 O O . PHE A 1 446 ? 2.130 -2.277 -29.576 1.00 93.38 446 PHE A O 1
ATOM 3317 N N . SER A 1 447 ? 1.502 -3.452 -31.380 1.00 95.31 447 SER A N 1
ATOM 3318 C CA . SER A 1 447 ? 0.393 -2.561 -31.722 1.00 95.31 447 SER A CA 1
ATOM 3319 C C . SER A 1 447 ? -0.875 -3.092 -31.059 1.00 95.31 447 SER A C 1
ATOM 3321 O O . SER A 1 447 ? -1.128 -4.297 -31.116 1.00 95.31 447 SER A O 1
ATOM 3323 N N . GLY A 1 448 ? -1.670 -2.232 -30.428 1.00 96.62 448 GLY A N 1
ATOM 3324 C CA . GLY A 1 448 ? -2.925 -2.650 -29.804 1.00 96.62 448 GLY A CA 1
ATOM 3325 C C . GLY A 1 448 ? -3.373 -1.765 -28.650 1.00 96.62 448 GLY A C 1
ATOM 3326 O O . GLY A 1 448 ? -2.980 -0.604 -28.551 1.00 96.62 448 GLY A O 1
ATOM 3327 N N . THR A 1 449 ? -4.225 -2.333 -27.795 1.00 97.19 449 THR A N 1
ATOM 3328 C CA . THR A 1 449 ? -4.790 -1.650 -26.624 1.00 97.19 449 THR A CA 1
ATOM 3329 C C . THR A 1 449 ? -3.898 -1.850 -25.408 1.00 97.19 449 THR A C 1
ATOM 3331 O O . THR A 1 449 ? -3.458 -2.964 -25.124 1.00 97.19 449 THR A O 1
ATOM 3334 N N . TYR A 1 450 ? -3.672 -0.764 -24.683 1.00 98.00 450 TYR A N 1
ATOM 3335 C CA . TYR A 1 450 ? -2.910 -0.697 -23.449 1.00 98.00 450 TYR A CA 1
ATOM 3336 C C . TYR A 1 450 ? -3.803 -0.180 -22.326 1.00 98.00 450 TYR A C 1
ATOM 3338 O O . TYR A 1 450 ? -4.642 0.690 -22.551 1.00 98.00 450 TYR A O 1
ATOM 3346 N N . THR A 1 451 ? -3.610 -0.707 -21.120 1.00 98.19 451 THR A N 1
ATOM 3347 C CA . THR A 1 451 ? -4.327 -0.300 -19.909 1.00 98.19 451 THR A CA 1
ATOM 3348 C C . THR A 1 451 ? -3.329 0.128 -18.845 1.00 98.19 451 THR A C 1
ATOM 3350 O O . THR A 1 451 ? -2.509 -0.674 -18.396 1.00 98.19 451 THR A O 1
ATOM 3353 N N . LEU A 1 452 ? -3.401 1.389 -18.428 1.00 98.25 452 LEU A N 1
ATOM 3354 C CA . LEU A 1 452 ? -2.738 1.864 -17.223 1.00 98.25 452 LEU A CA 1
ATOM 3355 C C . LEU A 1 452 ? -3.679 1.642 -16.034 1.00 98.25 452 LEU A C 1
ATOM 3357 O O . LEU A 1 452 ? -4.773 2.200 -15.989 1.00 98.25 452 LEU A O 1
ATOM 3361 N N . ILE A 1 453 ? -3.252 0.819 -15.085 1.00 97.69 453 ILE A N 1
ATOM 3362 C CA . ILE A 1 453 ? -3.994 0.485 -13.869 1.00 97.69 453 ILE A CA 1
ATOM 3363 C C . ILE A 1 453 ? -3.444 1.341 -12.735 1.00 97.69 453 ILE A C 1
ATOM 3365 O O . ILE A 1 453 ? -2.258 1.237 -12.424 1.00 97.69 453 ILE A O 1
ATOM 3369 N N . ALA A 1 454 ? -4.297 2.153 -12.119 1.00 97.56 454 ALA A N 1
ATOM 3370 C CA . ALA A 1 454 ? -3.993 2.904 -10.909 1.00 97.56 454 ALA A CA 1
ATOM 3371 C C . ALA A 1 454 ? -4.710 2.257 -9.719 1.00 97.56 454 ALA A C 1
ATOM 3373 O O . ALA A 1 454 ? -5.922 2.056 -9.770 1.00 97.56 454 ALA A O 1
ATOM 3374 N N . HIS A 1 455 ? -3.986 1.938 -8.649 1.00 95.50 455 HIS A N 1
ATOM 3375 C CA . HIS A 1 455 ? -4.569 1.376 -7.427 1.00 95.50 455 HIS A CA 1
ATOM 3376 C C . HIS A 1 455 ? -3.740 1.777 -6.200 1.00 95.50 455 HIS A C 1
ATOM 3378 O O . HIS A 1 455 ? -2.648 2.321 -6.330 1.00 95.50 455 HIS A O 1
ATOM 3384 N N . HIS A 1 456 ? -4.248 1.538 -4.991 1.00 94.62 456 HIS A N 1
ATOM 3385 C CA . HIS A 1 456 ? -3.489 1.782 -3.763 1.00 94.62 456 HIS A CA 1
ATOM 3386 C C . HIS A 1 456 ? -2.940 0.469 -3.189 1.00 94.62 456 HIS A C 1
ATOM 3388 O O . HIS A 1 456 ? -3.709 -0.456 -2.931 1.00 94.62 456 HIS A O 1
ATOM 3394 N N . LEU A 1 457 ? -1.641 0.408 -2.875 1.00 91.44 457 LEU A N 1
ATOM 3395 C CA . LEU A 1 457 ? -0.949 -0.812 -2.413 1.00 91.44 457 LEU A CA 1
ATOM 3396 C C . LEU A 1 457 ? -1.569 -1.421 -1.145 1.00 91.44 457 LEU A C 1
ATOM 3398 O O . LEU A 1 457 ? -1.697 -2.633 -1.000 1.00 91.44 457 LEU A O 1
ATOM 3402 N N . SER A 1 458 ? -1.997 -0.567 -0.214 1.00 86.50 458 SER A N 1
ATOM 3403 C CA . SER A 1 458 ? -2.717 -0.973 1.006 1.00 86.50 458 SER A CA 1
ATOM 3404 C C . SER A 1 458 ? -4.246 -0.900 0.895 1.00 86.50 458 SER A C 1
ATOM 3406 O O . SER A 1 458 ? -4.916 -0.937 1.920 1.00 86.50 458 SER A O 1
ATOM 3408 N N . GLY A 1 459 ? -4.802 -0.729 -0.310 1.00 85.75 459 GLY A N 1
ATOM 3409 C CA . GLY A 1 459 ? -6.249 -0.679 -0.532 1.00 85.75 459 GLY A CA 1
ATOM 3410 C C . GLY A 1 459 ? -6.964 0.554 0.021 1.00 85.75 459 GLY A C 1
ATOM 3411 O O . GLY A 1 459 ? -8.121 0.447 0.397 1.00 85.75 459 GLY A O 1
ATOM 3412 N N . ARG A 1 460 ? -6.307 1.717 0.100 1.00 87.56 460 ARG A N 1
ATOM 3413 C CA . ARG A 1 460 ? -6.926 2.973 0.561 1.00 87.56 460 ARG A CA 1
ATOM 3414 C C . ARG A 1 460 ? -7.457 3.808 -0.603 1.00 87.56 460 ARG A C 1
ATOM 3416 O O . ARG A 1 460 ? -7.079 3.608 -1.752 1.00 87.56 460 ARG A O 1
ATOM 3423 N N . THR A 1 461 ? -8.294 4.784 -0.276 1.00 91.12 461 THR A N 1
ATOM 3424 C CA . THR A 1 461 ? -8.764 5.817 -1.204 1.00 91.12 461 THR A CA 1
ATOM 3425 C C . THR A 1 461 ? -7.723 6.918 -1.393 1.00 91.12 461 THR A C 1
ATOM 3427 O O . THR A 1 461 ? -6.882 7.144 -0.521 1.00 91.12 461 THR A O 1
ATOM 3430 N N . GLY A 1 462 ? -7.834 7.676 -2.480 1.00 93.94 462 GLY A N 1
ATOM 3431 C CA . GLY A 1 462 ? -6.997 8.850 -2.716 1.00 93.94 462 GLY A CA 1
ATOM 3432 C C . GLY A 1 462 ? -7.141 9.398 -4.131 1.00 93.94 462 GLY A C 1
ATOM 3433 O O . GLY A 1 462 ? -7.660 8.727 -5.019 1.00 93.94 462 GLY A O 1
ATOM 3434 N N . SER A 1 463 ? -6.698 10.632 -4.343 1.00 96.69 463 SER A N 1
ATOM 3435 C CA . SER A 1 463 ? -6.656 11.275 -5.653 1.00 96.69 463 SER A CA 1
ATOM 3436 C C . SER A 1 463 ? -5.239 11.313 -6.209 1.00 96.69 463 SER A C 1
ATOM 3438 O O . SER A 1 463 ? -4.248 11.345 -5.478 1.00 96.69 463 SER A O 1
ATOM 3440 N N . TYR A 1 464 ? -5.141 11.305 -7.531 1.00 97.50 464 TYR A N 1
ATOM 3441 C CA . TYR A 1 464 ? -3.870 11.318 -8.237 1.00 97.50 464 TYR A CA 1
ATOM 3442 C C . TYR A 1 464 ? -4.003 12.059 -9.567 1.00 97.50 464 TYR A C 1
ATOM 3444 O O . TYR A 1 464 ? -5.102 12.202 -10.111 1.00 97.50 464 TYR A O 1
ATOM 3452 N N . SER A 1 465 ? -2.878 12.523 -10.100 1.00 97.88 465 SER A N 1
ATOM 3453 C CA . SER A 1 465 ? -2.789 13.009 -11.473 1.00 97.88 465 SER A CA 1
ATOM 3454 C C . SER A 1 465 ? -1.488 12.570 -12.130 1.00 97.88 465 SER A C 1
ATOM 3456 O O . SER A 1 465 ? -0.437 12.516 -11.490 1.00 97.88 465 SER A O 1
ATOM 3458 N N . PHE A 1 466 ? -1.559 12.239 -13.413 1.00 98.00 466 PHE A N 1
ATOM 3459 C CA . PHE A 1 466 ? -0.435 11.743 -14.200 1.00 98.00 466 PHE A CA 1
ATOM 3460 C C . PHE A 1 466 ? -0.543 12.220 -15.649 1.00 98.00 466 PHE A C 1
ATOM 3462 O O . PHE A 1 466 ? -1.591 12.705 -16.072 1.00 98.00 466 PHE A O 1
ATOM 3469 N N . SER A 1 467 ? 0.518 12.052 -16.427 1.00 97.31 467 SER A N 1
ATOM 3470 C CA . SER A 1 467 ? 0.430 12.043 -17.887 1.00 97.31 467 SER A CA 1
ATOM 3471 C C . SER A 1 467 ? 1.213 10.865 -18.460 1.00 97.31 467 SER A C 1
ATOM 3473 O O . SER A 1 467 ? 2.169 10.366 -17.859 1.00 97.31 467 SER A O 1
ATOM 3475 N N . LEU A 1 468 ? 0.760 10.374 -19.614 1.00 97.19 468 LEU A N 1
ATOM 3476 C CA . LEU A 1 468 ? 1.500 9.403 -20.411 1.00 97.19 468 LEU A CA 1
ATOM 3477 C C . LEU A 1 468 ? 2.050 10.141 -21.631 1.00 97.19 468 LEU A C 1
ATOM 3479 O O . LEU A 1 468 ? 1.340 10.379 -22.611 1.00 97.19 468 LEU A O 1
ATOM 3483 N N . ASP A 1 469 ? 3.305 10.562 -21.522 1.00 94.69 469 ASP A N 1
ATOM 3484 C CA . ASP A 1 469 ? 3.942 11.476 -22.462 1.00 94.69 469 ASP A CA 1
ATOM 3485 C C . ASP A 1 469 ? 4.644 10.679 -23.561 1.00 94.69 469 ASP A C 1
ATOM 3487 O O . ASP A 1 469 ? 5.620 9.963 -23.319 1.00 94.69 469 ASP A O 1
ATOM 3491 N N . GLN A 1 470 ? 4.157 10.805 -24.790 1.00 94.69 470 GLN A N 1
ATOM 3492 C CA . GLN A 1 470 ? 4.772 10.220 -25.968 1.00 94.69 470 GLN A CA 1
ATOM 3493 C C . GLN A 1 470 ? 6.020 11.017 -26.360 1.00 94.69 470 GLN A C 1
ATOM 3495 O O . GLN A 1 470 ? 6.020 12.244 -26.452 1.00 94.69 470 GLN A O 1
ATOM 3500 N N . THR A 1 471 ? 7.106 10.307 -26.654 1.00 93.62 471 THR A N 1
ATOM 3501 C CA . THR A 1 471 ? 8.305 10.929 -27.216 1.00 93.62 471 THR A CA 1
ATOM 3502 C C . THR A 1 471 ? 8.070 11.205 -28.698 1.00 93.62 471 THR A C 1
ATOM 3504 O O . THR A 1 471 ? 7.857 10.281 -29.482 1.00 93.62 471 THR A O 1
ATOM 3507 N N . SER A 1 472 ? 8.118 12.479 -29.092 1.00 90.88 472 SER A N 1
ATOM 3508 C CA . SER A 1 472 ? 7.967 12.888 -30.491 1.00 90.88 472 SER A CA 1
ATOM 3509 C C . SER A 1 472 ? 9.041 12.247 -31.373 1.00 90.88 472 SER A C 1
ATOM 3511 O O . SER A 1 472 ? 10.228 12.327 -31.043 1.00 90.88 472 SER A O 1
ATOM 3513 N N . LEU A 1 473 ? 8.634 11.680 -32.510 1.00 94.12 473 LEU A N 1
ATOM 3514 C CA . LEU A 1 473 ? 9.540 11.096 -33.495 1.00 94.12 473 LEU A CA 1
ATOM 3515 C C . LEU A 1 473 ? 9.907 12.124 -34.573 1.00 94.12 473 LEU A C 1
ATOM 3517 O O . LEU A 1 473 ? 9.098 12.440 -35.444 1.00 94.12 473 LEU A O 1
ATOM 3521 N N . GLY A 1 474 ? 11.134 12.633 -34.518 1.00 95.31 474 GLY A N 1
ATOM 3522 C CA . GLY A 1 474 ? 11.721 13.488 -35.546 1.00 95.31 474 GLY A CA 1
ATOM 3523 C C . GLY A 1 474 ? 12.308 12.693 -36.716 1.00 95.31 474 GLY A C 1
ATOM 3524 O O . GLY A 1 474 ? 12.537 11.485 -36.632 1.00 95.31 474 GLY A O 1
ATOM 3525 N N . VAL A 1 475 ? 12.606 13.387 -37.813 1.00 97.38 475 VAL A N 1
ATOM 3526 C CA . VAL A 1 475 ? 13.314 12.820 -38.970 1.00 97.38 475 VAL A CA 1
ATOM 3527 C C . VAL A 1 475 ? 14.742 13.351 -38.978 1.00 97.38 475 VAL A C 1
ATOM 3529 O O . VAL A 1 475 ? 14.939 14.559 -39.029 1.00 97.38 475 VAL A O 1
ATOM 3532 N N . LEU A 1 476 ? 15.731 12.457 -38.962 1.00 98.19 476 LEU A N 1
ATOM 3533 C CA . LEU A 1 476 ? 17.138 12.772 -39.200 1.00 98.19 476 LEU A CA 1
ATOM 3534 C C . LEU A 1 476 ? 17.475 12.395 -40.652 1.00 98.19 476 LEU A C 1
ATOM 3536 O O . LEU A 1 476 ? 17.497 11.205 -40.974 1.00 98.19 476 LEU A O 1
ATOM 3540 N N . PRO A 1 477 ? 17.734 13.367 -41.547 1.00 97.81 477 PRO A N 1
ATOM 3541 C CA . PRO A 1 477 ? 18.113 13.065 -42.921 1.00 97.81 477 PRO A CA 1
ATOM 3542 C C . PRO A 1 477 ? 19.410 12.253 -42.978 1.00 97.81 477 PRO A C 1
ATOM 3544 O O . PRO A 1 477 ? 20.368 12.553 -42.259 1.00 97.81 477 PRO A O 1
ATOM 3547 N N . PHE A 1 478 ? 19.454 11.252 -43.859 1.00 97.25 478 PHE A N 1
ATOM 3548 C CA . PHE A 1 478 ? 20.684 10.526 -44.169 1.00 97.25 478 PHE A CA 1
ATOM 3549 C C . PHE A 1 478 ? 21.674 11.457 -44.894 1.00 97.25 478 PHE A C 1
ATOM 3551 O O . PHE A 1 478 ? 21.275 12.141 -45.835 1.00 97.25 478 PHE A O 1
ATOM 3558 N N . ASN A 1 479 ? 22.946 11.491 -44.473 1.00 97.00 479 ASN A N 1
ATOM 3559 C CA . ASN A 1 479 ? 23.949 12.467 -44.946 1.00 97.00 479 ASN A CA 1
ATOM 3560 C C . ASN A 1 479 ? 23.536 13.935 -44.719 1.00 97.00 479 ASN A C 1
ATOM 3562 O O . ASN A 1 479 ? 23.799 14.809 -45.545 1.00 97.00 479 ASN A O 1
ATOM 3566 N N . GLY A 1 480 ? 22.877 14.206 -43.594 1.00 97.00 480 GLY A N 1
ATOM 3567 C CA . GLY A 1 480 ? 22.436 15.540 -43.208 1.00 97.00 480 GLY A CA 1
ATOM 3568 C C . GLY A 1 480 ? 22.439 15.733 -41.697 1.00 97.00 480 GLY A C 1
ATOM 3569 O O . GLY A 1 480 ? 22.885 14.870 -40.938 1.00 97.00 480 GLY A O 1
ATOM 3570 N N . SER A 1 481 ? 21.937 16.885 -41.258 1.00 97.50 481 SER A N 1
ATOM 3571 C CA . SER A 1 481 ? 21.870 17.252 -39.845 1.00 97.50 481 SER A CA 1
ATOM 3572 C C . SER A 1 481 ? 20.549 17.911 -39.482 1.00 97.50 481 SER A C 1
ATOM 3574 O O . SER A 1 481 ? 19.918 18.557 -40.318 1.00 97.50 481 SER A O 1
ATOM 3576 N N . VAL A 1 482 ? 20.180 17.804 -38.211 1.00 97.69 482 VAL A N 1
ATOM 3577 C CA . VAL A 1 482 ? 19.064 18.516 -37.587 1.00 97.69 482 VAL A CA 1
ATOM 3578 C C . VAL A 1 482 ? 19.565 19.288 -36.375 1.00 97.69 482 VAL A C 1
ATOM 3580 O O . VAL A 1 482 ? 20.452 18.823 -35.662 1.00 97.69 482 VAL A O 1
ATOM 3583 N N . ASN A 1 483 ? 18.992 20.468 -36.149 1.00 96.31 483 ASN A N 1
ATOM 3584 C CA . ASN A 1 483 ? 19.221 21.237 -34.931 1.00 96.31 483 ASN A CA 1
ATOM 3585 C C . ASN A 1 483 ? 18.046 21.026 -33.988 1.00 96.31 483 ASN A C 1
ATOM 3587 O O . ASN A 1 483 ? 16.893 21.111 -34.404 1.00 96.31 483 ASN A O 1
ATOM 3591 N N . GLU A 1 484 ? 18.349 20.801 -32.720 1.00 94.38 484 GLU A N 1
ATOM 3592 C CA . GLU A 1 484 ? 17.366 20.499 -31.693 1.00 94.38 484 GLU A CA 1
ATOM 3593 C C . GLU A 1 484 ? 17.618 21.325 -30.447 1.00 94.38 484 GLU A C 1
ATOM 3595 O O . GLU A 1 484 ? 18.761 21.607 -30.090 1.00 94.38 484 GLU A O 1
ATOM 3600 N N . THR A 1 485 ? 16.536 21.679 -29.762 1.00 94.06 485 THR A N 1
ATOM 3601 C CA . THR A 1 485 ? 16.610 22.352 -28.467 1.00 94.06 485 THR A CA 1
ATOM 3602 C C . THR A 1 485 ? 16.302 21.356 -27.355 1.00 94.06 485 THR A C 1
ATOM 3604 O O . THR A 1 485 ? 15.210 20.780 -27.303 1.00 94.06 485 THR A O 1
ATOM 3607 N N . LEU A 1 486 ? 17.268 21.177 -26.455 1.00 93.31 486 LEU A N 1
ATOM 3608 C CA . LEU A 1 486 ? 17.134 20.463 -25.191 1.00 93.31 486 LEU A CA 1
ATOM 3609 C C . LEU A 1 486 ? 16.809 21.491 -24.109 1.00 93.31 486 LEU A C 1
ATOM 3611 O O . LEU A 1 486 ? 17.633 22.338 -23.783 1.00 93.31 486 LEU A O 1
ATOM 3615 N N . THR A 1 487 ? 15.591 21.468 -23.583 1.00 91.94 487 THR A N 1
ATOM 3616 C CA . THR A 1 487 ? 15.071 22.519 -22.698 1.00 91.94 487 THR A CA 1
ATOM 3617 C C . THR A 1 487 ? 15.297 22.226 -21.219 1.00 91.94 487 THR A C 1
ATOM 3619 O O . THR A 1 487 ? 15.232 23.148 -20.409 1.00 91.94 487 THR A O 1
ATOM 3622 N N . ARG A 1 488 ? 15.515 20.957 -20.846 1.00 89.62 488 ARG A N 1
ATOM 3623 C CA . ARG A 1 488 ? 15.710 20.524 -19.453 1.00 89.62 488 ARG A CA 1
ATOM 3624 C C . ARG A 1 488 ? 16.442 19.186 -19.346 1.00 89.62 488 ARG A C 1
ATOM 3626 O O . ARG A 1 488 ? 16.456 18.395 -20.287 1.00 89.62 488 ARG A O 1
ATOM 3633 N N . SER A 1 489 ? 16.950 18.899 -18.149 1.00 91.81 489 SER A N 1
ATOM 3634 C CA . SER A 1 489 ? 17.411 17.557 -17.773 1.00 91.81 489 SER A CA 1
ATOM 3635 C C . SER A 1 489 ? 16.237 16.566 -17.729 1.00 91.81 489 SER A C 1
ATOM 3637 O O . SER A 1 489 ? 15.096 16.951 -17.472 1.00 91.81 489 SER A O 1
ATOM 3639 N N . GLY A 1 490 ? 16.507 15.291 -18.001 1.00 88.88 490 GLY A N 1
ATOM 3640 C CA . GLY A 1 490 ? 15.509 14.223 -18.103 1.00 88.88 490 GLY A CA 1
ATOM 3641 C C . GLY A 1 490 ? 14.695 14.216 -19.403 1.00 88.88 490 GLY A C 1
ATOM 3642 O O . GLY A 1 490 ? 13.770 13.417 -19.534 1.00 88.88 490 GLY A O 1
ATOM 3643 N N . GLN A 1 491 ? 15.001 15.097 -20.361 1.00 90.94 491 GLN A N 1
ATOM 3644 C CA . GLN A 1 491 ? 14.326 15.138 -21.658 1.00 90.94 491 GLN A CA 1
ATOM 3645 C C . GLN A 1 491 ? 14.900 14.097 -22.625 1.00 90.94 491 GLN A C 1
ATOM 3647 O O . GLN A 1 491 ? 16.109 13.889 -22.685 1.00 90.94 491 GLN A O 1
ATOM 3652 N N . ALA A 1 492 ? 14.028 13.501 -23.435 1.00 93.75 492 ALA A N 1
ATOM 3653 C CA . ALA A 1 492 ? 14.405 12.684 -24.578 1.00 93.75 492 ALA A CA 1
ATOM 3654 C C . ALA A 1 492 ? 13.955 13.308 -25.894 1.00 93.75 492 ALA A C 1
ATOM 3656 O O . ALA A 1 492 ? 12.884 13.915 -25.975 1.00 93.75 492 ALA A O 1
ATOM 3657 N N . LYS A 1 493 ? 14.752 13.091 -26.938 1.00 95.19 493 LYS A N 1
ATOM 3658 C CA . LYS A 1 493 ? 14.378 13.338 -28.330 1.00 95.19 493 LYS A CA 1
ATOM 3659 C C . LYS A 1 493 ? 14.694 12.094 -29.148 1.00 95.19 493 LYS A C 1
ATOM 3661 O O . LYS A 1 493 ? 15.792 11.547 -29.043 1.00 95.19 493 LYS A O 1
ATOM 3666 N N . LEU A 1 494 ? 13.726 11.652 -29.941 1.00 97.12 494 LEU A N 1
ATOM 3667 C CA . LEU A 1 494 ? 13.824 10.449 -30.755 1.00 97.12 494 LEU A CA 1
ATOM 3668 C C . LEU A 1 494 ? 13.802 10.832 -32.233 1.00 97.12 494 LEU A C 1
ATOM 3670 O O . LEU A 1 494 ? 12.951 11.608 -32.657 1.00 97.12 494 LEU A O 1
ATOM 3674 N N . PHE A 1 495 ? 14.707 10.261 -33.019 1.00 97.94 495 PHE A N 1
ATOM 3675 C CA . PHE A 1 495 ? 14.824 10.506 -34.454 1.00 97.94 495 PHE A CA 1
ATOM 3676 C C . PHE A 1 495 ? 14.804 9.206 -35.235 1.00 97.94 495 PHE A C 1
ATOM 3678 O O . PHE A 1 495 ? 15.300 8.189 -34.756 1.00 97.94 495 PHE A O 1
ATOM 3685 N N . LYS A 1 496 ? 14.302 9.265 -36.466 1.00 97.88 496 LYS A N 1
ATOM 3686 C CA . LYS A 1 496 ? 14.417 8.198 -37.457 1.00 97.88 496 LYS A CA 1
ATOM 3687 C C . LYS A 1 496 ? 15.332 8.626 -38.597 1.00 97.88 496 LYS A C 1
ATOM 3689 O O . LYS A 1 496 ? 15.120 9.692 -39.173 1.00 97.88 496 LYS A O 1
ATOM 3694 N N . VAL A 1 497 ? 16.295 7.783 -38.953 1.00 98.25 497 VAL A N 1
ATOM 3695 C CA . VAL A 1 497 ? 17.115 7.905 -40.164 1.00 98.25 497 VAL A CA 1
ATOM 3696 C C . VAL A 1 497 ? 16.945 6.650 -41.014 1.00 98.25 497 VAL A C 1
ATOM 3698 O O . VAL A 1 497 ? 17.156 5.535 -40.542 1.00 98.25 497 VAL A O 1
ATOM 3701 N N . THR A 1 498 ? 16.555 6.820 -42.275 1.00 98.31 498 THR A N 1
ATOM 3702 C CA . THR A 1 498 ? 16.417 5.708 -43.224 1.00 98.31 498 THR A CA 1
ATOM 3703 C C . THR A 1 498 ? 17.734 5.528 -43.974 1.00 98.31 498 THR A C 1
ATOM 3705 O O . THR A 1 498 ? 18.120 6.369 -44.786 1.00 98.31 498 THR A O 1
ATOM 3708 N N . VAL A 1 499 ? 18.441 4.435 -43.694 1.00 97.62 499 VAL A N 1
ATOM 3709 C CA . VAL A 1 499 ? 19.716 4.095 -44.336 1.00 97.62 499 VAL A CA 1
ATOM 3710 C C . VAL A 1 499 ? 19.433 3.423 -45.689 1.00 97.62 499 VAL A C 1
ATOM 3712 O O . VAL A 1 499 ? 18.753 2.397 -45.715 1.00 97.62 499 VAL A O 1
ATOM 3715 N N . PRO A 1 500 ? 19.940 3.955 -46.819 1.00 95.06 500 PRO A N 1
ATOM 3716 C CA . PRO A 1 500 ? 19.531 3.504 -48.156 1.00 95.06 500 PRO A CA 1
ATOM 3717 C C . PRO A 1 500 ? 20.097 2.137 -48.566 1.00 95.06 500 PRO A C 1
ATOM 3719 O O . PRO A 1 500 ? 19.463 1.400 -49.314 1.00 95.06 500 PRO A O 1
ATOM 3722 N N . SER A 1 501 ? 21.291 1.792 -48.092 1.00 92.19 501 SER A N 1
ATOM 3723 C CA . SER A 1 501 ? 21.992 0.542 -48.400 1.00 92.19 501 SER A CA 1
ATOM 3724 C C . SER A 1 501 ? 22.943 0.192 -47.264 1.00 92.19 501 SER A C 1
ATOM 3726 O O . SER A 1 501 ? 23.351 1.085 -46.520 1.00 92.19 501 SER A O 1
ATOM 3728 N N . THR A 1 502 ? 23.346 -1.075 -47.161 1.00 90.19 502 THR A N 1
ATOM 3729 C CA . THR A 1 502 ? 24.290 -1.510 -46.128 1.00 90.19 502 THR A CA 1
ATOM 3730 C C . THR A 1 502 ? 25.622 -0.773 -46.244 1.00 90.19 502 THR A C 1
ATOM 3732 O O . THR A 1 502 ? 26.321 -0.896 -47.248 1.00 90.19 502 THR A O 1
ATOM 3735 N N . GLN A 1 503 ? 25.967 0.012 -45.225 1.00 93.94 503 GLN A N 1
ATOM 3736 C CA . GLN A 1 503 ? 27.168 0.852 -45.196 1.00 93.94 503 GLN A CA 1
ATOM 3737 C C . GLN A 1 503 ? 27.515 1.243 -43.759 1.00 93.94 503 GLN A C 1
ATOM 3739 O O . GLN A 1 503 ? 26.745 0.983 -42.838 1.00 93.94 503 GLN A O 1
ATOM 3744 N N . ILE A 1 504 ? 28.656 1.890 -43.540 1.00 96.50 504 ILE A N 1
ATOM 3745 C CA . ILE A 1 504 ? 28.967 2.469 -42.232 1.00 96.50 504 ILE A CA 1
ATOM 3746 C C . ILE A 1 504 ? 27.994 3.622 -41.981 1.00 96.50 504 ILE A C 1
ATOM 3748 O O . ILE A 1 504 ? 27.886 4.510 -42.824 1.00 96.50 504 ILE A O 1
ATOM 3752 N N . LEU A 1 505 ? 27.332 3.644 -40.824 1.00 97.88 505 LEU A N 1
ATOM 3753 C CA . LEU A 1 505 ? 26.548 4.792 -40.359 1.00 97.88 505 LEU A CA 1
ATOM 3754 C C . LEU A 1 505 ? 27.296 5.464 -39.206 1.00 97.88 505 LEU A C 1
ATOM 3756 O O . LEU A 1 505 ? 27.521 4.854 -38.164 1.00 97.88 505 LEU A O 1
ATOM 3760 N N . THR A 1 506 ? 27.666 6.729 -39.383 1.00 97.75 506 THR A N 1
ATOM 3761 C CA . THR A 1 506 ? 28.176 7.583 -38.308 1.00 97.75 506 THR A CA 1
ATOM 3762 C C . THR A 1 506 ? 27.079 8.540 -37.866 1.00 97.75 506 THR A C 1
ATOM 3764 O O . THR A 1 506 ? 26.548 9.295 -38.678 1.00 97.75 506 THR A O 1
ATOM 3767 N N . LEU A 1 507 ? 26.783 8.531 -36.571 1.00 98.38 507 LEU A N 1
ATOM 3768 C CA . LEU A 1 507 ? 25.916 9.490 -35.900 1.00 98.38 507 LEU A CA 1
ATOM 3769 C C . LEU A 1 507 ? 26.789 10.389 -35.034 1.00 98.38 507 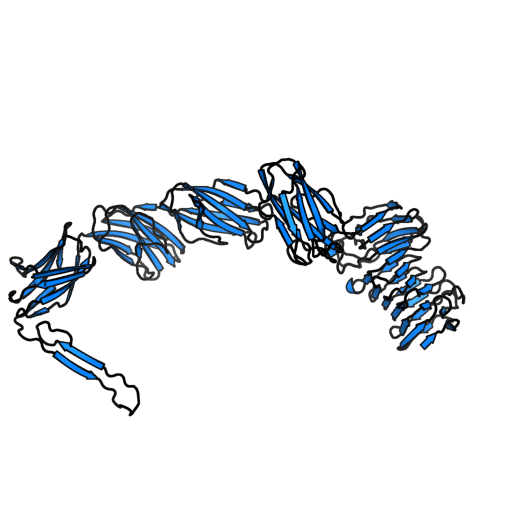LEU A C 1
ATOM 3771 O O . LEU A 1 507 ? 27.537 9.892 -34.188 1.00 98.38 507 LEU A O 1
ATOM 3775 N N . GLN A 1 508 ? 26.706 11.695 -35.255 1.00 97.69 508 GLN A N 1
ATOM 3776 C CA . GLN A 1 508 ? 27.491 12.683 -34.528 1.00 97.69 508 GLN A CA 1
ATOM 3777 C C . GLN A 1 508 ? 26.557 13.696 -33.878 1.00 97.69 508 GLN A C 1
ATOM 3779 O O . GLN A 1 508 ? 25.844 14.424 -34.569 1.00 97.69 508 GLN A O 1
ATOM 3784 N N . LEU A 1 509 ? 26.605 13.746 -32.550 1.00 97.25 509 LEU A N 1
ATOM 3785 C CA . LEU A 1 509 ? 26.010 14.796 -31.740 1.00 97.25 509 LEU A CA 1
ATOM 3786 C C . LEU A 1 509 ? 27.069 15.867 -31.464 1.00 97.25 509 LEU A C 1
ATOM 3788 O O . LEU A 1 509 ? 28.193 15.546 -31.055 1.00 97.25 509 LEU A O 1
ATOM 3792 N N . SER A 1 510 ? 26.691 17.122 -31.680 1.00 95.62 510 SER A N 1
ATOM 3793 C CA . SER A 1 510 ? 27.499 18.297 -31.391 1.00 95.62 510 SER A CA 1
ATOM 3794 C C . SER A 1 510 ? 26.760 19.254 -30.463 1.00 95.62 510 SER A C 1
ATOM 3796 O O . SER A 1 510 ? 25.689 19.762 -30.799 1.00 95.62 510 SER A O 1
ATOM 3798 N N . ASP A 1 511 ? 27.375 19.531 -29.321 1.00 93.19 511 ASP A N 1
ATOM 3799 C CA . ASP A 1 511 ? 26.943 20.514 -28.336 1.00 93.19 511 ASP A CA 1
ATOM 3800 C C . ASP A 1 511 ? 27.994 21.637 -28.280 1.00 93.19 511 ASP A C 1
ATOM 3802 O O . ASP A 1 511 ? 29.197 21.354 -28.215 1.00 93.19 511 ASP A O 1
ATOM 3806 N N . PRO A 1 512 ? 27.587 22.919 -28.329 1.00 88.12 512 PRO A N 1
ATOM 3807 C CA . PRO A 1 512 ? 28.518 24.045 -28.269 1.00 88.12 512 PRO A CA 1
ATOM 3808 C C . PRO A 1 512 ? 29.240 24.187 -26.916 1.00 88.12 512 PRO A C 1
ATOM 3810 O O . PRO A 1 512 ? 30.129 25.028 -26.790 1.00 88.12 512 PRO A O 1
ATOM 3813 N N . THR A 1 513 ? 28.868 23.408 -25.900 1.00 84.44 513 THR A N 1
ATOM 3814 C CA . THR A 1 513 ? 29.483 23.402 -24.570 1.00 84.44 513 THR A CA 1
ATOM 3815 C C . THR A 1 513 ? 30.211 22.096 -24.270 1.00 84.44 513 THR A C 1
ATOM 3817 O O . THR A 1 513 ? 30.114 21.106 -24.992 1.00 84.44 513 THR A O 1
ATOM 3820 N N . THR A 1 514 ? 30.980 22.086 -23.183 1.00 84.44 514 THR A N 1
ATOM 3821 C CA . THR A 1 514 ? 31.706 20.900 -22.700 1.00 84.44 514 THR A CA 1
ATOM 3822 C C . THR A 1 514 ? 31.154 20.349 -21.387 1.00 84.44 514 THR A C 1
ATOM 3824 O O . THR A 1 514 ? 31.638 19.327 -20.907 1.00 84.44 514 THR A O 1
ATOM 3827 N N . THR A 1 515 ? 30.165 21.020 -20.792 1.00 86.19 515 THR A N 1
ATOM 3828 C CA . THR A 1 515 ? 29.639 20.708 -19.454 1.00 86.19 515 THR A CA 1
ATOM 3829 C C . THR A 1 515 ? 28.373 19.869 -19.481 1.00 86.19 515 THR A C 1
ATOM 3831 O O . THR A 1 515 ? 28.106 19.149 -18.521 1.00 86.19 515 THR A O 1
ATOM 3834 N N . ASP A 1 516 ? 27.595 19.969 -20.555 1.00 92.12 516 ASP A N 1
ATOM 3835 C CA . ASP A 1 516 ? 26.323 19.271 -20.666 1.00 92.12 516 ASP A CA 1
ATOM 3836 C C . ASP A 1 516 ? 26.576 17.759 -20.810 1.00 92.12 516 ASP A C 1
ATOM 3838 O O . ASP A 1 516 ? 27.472 17.308 -21.533 1.00 92.12 516 ASP A O 1
ATOM 3842 N N . ARG A 1 517 ? 25.801 16.952 -20.079 1.00 94.25 517 ARG A N 1
ATOM 3843 C CA . ARG A 1 517 ? 25.872 15.486 -20.131 1.00 94.25 517 ARG A CA 1
ATOM 3844 C C . ARG A 1 517 ? 24.662 14.978 -20.890 1.00 94.25 517 ARG A C 1
ATOM 3846 O O . ARG A 1 517 ? 23.545 14.966 -20.371 1.00 94.25 517 ARG A O 1
ATOM 3853 N N . ILE A 1 518 ? 24.891 14.588 -22.135 1.00 95.00 518 ILE A N 1
ATOM 3854 C CA . ILE A 1 518 ? 23.886 13.970 -22.997 1.00 95.00 518 ILE A CA 1
ATOM 3855 C C . ILE A 1 518 ? 24.240 12.488 -23.123 1.00 95.00 518 ILE A C 1
ATOM 3857 O O . ILE A 1 518 ? 25.374 12.095 -22.873 1.00 95.00 518 ILE A O 1
ATOM 3861 N N . GLU A 1 519 ? 23.290 11.638 -23.470 1.00 96.06 519 GLU A N 1
ATOM 3862 C CA . GLU A 1 519 ? 23.508 10.243 -23.847 1.00 96.06 519 GLU A CA 1
ATOM 3863 C C . GLU A 1 519 ? 22.940 10.028 -25.248 1.00 96.06 519 GLU A C 1
ATOM 3865 O O . GLU A 1 519 ? 21.866 10.547 -25.555 1.00 96.06 519 GLU A O 1
ATOM 3870 N N . MET A 1 520 ? 23.635 9.264 -26.092 1.00 97.12 520 MET A N 1
ATOM 3871 C CA . MET A 1 520 ? 23.170 8.906 -27.430 1.00 97.12 520 MET A CA 1
ATOM 3872 C C . MET A 1 520 ? 23.076 7.386 -27.577 1.00 97.12 520 MET A C 1
ATOM 3874 O O . MET A 1 520 ? 24.008 6.655 -27.224 1.00 97.12 520 MET A O 1
ATOM 3878 N N . TYR A 1 521 ? 21.958 6.927 -28.137 1.00 97.56 521 TYR A N 1
ATOM 3879 C CA . TYR A 1 521 ? 21.660 5.521 -28.402 1.00 97.56 521 TYR A CA 1
ATOM 3880 C C . TYR A 1 521 ? 21.139 5.351 -29.825 1.00 97.56 521 TYR A C 1
ATOM 3882 O O . TYR A 1 521 ? 20.417 6.213 -30.323 1.00 97.56 521 TYR A O 1
ATOM 3890 N N . ALA A 1 522 ? 21.454 4.224 -30.458 1.00 98.12 522 ALA A N 1
ATOM 3891 C CA . ALA A 1 522 ? 20.939 3.862 -31.772 1.00 98.12 522 ALA A CA 1
ATOM 3892 C C . ALA A 1 522 ? 20.486 2.398 -31.816 1.00 98.12 522 ALA A C 1
ATOM 3894 O O . ALA A 1 522 ? 21.085 1.532 -31.168 1.00 98.12 522 ALA A O 1
ATOM 3895 N N . ARG A 1 523 ? 19.429 2.122 -32.582 1.00 97.69 523 ARG A N 1
ATOM 3896 C CA . ARG A 1 523 ? 18.879 0.775 -32.780 1.00 97.69 523 ARG A CA 1
ATOM 3897 C C . ARG A 1 523 ? 18.208 0.638 -34.143 1.00 97.69 523 ARG A C 1
ATOM 3899 O O . ARG A 1 523 ? 17.582 1.583 -34.624 1.00 97.69 523 ARG A O 1
ATOM 3906 N N . TYR A 1 524 ? 18.337 -0.531 -34.761 1.00 97.56 524 TYR A N 1
ATOM 3907 C CA . TYR A 1 524 ? 17.699 -0.849 -36.036 1.00 97.56 524 TYR A CA 1
ATOM 3908 C C . TYR A 1 524 ? 16.244 -1.301 -35.841 1.00 97.56 524 TYR A C 1
ATOM 3910 O O . TYR A 1 524 ? 15.942 -2.093 -34.950 1.00 97.56 524 TYR A O 1
ATOM 3918 N N . GLY A 1 525 ? 15.328 -0.799 -36.673 1.00 94.94 525 GLY A N 1
ATOM 3919 C CA . GLY A 1 525 ? 13.933 -1.248 -36.765 1.00 94.94 525 GLY A CA 1
ATOM 3920 C C . GLY A 1 525 ? 13.022 -0.917 -35.576 1.00 94.94 525 GLY A C 1
ATOM 3921 O O . GLY A 1 525 ? 11.812 -1.097 -35.672 1.00 94.94 525 GLY A O 1
ATOM 3922 N N . SER A 1 526 ? 13.550 -0.429 -34.450 1.00 95.00 526 SER A N 1
ATOM 3923 C CA . SER A 1 526 ? 12.752 -0.015 -33.288 1.00 95.00 526 SER A CA 1
ATOM 3924 C C . SER A 1 526 ? 13.437 1.097 -32.486 1.00 95.00 526 SER A C 1
ATOM 3926 O O . SER A 1 526 ? 14.667 1.107 -32.406 1.00 95.00 526 SER A O 1
ATOM 3928 N N . PRO A 1 527 ? 12.674 1.996 -31.836 1.00 96.69 527 PRO A N 1
ATOM 3929 C CA . PRO A 1 527 ? 13.228 3.014 -30.949 1.00 96.69 527 PRO A CA 1
ATOM 3930 C C . PRO A 1 527 ? 14.055 2.434 -29.792 1.00 96.69 527 PRO A C 1
ATOM 3932 O O . PRO A 1 527 ? 13.545 1.577 -29.059 1.00 96.69 527 PRO A O 1
ATOM 3935 N N . PRO A 1 528 ? 15.302 2.899 -29.585 1.00 96.81 528 PRO A N 1
ATOM 3936 C CA . PRO A 1 528 ? 16.088 2.514 -28.422 1.00 96.81 528 PRO A CA 1
ATOM 3937 C C . PRO A 1 528 ? 15.553 3.164 -27.140 1.00 96.81 528 PRO A C 1
ATOM 3939 O O . PRO A 1 528 ? 14.932 4.225 -27.163 1.00 96.81 528 PRO A O 1
ATOM 3942 N N . THR A 1 529 ? 15.870 2.547 -26.007 1.00 94.88 529 THR A N 1
ATOM 3943 C CA . THR A 1 529 ? 15.768 3.130 -24.665 1.00 94.88 529 THR A CA 1
ATOM 3944 C C . THR A 1 529 ? 17.159 3.172 -24.031 1.00 94.88 529 THR A C 1
ATOM 3946 O O . THR A 1 529 ? 18.123 2.624 -24.567 1.00 94.88 529 THR A O 1
ATOM 3949 N N . ARG A 1 530 ? 17.280 3.766 -22.840 1.00 93.44 530 ARG A N 1
ATOM 3950 C CA . ARG A 1 530 ? 18.547 3.756 -22.084 1.00 93.44 530 ARG A CA 1
ATOM 3951 C C . ARG A 1 530 ? 18.992 2.344 -21.668 1.00 93.44 530 ARG A C 1
ATOM 3953 O O . ARG A 1 530 ? 20.173 2.130 -21.408 1.00 93.44 530 ARG A O 1
ATOM 3960 N N . GLY A 1 531 ? 18.053 1.394 -21.597 1.00 92.12 531 GLY A N 1
ATOM 3961 C CA . GLY A 1 531 ? 18.309 -0.007 -21.246 1.00 92.12 531 GLY A CA 1
ATOM 3962 C C . GLY A 1 531 ? 18.341 -0.968 -22.438 1.00 92.12 531 GLY A C 1
ATOM 3963 O O . GLY A 1 531 ? 18.918 -2.044 -22.322 1.00 92.12 531 GLY A O 1
ATOM 3964 N N . VAL A 1 532 ? 17.748 -0.595 -23.577 1.00 93.44 532 VAL A N 1
ATOM 3965 C CA . VAL A 1 532 ? 17.623 -1.448 -24.770 1.00 93.44 532 VAL A CA 1
ATOM 3966 C C . VAL A 1 532 ? 18.079 -0.675 -26.004 1.00 93.44 532 VAL A C 1
ATOM 3968 O O . VAL A 1 532 ? 17.393 0.229 -26.471 1.00 93.44 532 VAL A O 1
ATOM 3971 N N . TYR A 1 533 ? 19.233 -1.038 -26.553 1.00 96.62 533 TYR A N 1
ATOM 3972 C CA . TYR A 1 533 ? 19.858 -0.381 -27.702 1.00 96.62 533 TYR A CA 1
ATOM 3973 C C . TYR A 1 533 ? 20.777 -1.365 -28.431 1.00 96.62 533 TYR A C 1
ATOM 3975 O O . TYR A 1 533 ? 21.157 -2.386 -27.859 1.00 96.62 533 TYR A O 1
ATOM 3983 N N . ASP A 1 534 ? 21.162 -1.041 -29.667 1.00 97.44 534 ASP A N 1
ATOM 3984 C CA . ASP A 1 534 ? 22.169 -1.817 -30.405 1.00 97.44 534 ASP A CA 1
ATOM 3985 C C . ASP A 1 534 ? 23.548 -1.158 -30.280 1.00 97.44 534 ASP A C 1
ATOM 3987 O O . ASP A 1 534 ? 24.561 -1.831 -30.111 1.00 97.44 534 ASP A O 1
ATOM 3991 N N . TYR A 1 535 ? 23.579 0.178 -30.302 1.00 97.25 535 TYR A N 1
ATOM 3992 C CA . TYR A 1 535 ? 24.791 0.977 -30.153 1.00 97.25 535 TYR A CA 1
ATOM 3993 C C . TYR A 1 535 ? 24.571 2.126 -29.172 1.00 97.25 535 TYR A C 1
ATOM 3995 O O . TYR A 1 535 ? 23.506 2.744 -29.144 1.00 97.25 535 TYR A O 1
ATOM 4003 N N . ARG A 1 536 ? 25.612 2.449 -28.402 1.00 96.06 536 ARG A N 1
ATOM 4004 C CA . ARG A 1 536 ? 25.675 3.642 -27.553 1.00 96.06 536 ARG A CA 1
ATOM 4005 C C . ARG A 1 536 ? 27.072 4.247 -27.574 1.00 96.06 536 ARG A C 1
ATOM 4007 O O . ARG A 1 536 ? 28.039 3.553 -27.886 1.00 96.06 536 ARG A O 1
ATOM 4014 N N . PHE A 1 537 ? 27.191 5.508 -27.179 1.00 92.50 537 PHE A N 1
ATOM 4015 C CA . PHE A 1 537 ? 28.492 6.073 -26.826 1.00 92.50 537 PHE A CA 1
ATOM 4016 C C . PHE A 1 537 ? 28.908 5.638 -25.405 1.00 92.50 537 PHE A C 1
ATOM 4018 O O . PHE A 1 537 ? 28.063 5.368 -24.549 1.00 92.50 537 PHE A O 1
ATOM 4025 N N . ASN A 1 538 ? 30.216 5.508 -25.155 1.00 83.75 538 ASN A N 1
ATOM 4026 C CA . ASN A 1 538 ? 30.731 4.816 -23.965 1.00 83.75 538 ASN A CA 1
ATOM 4027 C C . ASN A 1 538 ? 30.335 5.487 -22.640 1.00 83.75 538 ASN A C 1
ATOM 4029 O O . ASN A 1 538 ? 29.973 4.775 -21.698 1.00 83.75 538 ASN A O 1
ATOM 4033 N N . ALA A 1 539 ? 30.373 6.822 -22.585 1.00 86.44 539 ALA A N 1
ATOM 4034 C CA . ALA A 1 539 ? 30.038 7.619 -21.407 1.00 86.44 539 ALA A CA 1
ATOM 4035 C C . ALA A 1 539 ? 29.256 8.887 -21.797 1.00 86.44 539 ALA A C 1
ATOM 4037 O O . ALA A 1 539 ? 29.501 9.422 -22.878 1.00 86.44 539 ALA A O 1
ATOM 4038 N N . PRO A 1 540 ? 28.359 9.397 -20.933 1.00 84.94 540 PRO A N 1
ATOM 4039 C CA . PRO A 1 540 ? 27.658 10.649 -21.191 1.00 84.94 540 PRO A CA 1
ATOM 4040 C C . PRO A 1 540 ? 28.628 11.822 -21.361 1.00 84.94 540 PRO A C 1
ATOM 4042 O O . PRO A 1 540 ? 29.646 11.909 -20.675 1.00 84.94 540 PRO A O 1
ATOM 4045 N N . GLY A 1 541 ? 28.290 12.749 -22.248 1.00 88.94 541 GLY A N 1
ATOM 4046 C CA . GLY A 1 541 ? 29.128 13.897 -22.583 1.00 88.94 541 GLY A CA 1
ATOM 4047 C C . GLY A 1 541 ? 28.480 14.783 -23.637 1.00 88.94 541 GLY A C 1
ATOM 4048 O O . GLY A 1 541 ? 27.463 14.402 -24.219 1.00 88.94 541 GLY A O 1
ATOM 4049 N N . SER A 1 542 ? 29.067 15.951 -23.874 1.00 88.00 542 SER A N 1
ATOM 4050 C CA . SER A 1 542 ? 28.458 16.993 -24.702 1.00 88.00 542 SER A CA 1
ATOM 4051 C C . SER A 1 542 ? 28.555 16.695 -26.206 1.00 88.00 542 SER A C 1
ATOM 4053 O O . SER A 1 542 ? 27.573 16.790 -26.934 1.00 88.00 542 SER A O 1
ATOM 4055 N N . ASN A 1 543 ? 29.714 16.226 -26.672 1.00 92.25 543 ASN A N 1
ATOM 4056 C CA . ASN A 1 543 ? 29.930 15.776 -28.048 1.00 92.25 543 ASN A CA 1
ATOM 4057 C C . ASN A 1 543 ? 30.050 14.255 -28.090 1.00 92.25 543 ASN A C 1
ATOM 4059 O O . ASN A 1 543 ? 30.843 13.678 -27.345 1.00 92.25 543 ASN A O 1
ATOM 4063 N N . GLN A 1 544 ? 29.301 13.600 -28.978 1.00 95.06 544 GLN A N 1
ATOM 4064 C CA . GLN A 1 544 ? 29.285 12.136 -29.056 1.00 95.06 544 GLN A CA 1
ATOM 4065 C C . GLN A 1 544 ? 29.308 11.631 -30.479 1.00 95.06 544 GLN A C 1
ATOM 4067 O O . GLN A 1 544 ? 28.696 12.215 -31.369 1.00 95.06 544 GLN A O 1
ATOM 4072 N N . ARG A 1 545 ? 29.966 10.486 -30.664 1.00 95.75 545 ARG A N 1
ATOM 4073 C CA . ARG A 1 545 ? 30.044 9.801 -31.948 1.00 95.75 545 ARG A CA 1
ATOM 4074 C C . ARG A 1 545 ? 29.712 8.327 -31.787 1.00 95.75 545 ARG A C 1
ATOM 4076 O O . ARG A 1 545 ? 30.439 7.605 -31.112 1.00 95.75 545 ARG A O 1
ATOM 4083 N N . ILE A 1 546 ? 28.662 7.872 -32.458 1.00 97.25 546 ILE A N 1
ATOM 4084 C CA . ILE A 1 546 ? 28.374 6.447 -32.639 1.00 97.25 546 ILE A CA 1
ATOM 4085 C C . ILE A 1 546 ? 28.739 6.074 -34.068 1.00 97.25 546 ILE A C 1
ATOM 4087 O O . ILE A 1 546 ? 28.364 6.766 -35.010 1.00 97.25 546 ILE A O 1
ATOM 4091 N N . THR A 1 547 ? 29.469 4.973 -34.225 1.00 95.62 547 THR A N 1
ATOM 4092 C CA . THR A 1 547 ? 29.752 4.381 -35.535 1.00 95.62 547 THR A CA 1
ATOM 4093 C C . THR A 1 547 ? 29.182 2.975 -35.554 1.00 95.62 547 THR A C 1
ATOM 4095 O O . THR A 1 547 ? 29.581 2.139 -34.749 1.00 95.62 547 THR A O 1
ATOM 4098 N N . VAL A 1 548 ? 28.258 2.726 -36.476 1.00 97.19 548 VAL A N 1
ATOM 4099 C CA . VAL A 1 548 ? 27.741 1.399 -36.802 1.00 97.19 548 VAL A CA 1
ATOM 4100 C C . VAL A 1 548 ? 28.585 0.873 -37.965 1.00 97.19 548 VAL A C 1
ATOM 4102 O O . VAL A 1 548 ? 28.451 1.393 -39.076 1.00 97.19 548 VAL A O 1
ATOM 4105 N N . PRO A 1 549 ? 29.477 -0.115 -37.752 1.00 94.81 549 PRO A N 1
ATOM 4106 C CA . PRO A 1 549 ? 30.453 -0.518 -38.769 1.00 94.81 549 PRO A CA 1
ATOM 4107 C C . PRO A 1 549 ? 29.833 -1.118 -40.034 1.00 94.81 549 PRO A C 1
ATOM 4109 O O . PRO A 1 549 ? 30.459 -1.091 -41.085 1.00 94.81 549 PRO A O 1
ATOM 4112 N N . SER A 1 550 ? 28.618 -1.662 -39.942 1.00 93.06 550 SER A N 1
ATOM 4113 C CA . SER A 1 550 ? 27.839 -2.164 -41.075 1.00 93.06 550 SER A CA 1
ATOM 4114 C C . SER A 1 550 ? 26.351 -2.029 -40.746 1.00 93.06 550 SER A C 1
ATOM 4116 O O . SER A 1 550 ? 25.734 -2.930 -40.185 1.00 93.06 550 SER A O 1
ATOM 4118 N N . ALA A 1 551 ? 25.791 -0.848 -40.995 1.00 96.06 551 ALA A N 1
ATOM 4119 C CA . ALA A 1 551 ? 24.390 -0.556 -40.740 1.00 96.06 551 ALA A CA 1
ATOM 4120 C C . ALA A 1 551 ? 23.526 -1.162 -41.846 1.00 96.06 551 ALA A C 1
ATOM 4122 O O . ALA A 1 551 ? 23.669 -0.781 -43.005 1.00 96.06 551 ALA A O 1
ATOM 4123 N N . THR A 1 552 ? 22.622 -2.078 -41.497 1.00 94.25 552 THR A N 1
ATOM 4124 C CA . THR A 1 552 ? 21.627 -2.638 -42.422 1.00 94.25 552 THR A CA 1
ATOM 4125 C C . THR A 1 552 ? 20.772 -1.530 -43.040 1.00 94.25 552 THR A C 1
ATOM 4127 O O . THR A 1 552 ? 20.415 -0.564 -42.363 1.00 94.25 552 THR A O 1
ATOM 4130 N N . ALA A 1 553 ? 20.411 -1.679 -44.317 1.00 95.06 553 ALA A N 1
ATOM 4131 C CA . ALA A 1 553 ? 19.452 -0.795 -44.974 1.00 95.06 553 ALA A CA 1
ATOM 4132 C C . ALA A 1 553 ? 18.088 -0.804 -44.256 1.00 95.06 553 ALA A C 1
ATOM 4134 O O . ALA A 1 553 ? 17.623 -1.849 -43.793 1.00 95.06 553 ALA A O 1
ATOM 4135 N N . GLY A 1 554 ? 17.432 0.351 -44.182 1.00 97.31 554 GLY A N 1
ATOM 4136 C CA . GLY A 1 554 ? 16.146 0.525 -43.505 1.00 97.31 554 GLY A CA 1
ATOM 4137 C C . GLY A 1 554 ? 16.193 1.549 -42.376 1.00 97.31 554 GLY A C 1
ATOM 4138 O O . GLY A 1 554 ? 17.101 2.376 -42.300 1.00 97.31 554 GLY A O 1
ATOM 4139 N N . ASP A 1 555 ? 15.180 1.510 -41.517 1.00 97.62 555 ASP A N 1
ATOM 4140 C CA . ASP A 1 555 ? 14.972 2.523 -40.488 1.00 97.62 555 ASP A CA 1
ATOM 4141 C C . ASP A 1 555 ? 15.841 2.263 -39.253 1.00 97.62 555 ASP A C 1
ATOM 4143 O O . ASP A 1 555 ? 15.753 1.224 -38.599 1.00 97.62 555 ASP A O 1
ATOM 4147 N N . TRP A 1 556 ? 16.666 3.249 -38.921 1.00 98.31 556 TRP A N 1
ATOM 4148 C CA . TRP A 1 556 ? 17.415 3.331 -37.677 1.00 98.31 556 TRP A CA 1
ATOM 4149 C C . TRP A 1 556 ? 16.822 4.424 -36.805 1.00 98.31 556 TRP A C 1
ATOM 4151 O O . TRP A 1 556 ? 16.515 5.520 -37.277 1.00 98.31 556 TRP A O 1
ATOM 4161 N N . TYR A 1 557 ? 16.695 4.136 -35.518 1.00 97.94 557 TYR A N 1
ATOM 4162 C CA . TYR A 1 557 ? 16.187 5.073 -34.534 1.00 97.94 557 TYR A CA 1
ATOM 4163 C C . TYR A 1 557 ? 17.318 5.545 -33.634 1.00 97.94 557 TYR A C 1
ATOM 4165 O O . TYR A 1 557 ? 18.131 4.740 -33.180 1.00 97.94 557 TYR A O 1
ATOM 4173 N N . VAL A 1 558 ? 17.354 6.848 -33.371 1.00 98.00 558 VAL A N 1
ATOM 4174 C CA . VAL A 1 558 ? 18.384 7.511 -32.570 1.00 98.00 558 VAL A CA 1
ATOM 4175 C C . VAL A 1 558 ? 17.713 8.247 -31.421 1.00 98.00 558 VAL A C 1
ATOM 4177 O O . VAL A 1 558 ? 16.899 9.138 -31.652 1.00 98.00 558 VAL A O 1
ATOM 4180 N N . LEU A 1 559 ? 18.050 7.878 -30.189 1.00 97.12 559 LEU A N 1
ATOM 4181 C CA . LEU A 1 559 ? 17.599 8.558 -28.978 1.00 97.12 559 LEU A CA 1
ATOM 4182 C C . LEU A 1 559 ? 18.744 9.415 -28.447 1.00 97.12 559 LEU A C 1
ATOM 4184 O O . LEU A 1 559 ? 19.828 8.891 -28.186 1.00 97.12 559 LEU A O 1
ATOM 4188 N N . ILE A 1 560 ? 18.480 10.702 -28.235 1.00 96.19 560 ILE A N 1
ATOM 4189 C CA . ILE A 1 560 ? 19.314 11.552 -27.383 1.00 96.19 560 ILE A CA 1
ATOM 4190 C C . ILE A 1 560 ? 18.578 11.821 -26.070 1.00 96.19 560 ILE A C 1
ATOM 4192 O O . ILE A 1 560 ? 17.390 12.153 -26.074 1.00 96.19 560 ILE A O 1
ATOM 4196 N N . TYR A 1 561 ? 19.275 11.650 -24.950 1.00 95.25 561 TYR A N 1
ATOM 4197 C CA . TYR A 1 561 ? 18.731 11.831 -23.606 1.00 95.25 561 TYR A CA 1
ATOM 4198 C C . TYR A 1 561 ? 19.569 12.836 -22.813 1.00 95.25 561 TYR A C 1
ATOM 4200 O O . TYR A 1 561 ? 20.779 12.681 -22.665 1.00 95.25 561 TYR A O 1
ATOM 4208 N N . SER A 1 562 ? 18.923 13.880 -22.305 1.00 94.25 562 SER A N 1
ATOM 4209 C CA . SER A 1 562 ? 19.541 14.959 -21.536 1.00 94.25 562 SER A CA 1
ATOM 4210 C C . SER A 1 562 ? 19.741 14.541 -20.079 1.00 94.25 562 SER A C 1
ATOM 4212 O O . SER A 1 562 ? 18.924 14.878 -19.227 1.00 94.25 562 SER A O 1
ATOM 4214 N N . GLU A 1 563 ? 20.807 13.808 -19.758 1.00 94.38 563 GLU A N 1
ATOM 4215 C CA . GLU A 1 563 ? 21.097 13.400 -18.374 1.00 94.38 563 GLU A CA 1
ATOM 4216 C C . GLU A 1 563 ? 21.305 14.619 -17.458 1.00 94.38 563 GLU A C 1
ATOM 4218 O O . GLU A 1 563 ? 20.695 14.711 -16.392 1.00 94.38 563 GLU A O 1
ATOM 4223 N N . ASN A 1 564 ? 22.120 15.584 -17.892 1.00 93.62 564 ASN A N 1
ATOM 4224 C CA . ASN A 1 564 ? 22.304 16.858 -17.208 1.00 93.62 564 ASN A CA 1
ATOM 4225 C C . ASN A 1 564 ? 22.446 17.997 -18.224 1.00 93.62 564 ASN A C 1
ATOM 4227 O O . ASN A 1 564 ? 23.503 18.198 -18.814 1.00 93.62 564 ASN A O 1
ATOM 4231 N N . VAL A 1 565 ? 21.349 18.726 -18.412 1.00 93.44 565 VAL A N 1
ATOM 4232 C CA . VAL A 1 565 ? 21.244 19.948 -19.218 1.00 93.44 565 VAL A CA 1
ATOM 4233 C C . VAL A 1 565 ? 20.480 20.963 -18.356 1.00 93.44 565 VAL A C 1
ATOM 4235 O O . VAL A 1 565 ? 19.245 20.928 -18.310 1.00 93.44 565 VAL A O 1
ATOM 4238 N N . PRO A 1 566 ? 21.182 21.775 -17.544 1.00 88.88 566 PRO A N 1
ATOM 4239 C CA . PRO A 1 566 ? 20.549 22.642 -16.546 1.00 88.88 566 PRO A CA 1
ATOM 4240 C C . PRO A 1 566 ? 19.905 23.895 -17.154 1.00 88.88 566 PRO A C 1
ATOM 4242 O O . PRO A 1 566 ? 19.008 24.479 -16.552 1.00 88.88 566 PRO A O 1
ATOM 4245 N N . THR A 1 567 ? 20.346 24.313 -18.340 1.00 89.19 567 THR A N 1
ATOM 4246 C CA . THR A 1 567 ? 19.784 25.443 -19.088 1.00 89.19 567 THR A CA 1
ATOM 4247 C C . THR A 1 567 ? 19.473 25.020 -20.515 1.00 89.19 567 THR A C 1
ATOM 4249 O O . THR A 1 567 ? 20.112 24.119 -21.050 1.00 89.19 567 THR A O 1
ATOM 4252 N N . SER A 1 568 ? 18.478 25.661 -21.133 1.00 92.56 568 SER A N 1
ATOM 4253 C CA . SER A 1 568 ? 18.080 25.341 -22.505 1.00 92.56 568 SER A CA 1
ATOM 4254 C C . SER A 1 568 ? 19.270 25.436 -23.469 1.00 92.56 568 SER A C 1
ATOM 4256 O O . SER A 1 568 ? 19.948 26.466 -23.519 1.00 92.56 568 SER A O 1
ATOM 4258 N N . ARG A 1 569 ? 19.491 24.388 -24.268 1.00 92.25 569 ARG A N 1
ATOM 4259 C CA . ARG A 1 569 ? 20.653 24.224 -25.149 1.00 92.25 569 ARG A CA 1
ATOM 4260 C C . ARG A 1 569 ? 20.235 23.843 -26.562 1.00 92.25 569 ARG A C 1
ATOM 4262 O O . ARG A 1 569 ? 19.404 22.960 -26.740 1.00 92.25 569 ARG A O 1
ATOM 4269 N N . ASN A 1 570 ? 20.855 24.467 -27.561 1.00 94.56 570 ASN A N 1
ATOM 4270 C CA . ASN A 1 570 ? 20.752 24.019 -28.949 1.00 94.56 570 ASN A CA 1
ATOM 4271 C C . ASN A 1 570 ? 21.902 23.063 -29.267 1.00 94.56 570 ASN A C 1
ATOM 4273 O O . ASN A 1 570 ? 23.064 23.420 -29.071 1.00 94.56 570 ASN A O 1
ATOM 4277 N N . VAL A 1 571 ? 21.564 21.885 -29.779 1.00 95.19 571 VAL A N 1
ATOM 4278 C CA . VAL A 1 571 ? 22.498 20.838 -30.203 1.00 95.19 571 VAL A CA 1
ATOM 4279 C C . VAL A 1 571 ? 22.255 20.491 -31.669 1.00 95.19 571 VAL A C 1
ATOM 4281 O O . VAL A 1 571 ? 21.155 20.690 -32.185 1.00 95.19 571 VAL A O 1
ATOM 4284 N N . SER A 1 572 ? 23.273 19.966 -32.344 1.00 97.12 572 SER A N 1
ATOM 4285 C CA . SER A 1 572 ? 23.167 19.463 -33.716 1.00 97.12 572 SER A CA 1
ATOM 4286 C C . SER A 1 572 ? 23.384 17.957 -33.733 1.00 97.12 572 SER A C 1
ATOM 4288 O O . SER A 1 572 ? 24.388 17.469 -33.217 1.00 97.12 572 SER A O 1
ATOM 4290 N N . LEU A 1 573 ? 22.448 17.216 -34.320 1.00 98.12 573 LEU A N 1
ATOM 4291 C CA . LEU A 1 573 ? 22.578 15.786 -34.573 1.00 98.12 573 LEU A CA 1
ATOM 4292 C C . LEU A 1 573 ? 22.733 15.575 -36.074 1.00 98.12 573 LEU A C 1
ATOM 4294 O O . LEU A 1 573 ? 21.893 16.008 -36.859 1.00 98.12 573 LEU A O 1
ATOM 4298 N N . SER A 1 574 ? 23.791 14.887 -36.480 1.00 98.25 574 SER A N 1
ATOM 4299 C CA . SER A 1 574 ? 24.063 14.588 -37.883 1.00 98.25 574 SER A CA 1
ATOM 4300 C C . SER A 1 574 ? 24.239 13.099 -38.120 1.00 98.25 574 SER A C 1
ATOM 4302 O O . SER A 1 574 ? 24.696 12.358 -37.246 1.00 98.25 574 SER A O 1
ATOM 4304 N N . SER A 1 575 ? 23.871 12.671 -39.323 1.00 98.38 575 SER A N 1
ATOM 4305 C CA . SER A 1 575 ? 24.176 11.343 -39.828 1.00 98.38 575 SER A CA 1
ATOM 4306 C C . SER A 1 575 ? 25.036 11.448 -41.079 1.00 98.38 575 SER A C 1
ATOM 4308 O O . SER A 1 575 ? 24.864 12.346 -41.903 1.00 98.38 575 SER A O 1
ATOM 4310 N N . SER A 1 576 ? 25.961 10.513 -41.236 1.00 97.38 576 SER A N 1
ATOM 4311 C CA . SER A 1 576 ? 26.717 10.331 -42.470 1.00 97.38 576 SER A CA 1
ATOM 4312 C C . SER A 1 576 ? 26.959 8.854 -42.711 1.00 97.38 576 SER A C 1
ATOM 4314 O O . SER A 1 576 ? 27.049 8.074 -41.760 1.00 97.38 576 SER A O 1
ATOM 4316 N N . GLY A 1 577 ? 27.082 8.463 -43.974 1.00 94.81 577 GLY A N 1
ATOM 4317 C CA . GLY A 1 577 ? 27.491 7.114 -44.308 1.00 94.81 577 GLY A CA 1
ATOM 4318 C C . GLY A 1 577 ? 28.515 7.034 -45.419 1.00 94.81 577 GLY A C 1
ATOM 4319 O O . GLY A 1 577 ? 28.572 7.862 -46.326 1.00 94.81 577 GLY A O 1
ATOM 4320 N N . VAL A 1 578 ? 29.353 6.013 -45.291 1.00 94.12 578 VAL A N 1
ATOM 4321 C CA . VAL A 1 578 ? 30.428 5.663 -46.217 1.00 94.12 578 VAL A CA 1
ATOM 4322 C C . VAL A 1 578 ? 30.496 4.144 -46.314 1.00 94.12 578 VAL A C 1
ATOM 4324 O O . VAL A 1 578 ? 30.198 3.440 -45.353 1.00 94.12 578 VAL A O 1
ATOM 4327 N N . PHE A 1 579 ? 30.874 3.607 -47.470 1.00 93.56 579 PHE A N 1
ATOM 4328 C CA . PHE A 1 579 ? 30.801 2.159 -47.687 1.00 93.56 579 PHE A CA 1
ATOM 4329 C C . PHE A 1 579 ? 31.879 1.365 -46.951 1.00 93.56 579 PHE A C 1
ATOM 4331 O O . PHE A 1 579 ? 31.621 0.258 -46.489 1.00 93.56 579 PHE A O 1
ATOM 4338 N N . THR A 1 580 ? 33.086 1.914 -46.847 1.00 94.75 580 THR A N 1
ATOM 4339 C CA . THR A 1 580 ? 34.199 1.295 -46.127 1.00 94.75 580 THR A CA 1
ATOM 4340 C C . THR A 1 580 ? 35.235 2.353 -45.779 1.00 94.75 580 THR A C 1
ATOM 4342 O O . THR A 1 580 ? 35.339 3.375 -46.463 1.00 94.75 580 THR A O 1
ATOM 4345 N N . THR A 1 581 ? 35.981 2.124 -44.705 1.00 95.38 581 THR A N 1
ATOM 4346 C CA . THR A 1 581 ? 37.107 2.961 -44.293 1.00 95.38 581 THR A CA 1
ATOM 4347 C C . THR A 1 581 ? 38.238 2.090 -43.767 1.00 95.38 581 THR A C 1
ATOM 4349 O O . THR A 1 581 ? 38.014 0.994 -43.254 1.00 95.38 581 THR A O 1
ATOM 4352 N N . LEU A 1 582 ? 39.458 2.608 -43.862 1.00 95.25 582 LEU A N 1
ATOM 4353 C CA . LEU A 1 582 ? 40.631 2.099 -43.161 1.00 95.25 582 LEU A CA 1
ATOM 4354 C C . LEU A 1 582 ? 41.166 3.196 -42.247 1.00 95.25 582 LEU A C 1
ATOM 4356 O O . LEU A 1 582 ? 41.193 4.361 -42.639 1.00 95.25 582 LEU A O 1
ATOM 4360 N N . SER A 1 583 ? 41.588 2.818 -41.045 1.00 94.06 583 SER A N 1
ATOM 4361 C CA . SER A 1 583 ? 42.167 3.728 -40.056 1.00 94.06 583 SER A CA 1
ATOM 4362 C C . SER A 1 583 ? 43.639 3.448 -39.779 1.00 94.06 583 SER A C 1
ATOM 4364 O O . SER A 1 583 ? 44.379 4.389 -39.520 1.00 94.06 583 SER A O 1
ATOM 4366 N N . SER A 1 584 ? 44.070 2.184 -39.811 1.00 95.44 584 SER A N 1
ATOM 4367 C CA . SER A 1 584 ? 45.465 1.820 -39.540 1.00 95.44 584 SER A CA 1
ATOM 4368 C C . SER A 1 584 ? 45.836 0.446 -40.094 1.00 95.44 584 SER A C 1
ATOM 4370 O O . SER A 1 584 ? 44.971 -0.378 -40.411 1.00 95.44 584 SER A O 1
ATOM 4372 N N . VAL A 1 585 ? 47.142 0.202 -40.173 1.00 96.12 585 VAL A N 1
ATOM 4373 C CA . VAL A 1 585 ? 47.759 -1.092 -40.471 1.00 96.12 585 VAL A CA 1
ATOM 4374 C C . VAL A 1 585 ? 48.865 -1.361 -39.455 1.00 96.12 585 VAL A C 1
ATOM 4376 O O . VAL A 1 585 ? 49.581 -0.445 -39.075 1.00 96.12 585 VAL A O 1
ATOM 4379 N N . VAL A 1 586 ? 48.999 -2.605 -38.995 1.00 94.25 586 VAL A N 1
ATOM 4380 C CA . VAL A 1 586 ? 50.102 -3.033 -38.124 1.00 94.25 586 VAL A CA 1
ATOM 4381 C C . VAL A 1 586 ? 50.681 -4.357 -38.637 1.00 94.25 586 VAL A C 1
ATOM 4383 O O . VAL A 1 586 ? 49.911 -5.308 -38.798 1.00 94.25 586 VAL A O 1
ATOM 4386 N N . PRO A 1 587 ? 52.004 -4.469 -38.849 1.00 92.00 587 PRO A N 1
ATOM 4387 C CA . PRO A 1 587 ? 52.997 -3.394 -38.741 1.00 92.00 587 PRO A CA 1
ATOM 4388 C C . PRO A 1 587 ? 52.881 -2.381 -39.894 1.00 92.00 587 PRO A C 1
ATOM 4390 O O . PRO A 1 587 ? 52.364 -2.716 -40.956 1.00 92.00 587 PRO A O 1
ATOM 4393 N N . GLU A 1 588 ? 53.372 -1.156 -39.692 1.00 92.19 588 GLU A N 1
ATOM 4394 C CA . GLU A 1 588 ? 53.444 -0.111 -40.736 1.00 92.19 588 GLU A CA 1
ATOM 4395 C C . GLU A 1 588 ? 54.696 -0.255 -41.623 1.00 92.19 588 GLU A C 1
ATOM 4397 O O . GLU A 1 588 ? 54.753 0.295 -42.718 1.00 92.19 588 GLU A O 1
ATOM 4402 N N . ILE A 1 589 ? 55.689 -1.031 -41.180 1.00 89.75 589 ILE A N 1
ATOM 4403 C CA . ILE A 1 589 ? 56.946 -1.282 -41.890 1.00 89.75 589 ILE A CA 1
ATOM 4404 C C . ILE A 1 589 ? 57.348 -2.750 -41.750 1.00 89.75 589 ILE A C 1
ATOM 4406 O O . ILE A 1 589 ? 57.157 -3.353 -40.691 1.00 89.75 589 ILE A O 1
ATOM 4410 N N . SER A 1 590 ? 57.882 -3.349 -42.814 1.00 90.62 590 SER A N 1
ATOM 4411 C CA . SER A 1 590 ? 58.448 -4.700 -42.752 1.00 90.62 590 SER A CA 1
ATOM 4412 C C . SER A 1 590 ? 59.418 -4.986 -43.901 1.00 90.62 590 SER A C 1
ATOM 4414 O O . SER A 1 590 ? 59.280 -4.458 -45.002 1.00 90.62 590 SER A O 1
ATOM 4416 N N . GLY A 1 591 ? 60.391 -5.859 -43.667 1.00 89.31 591 GLY A N 1
ATOM 4417 C CA . GLY A 1 591 ? 61.315 -6.372 -44.668 1.00 89.31 591 GLY A CA 1
ATOM 4418 C C . GLY A 1 591 ? 60.615 -7.304 -45.655 1.00 89.31 591 GLY A C 1
ATOM 4419 O O . GLY A 1 591 ? 59.758 -8.110 -45.295 1.00 89.31 591 GLY A O 1
ATOM 4420 N N . ASN A 1 592 ? 60.991 -7.213 -46.926 1.00 89.12 592 ASN A N 1
ATOM 4421 C CA . ASN A 1 592 ? 60.331 -7.936 -48.013 1.00 89.12 592 ASN A CA 1
ATOM 4422 C C . ASN A 1 592 ? 60.874 -9.355 -48.271 1.00 89.12 592 ASN A C 1
ATOM 4424 O O . ASN A 1 592 ? 60.466 -9.998 -49.240 1.00 89.12 592 ASN A O 1
ATOM 4428 N N . SER A 1 593 ? 61.794 -9.863 -47.450 1.00 87.19 593 SER A N 1
ATOM 4429 C CA . SER A 1 593 ? 62.435 -11.167 -47.678 1.00 87.19 593 SER A CA 1
ATOM 4430 C C . SER A 1 593 ? 61.550 -12.370 -47.313 1.00 87.19 593 SER A C 1
ATOM 4432 O O . SER A 1 593 ? 61.727 -13.446 -47.890 1.00 87.19 593 SER A O 1
ATOM 4434 N N . VAL A 1 594 ? 60.539 -12.187 -46.455 1.00 88.44 594 VAL A N 1
ATOM 4435 C CA . VAL A 1 594 ? 59.558 -13.213 -46.046 1.00 88.44 594 VAL A CA 1
ATOM 4436 C C . VAL A 1 594 ? 58.116 -12.701 -46.202 1.00 88.44 594 VAL A C 1
ATOM 4438 O O . VAL A 1 594 ? 57.918 -11.490 -46.298 1.00 88.44 594 VAL A O 1
ATOM 4441 N N . PRO A 1 595 ? 57.094 -13.581 -46.285 1.00 92.00 595 PRO A N 1
ATOM 4442 C CA . PRO A 1 595 ? 55.699 -13.146 -46.302 1.00 92.00 595 PRO A CA 1
ATOM 4443 C C . PRO A 1 595 ? 55.350 -12.313 -45.064 1.00 92.00 595 PRO A C 1
ATOM 4445 O O . PRO A 1 595 ? 55.683 -12.692 -43.941 1.00 92.00 595 PRO A O 1
ATOM 4448 N N . VAL A 1 596 ? 54.643 -11.202 -45.265 1.00 91.31 596 VAL A N 1
ATOM 4449 C CA . VAL A 1 596 ? 54.294 -10.264 -44.189 1.00 91.31 596 VAL A CA 1
ATOM 4450 C C . VAL A 1 596 ? 52.821 -10.384 -43.863 1.00 91.31 596 VAL A C 1
ATOM 4452 O O . VAL A 1 596 ? 51.969 -10.180 -44.725 1.00 91.31 596 VAL A O 1
ATOM 4455 N N . THR A 1 597 ? 52.523 -10.693 -42.603 1.00 93.44 597 THR A N 1
ATOM 4456 C CA . THR A 1 597 ? 51.156 -10.690 -42.077 1.00 93.44 597 THR A CA 1
ATOM 4457 C C . THR A 1 597 ? 50.875 -9.354 -41.412 1.00 93.44 597 THR A C 1
ATOM 4459 O O . THR A 1 597 ? 51.594 -8.953 -40.499 1.00 93.44 597 THR A O 1
ATOM 4462 N N . MET A 1 598 ? 49.818 -8.683 -41.859 1.00 94.06 598 MET A N 1
ATOM 4463 C CA . MET A 1 598 ? 49.393 -7.386 -41.352 1.00 94.06 598 MET A CA 1
ATOM 4464 C C . MET A 1 598 ? 47.944 -7.411 -40.879 1.00 94.06 598 MET A C 1
ATOM 4466 O O . MET A 1 598 ? 47.080 -8.055 -41.477 1.00 94.06 598 MET A O 1
ATOM 4470 N N . LYS A 1 599 ? 47.686 -6.671 -39.802 1.00 96.50 599 LYS A N 1
ATOM 4471 C CA . LYS A 1 599 ? 46.359 -6.408 -39.251 1.00 96.50 599 LYS A CA 1
ATOM 4472 C C . LYS A 1 599 ? 45.891 -5.038 -39.715 1.00 96.50 599 LYS A C 1
ATOM 4474 O O . LYS A 1 599 ? 46.512 -4.027 -39.397 1.00 96.50 599 LYS A O 1
ATOM 4479 N N . LEU A 1 600 ? 44.787 -5.011 -40.445 1.00 96.94 600 LEU A N 1
ATOM 4480 C CA . LEU A 1 600 ? 44.128 -3.810 -40.937 1.00 96.94 600 LEU A CA 1
ATOM 4481 C C . LEU A 1 600 ? 42.963 -3.470 -40.018 1.00 96.94 600 LEU A C 1
ATOM 4483 O O . LEU A 1 600 ? 42.104 -4.319 -39.777 1.00 96.94 600 LEU A O 1
ATOM 4487 N N . THR A 1 601 ? 42.912 -2.230 -39.545 1.00 97.25 601 THR A N 1
ATOM 4488 C CA . THR A 1 601 ? 41.795 -1.717 -38.743 1.00 97.25 601 THR A CA 1
ATOM 4489 C C . THR A 1 601 ? 40.998 -0.718 -39.570 1.00 97.25 601 THR A C 1
ATOM 4491 O O . THR A 1 601 ? 41.573 0.113 -40.276 1.00 97.25 601 THR A O 1
ATOM 4494 N N . GLY A 1 602 ? 39.671 -0.797 -39.502 1.00 95.06 602 GLY A N 1
ATOM 4495 C CA . GLY A 1 602 ? 38.768 0.062 -40.261 1.00 95.06 602 GLY A CA 1
ATOM 4496 C C . GLY A 1 602 ? 37.303 -0.222 -39.949 1.00 95.06 602 GLY A C 1
ATOM 4497 O O . GLY A 1 602 ? 36.967 -0.594 -38.827 1.00 95.06 602 GLY A O 1
ATOM 4498 N N . ALA A 1 603 ? 36.423 -0.037 -40.931 1.00 94.50 603 ALA A N 1
ATOM 4499 C CA . ALA A 1 603 ? 35.008 -0.382 -40.822 1.00 94.50 603 ALA A CA 1
ATOM 4500 C C . ALA A 1 603 ? 34.402 -0.735 -42.193 1.00 94.50 603 ALA A C 1
ATOM 4502 O O . ALA A 1 603 ? 34.951 -0.413 -43.254 1.00 94.50 603 ALA A O 1
ATOM 4503 N N . GLY A 1 604 ? 33.231 -1.372 -42.176 1.00 93.69 604 GLY A N 1
ATOM 4504 C CA . GLY A 1 604 ? 32.503 -1.760 -43.386 1.00 93.69 604 GLY A CA 1
ATOM 4505 C C . GLY A 1 604 ? 32.979 -3.069 -44.008 1.00 93.69 604 GLY A C 1
ATOM 4506 O O . GLY A 1 604 ? 32.622 -3.355 -45.148 1.00 93.69 604 GLY A O 1
ATOM 4507 N N . PHE A 1 605 ? 33.778 -3.870 -43.298 1.00 94.38 605 PHE A N 1
ATOM 4508 C CA . PHE A 1 605 ? 34.277 -5.136 -43.833 1.00 94.38 605 PHE A CA 1
ATOM 4509 C C . PHE A 1 605 ? 33.174 -6.193 -43.798 1.00 94.38 605 PHE A C 1
ATOM 4511 O O . PHE A 1 605 ? 32.700 -6.596 -42.740 1.00 94.38 605 PHE A O 1
ATOM 4518 N N . VAL A 1 606 ? 32.743 -6.625 -44.977 1.00 91.75 606 VAL A N 1
ATOM 4519 C CA . VAL A 1 606 ? 31.644 -7.582 -45.173 1.00 91.75 606 VAL A CA 1
ATOM 4520 C C . VAL A 1 606 ? 32.061 -8.688 -46.139 1.00 91.75 606 VAL A C 1
ATOM 4522 O O . VAL A 1 606 ? 33.084 -8.579 -46.819 1.00 91.75 606 VAL A O 1
ATOM 4525 N N . ALA A 1 607 ? 31.268 -9.754 -46.248 1.00 90.62 607 ALA A N 1
ATOM 4526 C CA . ALA A 1 607 ? 31.496 -10.785 -47.259 1.00 90.62 607 ALA A CA 1
ATOM 4527 C C . ALA A 1 607 ? 31.605 -10.163 -48.670 1.00 90.62 607 ALA A C 1
ATOM 4529 O O . ALA A 1 607 ? 30.815 -9.294 -49.036 1.00 90.62 607 ALA A O 1
ATOM 4530 N N . GLY A 1 608 ? 32.610 -10.586 -49.443 1.00 89.38 608 GLY A N 1
ATOM 4531 C CA . GLY A 1 608 ? 32.955 -9.983 -50.739 1.00 89.38 608 GLY A CA 1
ATOM 4532 C C . GLY A 1 608 ? 33.979 -8.841 -50.669 1.00 89.38 608 GLY A C 1
ATOM 4533 O O . GLY A 1 608 ? 34.327 -8.287 -51.708 1.00 89.38 608 GLY A O 1
ATOM 4534 N N . THR A 1 609 ? 34.484 -8.496 -49.479 1.00 94.25 609 THR A N 1
ATOM 4535 C CA . THR A 1 609 ? 35.608 -7.556 -49.337 1.00 94.25 609 THR A CA 1
ATOM 4536 C C . THR A 1 609 ? 36.899 -8.148 -49.908 1.00 94.25 609 THR A C 1
ATOM 4538 O O . THR A 1 609 ? 37.180 -9.326 -49.709 1.00 94.25 609 THR A O 1
ATOM 4541 N N . SER A 1 610 ? 37.701 -7.329 -50.587 1.00 94.62 610 SER A N 1
ATOM 4542 C CA . SER A 1 610 ? 39.044 -7.658 -51.082 1.00 94.62 610 SER A CA 1
ATOM 4543 C C . SER A 1 610 ? 40.064 -6.617 -50.627 1.00 94.62 610 SER A C 1
ATOM 4545 O O . SER A 1 610 ? 39.715 -5.454 -50.414 1.00 94.62 610 SER A O 1
ATOM 4547 N N . VAL A 1 611 ? 41.321 -7.039 -50.488 1.00 96.88 611 VAL A N 1
ATOM 4548 C CA . VAL A 1 611 ? 42.443 -6.203 -50.039 1.00 96.88 611 VAL A CA 1
ATOM 4549 C C . VAL A 1 611 ? 43.570 -6.259 -51.064 1.00 96.88 611 VAL A C 1
ATOM 4551 O O . VAL A 1 611 ? 43.856 -7.318 -51.620 1.00 96.88 611 VAL A O 1
ATOM 4554 N N . SER A 1 612 ? 44.232 -5.129 -51.297 1.00 96.81 612 SER A N 1
ATOM 4555 C CA . SER A 1 612 ? 45.434 -5.047 -52.131 1.00 96.81 612 SER A CA 1
ATOM 4556 C C . SER A 1 612 ? 46.393 -3.968 -51.637 1.00 96.81 612 SER A C 1
ATOM 4558 O O . SER A 1 612 ? 45.944 -2.918 -51.173 1.00 96.81 612 SER A O 1
ATOM 4560 N N . LEU A 1 613 ? 47.694 -4.187 -51.816 1.00 96.88 613 LEU A N 1
ATOM 4561 C CA . LEU A 1 613 ? 48.693 -3.120 -51.762 1.00 96.88 613 LEU A CA 1
ATOM 4562 C C . LEU A 1 613 ? 48.762 -2.426 -53.117 1.00 96.88 613 LEU A C 1
ATOM 4564 O O . LEU A 1 613 ? 48.727 -3.089 -54.151 1.00 96.88 613 LEU A O 1
ATOM 4568 N N . VAL A 1 614 ? 48.882 -1.105 -53.111 1.00 97.12 614 VAL A N 1
ATOM 4569 C CA . VAL A 1 614 ? 48.978 -0.255 -54.300 1.00 97.12 614 VAL A CA 1
ATOM 4570 C C . VAL A 1 614 ? 50.292 0.510 -54.215 1.00 97.12 614 VAL A C 1
ATOM 4572 O O . VAL A 1 614 ? 50.546 1.163 -53.204 1.00 97.12 614 VAL A O 1
ATOM 4575 N N . SER A 1 615 ? 51.142 0.409 -55.239 1.00 93.94 615 SER A N 1
ATOM 4576 C CA . SER A 1 615 ? 52.417 1.138 -55.278 1.00 93.94 615 SER A CA 1
ATOM 4577 C C . SER A 1 615 ? 52.206 2.654 -55.236 1.00 93.94 615 SER A C 1
ATOM 4579 O O . SER A 1 615 ? 51.154 3.149 -55.641 1.00 93.94 615 SER A O 1
ATOM 4581 N N . LEU A 1 616 ? 53.217 3.400 -54.778 1.00 90.12 616 LEU A N 1
ATOM 4582 C CA . LEU A 1 616 ? 53.177 4.866 -54.661 1.00 90.12 616 LEU A CA 1
ATOM 4583 C C . LEU A 1 616 ? 52.778 5.589 -55.965 1.00 90.12 616 LEU A C 1
ATOM 4585 O O . LEU A 1 616 ? 52.083 6.599 -55.930 1.00 90.12 616 LEU A O 1
ATOM 4589 N N . ASP A 1 617 ? 53.193 5.064 -57.119 1.00 87.12 617 ASP A N 1
ATOM 4590 C CA . ASP A 1 617 ? 52.844 5.585 -58.449 1.00 87.12 617 ASP A CA 1
ATOM 4591 C C . ASP A 1 617 ? 51.445 5.149 -58.938 1.00 87.12 617 ASP A C 1
ATOM 4593 O O . ASP A 1 617 ? 51.001 5.556 -60.011 1.00 87.12 617 ASP A O 1
ATOM 4597 N N . GLY A 1 618 ? 50.748 4.306 -58.171 1.00 86.06 618 GLY A N 1
ATOM 4598 C CA . GLY A 1 618 ? 49.424 3.773 -58.477 1.00 86.06 618 GLY A CA 1
ATOM 4599 C C . GLY A 1 618 ? 49.383 2.720 -59.588 1.00 86.06 618 GLY A C 1
ATOM 4600 O O . GLY A 1 618 ? 48.291 2.265 -59.929 1.00 86.06 618 GLY A O 1
ATOM 4601 N N . THR A 1 619 ? 50.527 2.333 -60.167 1.00 87.25 619 THR A N 1
ATOM 4602 C CA . THR A 1 619 ? 50.565 1.502 -61.385 1.00 87.25 619 THR A CA 1
ATOM 4603 C C . THR A 1 619 ? 50.557 0.000 -61.111 1.00 87.25 619 THR A C 1
ATOM 4605 O O . THR A 1 619 ? 50.115 -0.775 -61.962 1.00 87.25 619 THR A O 1
ATOM 4608 N N . ARG A 1 620 ? 51.018 -0.435 -59.932 1.00 93.25 620 ARG A N 1
ATOM 4609 C CA . ARG A 1 620 ? 51.088 -1.848 -59.540 1.00 93.25 620 ARG A CA 1
ATOM 4610 C C . ARG A 1 620 ? 50.198 -2.121 -58.341 1.00 93.25 620 ARG A C 1
ATOM 4612 O O . ARG A 1 620 ? 50.152 -1.343 -57.389 1.00 93.25 620 ARG A O 1
ATOM 4619 N N . THR A 1 621 ? 49.527 -3.268 -58.380 1.00 95.31 621 THR A N 1
ATOM 4620 C CA . THR A 1 621 ? 48.751 -3.781 -57.252 1.00 95.31 621 THR A CA 1
ATOM 4621 C C . THR A 1 621 ? 49.195 -5.193 -56.908 1.00 95.31 621 THR A C 1
ATOM 4623 O O . THR A 1 621 ? 49.482 -5.988 -57.803 1.00 95.31 621 THR A O 1
ATOM 4626 N N . TYR A 1 622 ? 49.271 -5.491 -55.616 1.00 96.06 622 TYR A N 1
ATOM 4627 C CA . TYR A 1 622 ? 49.645 -6.803 -55.099 1.00 96.06 622 TYR A CA 1
ATOM 4628 C C . TYR A 1 622 ? 48.497 -7.335 -54.251 1.00 96.06 622 TYR A C 1
ATOM 4630 O O . TYR A 1 622 ? 47.970 -6.615 -53.403 1.00 96.06 622 TYR A O 1
ATOM 4638 N N . SER A 1 623 ? 48.103 -8.584 -54.487 1.00 95.81 623 SER A N 1
ATOM 4639 C CA . SER A 1 623 ? 47.087 -9.281 -53.696 1.00 95.81 623 SER A CA 1
ATOM 4640 C C . SER A 1 623 ? 47.741 -10.082 -52.566 1.00 95.81 623 SER A C 1
ATOM 4642 O O . SER A 1 623 ? 48.862 -10.572 -52.740 1.00 95.81 623 SER A O 1
ATOM 4644 N N . PRO A 1 624 ? 47.065 -10.244 -51.418 1.00 96.38 624 PRO A N 1
ATOM 4645 C CA . PRO A 1 624 ? 47.550 -11.122 -50.365 1.00 96.38 624 PRO A CA 1
ATOM 4646 C C . PRO A 1 624 ? 47.500 -12.591 -50.819 1.00 96.38 624 PRO A C 1
ATOM 4648 O O . PRO A 1 624 ? 46.630 -12.978 -51.600 1.00 96.38 624 PRO A O 1
ATOM 4651 N N . GLN A 1 625 ? 48.420 -13.420 -50.317 1.00 94.88 625 GLN A N 1
ATOM 4652 C CA . GLN A 1 625 ? 48.393 -14.878 -50.507 1.00 94.88 625 GLN A CA 1
ATOM 4653 C C . GLN A 1 625 ? 47.186 -15.504 -49.801 1.00 94.88 625 GLN A C 1
ATOM 4655 O O . GLN A 1 625 ? 46.590 -16.458 -50.295 1.00 94.88 625 GLN A O 1
ATOM 4660 N N . ASN A 1 626 ? 46.837 -14.962 -48.635 1.00 93.19 626 ASN A N 1
ATOM 4661 C CA . ASN A 1 626 ? 45.634 -15.287 -47.886 1.00 93.19 626 ASN A CA 1
ATOM 4662 C C . ASN A 1 626 ? 45.210 -14.068 -47.053 1.00 93.19 626 ASN A C 1
ATOM 4664 O O . ASN A 1 626 ? 46.032 -13.214 -46.718 1.00 93.19 626 ASN A O 1
ATOM 4668 N N . PHE A 1 627 ? 43.921 -13.965 -46.745 1.00 95.19 627 PHE A N 1
ATOM 4669 C CA . PHE A 1 627 ? 43.416 -13.005 -45.770 1.00 95.19 627 PHE A CA 1
ATOM 4670 C C . PHE A 1 627 ? 42.116 -13.519 -45.151 1.00 95.19 627 PHE A C 1
ATOM 4672 O O . PHE A 1 627 ? 41.401 -14.319 -45.761 1.00 95.19 627 PHE A O 1
ATOM 4679 N N . SER A 1 628 ? 41.803 -13.030 -43.959 1.00 95.19 628 SER A N 1
ATOM 4680 C CA . SER A 1 628 ? 40.550 -13.269 -43.249 1.00 95.19 628 SER A CA 1
ATOM 4681 C C . SER A 1 628 ? 39.903 -11.942 -42.870 1.00 95.19 628 SER A C 1
ATOM 4683 O O . SER A 1 628 ? 40.574 -10.994 -42.467 1.00 95.19 628 SER A O 1
ATOM 4685 N N . ILE A 1 629 ? 38.578 -11.870 -43.000 1.00 96.25 629 ILE A N 1
ATOM 4686 C CA . ILE A 1 629 ? 37.793 -10.804 -42.373 1.00 96.25 629 ILE A CA 1
ATOM 4687 C C . ILE A 1 629 ? 37.523 -11.263 -40.945 1.00 96.25 629 ILE A C 1
ATOM 4689 O O . ILE A 1 629 ? 36.666 -12.116 -40.721 1.00 96.25 629 ILE A O 1
ATOM 4693 N N . ASP A 1 630 ? 38.292 -10.731 -40.001 1.00 94.38 630 ASP A N 1
ATOM 4694 C CA . ASP A 1 630 ? 38.249 -11.158 -38.600 1.00 94.38 630 ASP A CA 1
ATOM 4695 C C . ASP A 1 630 ? 36.996 -10.609 -37.901 1.00 94.38 630 ASP A C 1
ATOM 4697 O O . ASP A 1 630 ? 36.420 -11.248 -37.023 1.00 94.38 630 ASP A O 1
ATOM 4701 N N . SER A 1 631 ? 36.560 -9.411 -38.301 1.00 96.00 631 SER A N 1
ATOM 4702 C CA . SER A 1 631 ? 35.328 -8.758 -37.850 1.00 96.00 631 SER A CA 1
ATOM 4703 C C . SER A 1 631 ? 34.899 -7.664 -38.837 1.00 96.00 631 SER A C 1
ATOM 4705 O O . SER A 1 631 ? 35.609 -7.366 -39.797 1.00 96.00 631 SER A O 1
ATOM 4707 N N . LEU A 1 632 ? 33.777 -6.984 -38.569 1.00 94.50 632 LEU A N 1
ATOM 4708 C CA . LEU A 1 632 ? 33.330 -5.824 -39.360 1.00 94.50 632 LEU A CA 1
ATOM 4709 C C . LEU A 1 632 ? 34.327 -4.644 -39.355 1.00 94.50 632 LEU A C 1
ATOM 4711 O O . LEU A 1 632 ? 34.162 -3.702 -40.135 1.00 94.50 632 LEU A O 1
ATOM 4715 N N . THR A 1 633 ? 35.329 -4.678 -38.469 1.00 95.75 633 THR A N 1
ATOM 4716 C CA . THR A 1 633 ? 36.319 -3.612 -38.254 1.00 95.75 633 THR A CA 1
ATOM 4717 C C . THR A 1 633 ? 37.773 -4.070 -38.364 1.00 95.75 633 THR A C 1
ATOM 4719 O O . THR A 1 633 ? 38.675 -3.247 -38.216 1.00 95.75 633 THR A O 1
ATOM 4722 N N . GLN A 1 634 ? 38.032 -5.359 -38.612 1.00 97.31 634 GLN A N 1
ATOM 4723 C CA . GLN A 1 634 ? 39.391 -5.892 -38.698 1.00 97.31 634 GLN A CA 1
ATOM 4724 C C . GLN A 1 634 ? 39.551 -6.933 -39.809 1.00 97.31 634 GLN A C 1
ATOM 4726 O O . GLN A 1 634 ? 38.707 -7.814 -39.973 1.00 97.31 634 GLN A O 1
ATOM 4731 N N . ILE A 1 635 ? 40.660 -6.835 -40.541 1.00 97.50 635 ILE A N 1
ATOM 4732 C CA . ILE A 1 635 ? 41.122 -7.834 -41.512 1.00 97.50 635 ILE A CA 1
ATOM 4733 C C . ILE A 1 635 ? 42.559 -8.226 -41.164 1.00 97.50 635 ILE A C 1
ATOM 4735 O O . ILE A 1 635 ? 43.387 -7.349 -40.922 1.00 97.50 635 ILE A O 1
ATOM 4739 N N . THR A 1 636 ? 42.880 -9.515 -41.224 1.00 97.31 636 THR A N 1
ATOM 4740 C CA . THR A 1 636 ? 44.263 -10.008 -41.212 1.00 97.31 636 THR A CA 1
ATOM 4741 C C . THR A 1 636 ? 44.622 -10.465 -42.619 1.00 97.31 636 THR A C 1
ATOM 4743 O O . THR A 1 636 ? 43.931 -11.302 -43.192 1.00 97.31 636 THR A O 1
ATOM 4746 N N . ALA A 1 637 ? 45.680 -9.902 -43.203 1.00 96.69 637 ALA A N 1
ATOM 4747 C CA . ALA A 1 637 ? 46.118 -10.203 -44.565 1.00 96.69 637 ALA A CA 1
ATOM 4748 C C . ALA A 1 637 ? 47.610 -10.545 -44.606 1.00 96.69 637 ALA A C 1
ATOM 4750 O O . ALA A 1 637 ? 48.429 -9.811 -44.054 1.00 96.69 637 ALA A O 1
ATOM 4751 N N . THR A 1 638 ? 47.968 -11.626 -45.299 1.00 96.31 638 THR A N 1
ATOM 4752 C CA . THR A 1 638 ? 49.360 -12.039 -45.501 1.00 96.31 638 THR A CA 1
ATOM 4753 C C . THR A 1 638 ? 49.770 -11.806 -46.947 1.00 96.31 638 THR A C 1
ATOM 4755 O O . THR A 1 638 ? 49.262 -12.450 -47.866 1.00 96.31 638 THR A O 1
ATOM 4758 N N . PHE A 1 639 ? 50.705 -10.885 -47.160 1.00 95.56 639 PHE A N 1
ATOM 4759 C CA . PHE A 1 639 ? 51.259 -10.568 -48.472 1.00 95.56 639 PHE A CA 1
ATOM 4760 C C . PHE A 1 639 ? 52.495 -11.420 -48.783 1.00 95.56 639 PHE A C 1
ATOM 4762 O O . PHE A 1 639 ? 53.234 -11.785 -47.866 1.00 95.56 639 PHE A O 1
ATOM 4769 N N . PRO A 1 640 ? 52.722 -11.766 -50.066 1.00 93.81 640 PRO A N 1
ATOM 4770 C CA . PRO A 1 640 ? 53.887 -12.545 -50.473 1.00 93.81 640 PRO A CA 1
ATOM 4771 C C . PRO A 1 640 ? 55.199 -11.804 -50.187 1.00 93.81 640 PRO A C 1
ATOM 4773 O O . PRO A 1 640 ? 55.233 -10.576 -50.121 1.00 93.81 640 PRO A O 1
ATOM 4776 N N . SER A 1 641 ? 56.292 -12.561 -50.077 1.00 89.38 641 SER A N 1
ATOM 4777 C CA . SER A 1 641 ? 57.645 -11.999 -50.094 1.00 89.38 641 SER A CA 1
ATOM 4778 C C . SER A 1 641 ? 58.005 -11.445 -51.480 1.00 89.38 641 SER A C 1
ATOM 4780 O O . SER A 1 641 ? 57.295 -11.662 -52.464 1.00 89.38 641 SER A O 1
ATOM 4782 N N . GLN A 1 642 ? 59.139 -10.749 -51.563 1.00 88.62 642 GLN A N 1
ATOM 4783 C CA . GLN A 1 642 ? 59.715 -10.188 -52.791 1.00 88.62 642 GLN A CA 1
ATOM 4784 C C . GLN A 1 642 ? 58.862 -9.091 -53.455 1.00 88.62 642 GLN A C 1
ATOM 4786 O O . GLN A 1 642 ? 59.074 -8.758 -54.623 1.00 88.62 642 GLN A O 1
ATOM 4791 N N . ILE A 1 643 ? 57.927 -8.480 -52.718 1.00 92.19 643 ILE A N 1
ATOM 4792 C CA . ILE A 1 643 ? 57.328 -7.208 -53.135 1.00 92.19 643 ILE A CA 1
ATOM 4793 C C . ILE A 1 643 ? 58.440 -6.138 -53.101 1.00 92.19 643 ILE A C 1
ATOM 4795 O O . ILE A 1 643 ? 59.156 -6.052 -52.100 1.00 92.19 643 ILE A O 1
ATOM 4799 N N . PRO A 1 644 ? 58.648 -5.344 -54.173 1.00 93.06 644 PRO A N 1
ATOM 4800 C CA . PRO A 1 644 ? 59.715 -4.343 -54.219 1.00 93.06 644 PRO A CA 1
ATOM 4801 C C . PRO A 1 644 ? 59.677 -3.386 -53.024 1.00 93.06 644 PRO A C 1
ATOM 4803 O O . PRO A 1 644 ? 58.593 -3.008 -52.577 1.00 93.06 644 PRO A O 1
ATOM 4806 N N . SER A 1 645 ? 60.843 -2.966 -52.532 1.00 91.31 645 SER A N 1
ATOM 4807 C CA . SER A 1 645 ? 60.910 -1.981 -51.451 1.00 91.31 645 SER A CA 1
ATOM 4808 C C . SER A 1 645 ? 60.299 -0.638 -51.870 1.00 91.31 645 SER A C 1
ATOM 4810 O O . SER A 1 645 ? 60.338 -0.256 -53.043 1.00 91.31 645 SER A O 1
ATOM 4812 N N . GLY A 1 646 ? 59.711 0.068 -50.907 1.00 92.69 646 GLY A N 1
ATOM 4813 C CA . GLY A 1 646 ? 59.037 1.350 -51.105 1.00 92.69 646 GLY A CA 1
ATOM 4814 C C . GLY A 1 646 ? 57.736 1.476 -50.312 1.00 92.69 646 GLY A C 1
ATOM 4815 O O . GLY A 1 646 ? 57.309 0.543 -49.632 1.00 92.69 646 GLY A O 1
ATOM 4816 N N . HIS A 1 647 ? 57.100 2.644 -50.423 1.00 94.69 647 HIS A N 1
ATOM 4817 C CA . HIS A 1 647 ? 55.809 2.919 -49.794 1.00 94.69 647 HIS A CA 1
ATOM 4818 C C . HIS A 1 647 ? 54.636 2.392 -50.622 1.00 94.69 647 HIS A C 1
ATOM 4820 O O . HIS A 1 647 ? 54.608 2.493 -51.854 1.00 94.69 647 HIS A O 1
ATOM 4826 N N . TYR A 1 648 ? 53.637 1.890 -49.906 1.00 96.81 648 TYR A N 1
ATOM 4827 C CA . TYR A 1 648 ? 52.414 1.324 -50.438 1.00 96.81 648 TYR A CA 1
ATOM 4828 C C . TYR A 1 648 ? 51.194 1.903 -49.731 1.00 96.81 648 TYR A C 1
ATOM 4830 O O . TYR A 1 648 ? 51.160 2.082 -48.513 1.00 96.81 648 TYR A O 1
ATOM 4838 N N . SER A 1 649 ? 50.157 2.141 -50.520 1.00 97.19 649 SER A N 1
ATOM 4839 C CA . SER A 1 649 ? 48.811 2.397 -50.025 1.00 97.19 649 SER A CA 1
ATOM 4840 C C . SER A 1 649 ? 48.061 1.077 -49.891 1.00 97.19 649 SER A C 1
ATOM 4842 O O . SER A 1 649 ? 48.220 0.179 -50.719 1.00 97.19 649 SER A O 1
ATOM 4844 N N . ILE A 1 650 ? 47.199 0.956 -48.887 1.00 97.06 650 ILE A N 1
ATOM 4845 C CA . ILE A 1 650 ? 46.356 -0.231 -48.709 1.00 97.06 650 ILE A CA 1
ATOM 4846 C C . ILE A 1 650 ? 44.964 0.098 -49.218 1.00 97.06 650 ILE A C 1
ATOM 4848 O O . ILE A 1 650 ? 44.324 1.031 -48.738 1.00 97.06 650 ILE A O 1
ATOM 4852 N N . ARG A 1 651 ? 44.488 -0.666 -50.200 1.00 96.62 651 ARG A N 1
ATOM 4853 C CA . ARG A 1 651 ? 43.142 -0.528 -50.755 1.00 96.62 651 ARG A CA 1
ATOM 4854 C C . ARG A 1 651 ? 42.265 -1.688 -50.313 1.00 96.62 651 ARG A C 1
ATOM 4856 O O . ARG A 1 651 ? 42.649 -2.846 -50.462 1.00 96.62 651 ARG A O 1
ATOM 4863 N N . VAL A 1 652 ? 41.072 -1.352 -49.840 1.00 96.12 652 VAL A N 1
ATOM 4864 C CA . VAL A 1 652 ? 39.979 -2.278 -49.555 1.00 96.12 652 VAL A CA 1
ATOM 4865 C C . VAL A 1 652 ? 38.835 -1.984 -50.517 1.00 96.12 652 VAL A C 1
ATOM 4867 O O . VAL A 1 652 ? 38.404 -0.836 -50.625 1.00 96.12 652 VAL A O 1
ATOM 4870 N N . ASN A 1 653 ? 38.327 -3.009 -51.201 1.00 93.75 653 ASN A N 1
ATOM 4871 C CA . ASN A 1 653 ? 37.109 -2.911 -52.007 1.00 93.75 653 ASN A CA 1
ATOM 4872 C C . ASN A 1 653 ? 36.047 -3.835 -51.418 1.00 93.75 653 ASN A C 1
ATOM 4874 O O . ASN A 1 653 ? 36.275 -5.038 -51.320 1.00 93.75 653 ASN A O 1
ATOM 4878 N N . THR A 1 654 ? 34.895 -3.286 -51.057 1.00 91.31 654 THR A N 1
ATOM 4879 C CA . THR A 1 654 ? 33.695 -4.034 -50.670 1.00 91.31 654 THR A CA 1
ATOM 4880 C C . THR A 1 654 ? 32.730 -4.115 -51.859 1.00 91.31 654 THR A C 1
ATOM 4882 O O . THR A 1 654 ? 32.923 -3.406 -52.851 1.00 91.31 654 THR A O 1
ATOM 4885 N N . PRO A 1 655 ? 31.652 -4.920 -51.781 1.00 88.81 655 PRO A N 1
ATOM 4886 C CA . PRO A 1 655 ? 30.613 -4.932 -52.814 1.00 88.81 655 PRO A CA 1
ATOM 4887 C C . PRO A 1 655 ? 29.928 -3.576 -53.044 1.00 88.81 655 PRO A C 1
ATOM 4889 O O . PRO A 1 655 ? 29.287 -3.388 -54.074 1.00 88.81 655 PRO A O 1
ATOM 4892 N N . TYR A 1 656 ? 30.043 -2.646 -52.091 1.00 87.56 656 TYR A N 1
ATOM 4893 C CA . TYR A 1 656 ? 29.327 -1.371 -52.105 1.00 87.56 656 TYR A CA 1
ATOM 4894 C C . TYR A 1 656 ? 30.237 -0.163 -52.368 1.00 87.56 656 TYR A C 1
ATOM 4896 O O . TYR A 1 656 ? 29.763 0.867 -52.835 1.00 87.56 656 TYR A O 1
ATOM 4904 N N . GLY A 1 657 ? 31.545 -0.269 -52.110 1.00 89.19 657 GLY A N 1
ATOM 4905 C CA . GLY A 1 657 ? 32.493 0.810 -52.384 1.00 89.19 657 GLY A CA 1
ATOM 4906 C C . GLY A 1 657 ? 33.938 0.470 -52.026 1.00 89.19 657 GLY A C 1
ATOM 4907 O O . GLY A 1 657 ? 34.237 -0.608 -51.523 1.00 89.19 657 GLY A O 1
ATOM 4908 N N . SER A 1 658 ? 34.853 1.402 -52.282 1.00 92.81 658 SER A N 1
ATOM 4909 C CA . SER A 1 658 ? 36.293 1.219 -52.058 1.00 92.81 658 SER A CA 1
ATOM 4910 C C . SER A 1 658 ? 36.887 2.316 -51.184 1.00 92.81 658 SER A C 1
ATOM 4912 O O . SER A 1 658 ? 36.496 3.476 -51.312 1.00 92.81 658 SER A O 1
ATOM 4914 N N . TYR A 1 659 ? 37.895 1.978 -50.384 1.00 95.75 659 TYR A N 1
ATOM 4915 C CA . TYR A 1 659 ? 38.705 2.937 -49.636 1.00 95.75 659 TYR A CA 1
ATOM 4916 C C . TYR A 1 659 ? 40.190 2.614 -49.778 1.00 95.75 659 TYR A C 1
ATOM 4918 O O . TYR A 1 659 ? 40.578 1.447 -49.807 1.00 95.75 659 TYR A O 1
ATOM 4926 N N . GLN A 1 660 ? 41.026 3.650 -49.855 1.00 95.62 660 GLN A N 1
ATOM 4927 C CA . GLN A 1 660 ? 42.477 3.513 -49.921 1.00 95.62 660 GLN A CA 1
ATOM 4928 C C . GLN A 1 660 ? 43.134 4.345 -48.820 1.00 95.62 660 GLN A C 1
ATOM 4930 O O . GLN A 1 660 ? 43.051 5.573 -48.843 1.00 95.62 660 GLN A O 1
ATOM 4935 N N . LEU A 1 661 ? 43.808 3.671 -47.886 1.00 96.00 661 LEU A N 1
ATOM 4936 C CA . LEU A 1 661 ? 44.667 4.309 -46.896 1.00 96.00 661 LEU A CA 1
ATOM 4937 C C . LEU A 1 661 ? 46.001 4.639 -47.568 1.00 96.00 661 LEU A C 1
ATOM 4939 O O . LEU A 1 661 ? 46.704 3.742 -48.035 1.00 96.00 661 LEU A O 1
ATOM 4943 N N . GLN A 1 662 ? 46.292 5.930 -47.713 1.00 95.25 662 GLN A N 1
ATOM 4944 C CA . GLN A 1 662 ? 47.407 6.397 -48.533 1.00 95.25 662 GLN A CA 1
ATOM 4945 C C . GLN A 1 662 ? 48.746 6.232 -47.812 1.00 95.25 662 GLN A C 1
ATOM 4947 O O . GLN A 1 662 ? 48.866 6.661 -46.669 1.00 95.25 662 GLN A O 1
ATOM 4952 N N . ASN A 1 663 ? 49.744 5.675 -48.508 1.00 93.12 663 ASN A N 1
ATOM 4953 C CA . ASN A 1 663 ? 51.145 5.576 -48.075 1.00 93.12 663 ASN A CA 1
ATOM 4954 C C . ASN A 1 663 ? 51.319 5.034 -46.646 1.00 93.12 663 ASN A C 1
ATOM 4956 O O . ASN A 1 663 ? 52.162 5.514 -45.895 1.00 93.12 663 ASN A O 1
ATOM 4960 N N . SER A 1 664 ? 50.487 4.069 -46.261 1.00 94.00 664 SER A N 1
ATOM 4961 C CA . SER A 1 664 ? 50.367 3.600 -44.880 1.00 94.00 664 SER A CA 1
ATOM 4962 C C . SER A 1 664 ? 51.261 2.416 -44.535 1.00 94.00 664 SER A C 1
ATOM 4964 O O . SER A 1 664 ? 51.248 1.973 -43.394 1.00 94.00 664 SER A O 1
ATOM 4966 N N . PHE A 1 665 ? 51.965 1.854 -45.517 1.00 95.19 665 PHE A N 1
ATOM 4967 C CA . PHE A 1 665 ? 52.845 0.711 -45.314 1.00 95.19 665 PHE A CA 1
ATOM 4968 C C . PHE A 1 665 ? 54.150 0.859 -46.100 1.00 95.19 665 PHE A C 1
ATOM 4970 O O . PHE A 1 665 ? 54.135 1.353 -47.228 1.00 95.19 665 PHE A O 1
ATOM 4977 N N . GLU A 1 666 ? 55.269 0.401 -45.543 1.00 94.12 666 GLU A N 1
ATOM 4978 C CA . GLU A 1 666 ? 56.580 0.406 -46.194 1.00 94.12 666 GLU A CA 1
ATOM 4979 C C . GLU A 1 666 ? 57.206 -0.993 -46.234 1.00 94.12 666 GLU A C 1
ATOM 4981 O O . GLU A 1 666 ? 57.343 -1.665 -45.210 1.00 94.12 666 GLU A O 1
ATOM 4986 N N . PHE A 1 667 ? 57.644 -1.408 -47.426 1.00 93.06 667 PHE A N 1
ATOM 4987 C CA . PHE A 1 667 ? 58.550 -2.544 -47.573 1.00 93.06 667 PHE A CA 1
ATOM 4988 C C . PHE A 1 667 ? 60.006 -2.074 -47.584 1.00 93.06 667 PHE A C 1
ATOM 4990 O O . PHE A 1 667 ? 60.386 -1.273 -48.441 1.00 93.06 667 PHE A O 1
ATOM 4997 N N . THR A 1 668 ? 60.844 -2.636 -46.713 1.00 89.50 668 THR A N 1
ATOM 4998 C CA . THR A 1 668 ? 62.304 -2.436 -46.732 1.00 89.50 668 THR A CA 1
ATOM 4999 C C . THR A 1 668 ? 63.017 -3.649 -47.329 1.00 89.50 668 THR A C 1
ATOM 5001 O O . THR A 1 668 ? 62.439 -4.724 -47.492 1.00 89.50 668 THR A O 1
ATOM 5004 N N . THR A 1 669 ? 64.303 -3.505 -47.651 1.00 81.88 669 THR A N 1
ATOM 5005 C CA . THR A 1 669 ? 65.162 -4.615 -48.106 1.00 81.88 669 THR A CA 1
ATOM 5006 C C . THR A 1 669 ? 65.644 -5.519 -46.958 1.00 81.88 669 THR A C 1
ATOM 5008 O O . THR A 1 669 ? 66.636 -6.228 -47.121 1.00 81.88 669 THR A O 1
ATOM 5011 N N . GLY A 1 670 ? 65.003 -5.462 -45.784 1.00 67.94 670 GLY A N 1
ATOM 5012 C CA . GLY A 1 670 ? 65.408 -6.182 -44.573 1.00 67.94 670 GLY A CA 1
ATOM 5013 C C . GLY A 1 670 ? 65.398 -7.709 -44.732 1.00 67.94 670 GLY A C 1
ATOM 5014 O O . GLY A 1 670 ? 64.506 -8.279 -45.371 1.00 67.94 670 GLY A O 1
ATOM 5015 N N . THR A 1 671 ? 66.400 -8.380 -44.152 1.00 68.69 671 THR A N 1
ATOM 5016 C CA . THR A 1 671 ? 66.643 -9.828 -44.336 1.00 68.69 671 THR A CA 1
ATOM 5017 C C . THR A 1 671 ? 66.605 -10.666 -43.058 1.00 68.69 671 THR A C 1
ATOM 5019 O O . THR A 1 671 ? 66.507 -11.886 -43.169 1.00 68.69 671 THR A O 1
ATOM 5022 N N . GLU A 1 672 ? 66.632 -10.061 -41.865 1.00 77.81 672 GLU A N 1
ATOM 5023 C CA . GLU A 1 672 ? 66.790 -10.807 -40.607 1.00 77.81 672 GLU A CA 1
ATOM 5024 C C . GLU A 1 672 ? 65.875 -10.285 -39.486 1.00 77.81 672 GLU A C 1
ATOM 5026 O O . GLU A 1 672 ? 65.648 -9.080 -39.351 1.00 77.81 672 GLU A O 1
ATOM 5031 N N . ALA A 1 673 ? 65.296 -11.214 -38.716 1.00 81.31 673 ALA A N 1
ATOM 5032 C CA . ALA A 1 673 ? 64.625 -10.921 -37.452 1.00 81.31 673 ALA A CA 1
ATOM 5033 C C . ALA A 1 673 ? 65.674 -10.910 -36.338 1.00 81.31 673 ALA A C 1
ATOM 5035 O O . ALA A 1 673 ? 66.629 -11.687 -36.389 1.00 81.31 673 ALA A O 1
ATOM 5036 N N . HIS A 1 674 ? 65.486 -10.081 -35.316 1.00 84.62 674 HIS A N 1
ATOM 5037 C CA . HIS A 1 674 ? 66.440 -9.957 -34.220 1.00 84.62 674 HIS A CA 1
ATOM 5038 C C . HIS A 1 674 ? 65.699 -9.884 -32.889 1.00 84.62 674 HIS A C 1
ATOM 5040 O O . HIS A 1 674 ? 65.080 -8.874 -32.571 1.00 84.62 674 HIS A O 1
ATOM 5046 N N . LEU A 1 675 ? 65.739 -10.978 -32.126 1.00 87.19 675 LEU A N 1
ATOM 5047 C CA . LEU A 1 675 ? 65.130 -11.045 -30.804 1.00 87.19 675 LEU A CA 1
ATOM 5048 C C . LEU A 1 675 ? 66.071 -10.456 -29.758 1.00 87.19 675 LEU A C 1
ATOM 5050 O O . LEU A 1 675 ? 67.127 -11.022 -29.479 1.00 87.19 675 LEU A O 1
ATOM 5054 N N . GLU A 1 676 ? 65.635 -9.383 -29.117 1.00 90.25 676 GLU A N 1
ATOM 5055 C CA . GLU A 1 676 ? 66.228 -8.873 -27.890 1.00 90.25 676 GLU A CA 1
ATOM 5056 C C . GLU A 1 676 ? 65.346 -9.263 -26.709 1.00 90.25 676 GLU A C 1
ATOM 5058 O O . GLU A 1 676 ? 64.122 -9.157 -26.774 1.00 90.25 676 GLU A O 1
ATOM 5063 N N . THR A 1 677 ? 65.965 -9.734 -25.628 1.00 91.12 677 THR A N 1
ATOM 5064 C CA . THR A 1 677 ? 65.275 -10.078 -24.381 1.00 91.12 677 THR A CA 1
ATOM 5065 C C . THR A 1 677 ? 65.990 -9.447 -23.199 1.00 91.12 677 THR A C 1
ATOM 5067 O O . THR A 1 677 ? 67.213 -9.562 -23.097 1.00 91.12 677 THR A O 1
ATOM 5070 N N . GLU A 1 678 ? 65.236 -8.883 -22.265 1.00 92.44 678 GLU A N 1
ATOM 5071 C CA . GLU A 1 678 ? 65.733 -8.356 -21.000 1.00 92.44 678 GLU A CA 1
ATOM 5072 C C . GLU A 1 678 ? 65.014 -9.038 -19.832 1.00 92.44 678 GLU A C 1
ATOM 5074 O O . GLU A 1 678 ? 63.787 -9.095 -19.771 1.00 92.44 678 GLU A O 1
ATOM 5079 N N . LEU A 1 679 ? 65.789 -9.579 -18.889 1.00 90.25 679 LEU A N 1
ATOM 5080 C CA . LEU A 1 679 ? 65.262 -10.159 -17.658 1.00 90.25 679 LEU A CA 1
ATOM 5081 C C . LEU A 1 679 ? 65.392 -9.140 -16.527 1.00 90.25 679 LEU A C 1
ATOM 5083 O O . LEU A 1 679 ? 66.486 -8.900 -16.014 1.00 90.25 679 LEU A O 1
ATOM 5087 N N . ILE A 1 680 ? 64.262 -8.594 -16.096 1.00 90.81 68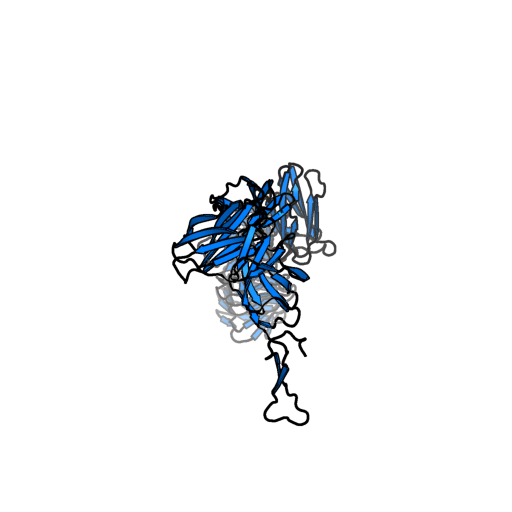0 ILE A N 1
ATOM 5088 C CA . ILE A 1 680 ? 64.188 -7.634 -15.001 1.00 90.81 680 ILE A CA 1
ATOM 5089 C C . ILE A 1 680 ? 63.932 -8.400 -13.705 1.00 90.81 680 ILE A C 1
ATOM 5091 O O . ILE A 1 680 ? 62.859 -8.976 -13.485 1.00 90.81 680 ILE A O 1
ATOM 5095 N N . ILE A 1 681 ? 64.938 -8.392 -12.830 1.00 89.38 681 ILE A N 1
ATOM 5096 C CA . ILE A 1 681 ? 64.876 -9.005 -11.501 1.00 89.38 681 ILE A CA 1
ATOM 5097 C C . ILE A 1 681 ? 64.872 -7.939 -10.397 1.00 89.38 681 ILE A C 1
ATOM 5099 O O . ILE A 1 681 ? 65.529 -6.905 -10.535 1.00 89.38 681 ILE A O 1
ATOM 5103 N N . PRO A 1 682 ? 64.182 -8.177 -9.268 1.00 85.19 682 PRO A N 1
ATOM 5104 C CA . PRO A 1 682 ? 64.278 -7.299 -8.107 1.00 85.19 682 PRO A CA 1
ATOM 5105 C C . PRO A 1 682 ? 65.716 -7.216 -7.574 1.00 85.19 682 PRO A C 1
ATOM 5107 O O . PRO A 1 682 ? 66.432 -8.216 -7.546 1.00 85.19 682 PRO A O 1
ATOM 5110 N N . ALA A 1 683 ? 66.114 -6.041 -7.073 1.00 83.44 683 ALA A N 1
ATOM 5111 C CA . ALA A 1 683 ? 67.474 -5.777 -6.581 1.00 83.44 683 ALA A CA 1
ATOM 5112 C C . ALA A 1 683 ? 67.924 -6.685 -5.414 1.00 83.44 683 ALA A C 1
ATOM 5114 O O . ALA A 1 683 ? 69.118 -6.793 -5.138 1.00 83.44 683 ALA A O 1
ATOM 5115 N N . VAL A 1 684 ? 66.984 -7.337 -4.722 1.00 78.06 684 VAL A N 1
ATOM 5116 C CA . VAL A 1 684 ? 67.250 -8.322 -3.669 1.00 78.06 684 VAL A CA 1
ATOM 5117 C C . VAL A 1 684 ? 66.284 -9.493 -3.834 1.00 78.06 684 VAL A C 1
ATOM 5119 O O . VAL A 1 684 ? 65.069 -9.294 -3.857 1.00 78.06 684 VAL A O 1
ATOM 5122 N N . LEU A 1 685 ? 66.815 -10.717 -3.899 1.00 80.88 685 LEU A N 1
ATOM 5123 C CA . LEU A 1 685 ? 66.023 -11.947 -3.937 1.00 80.88 685 LEU A CA 1
ATOM 5124 C C . LEU A 1 685 ? 66.176 -12.702 -2.606 1.00 80.88 685 LEU A C 1
ATOM 5126 O O . LEU A 1 685 ? 67.255 -13.192 -2.274 1.00 80.88 685 LEU A O 1
ATOM 5130 N N . GLY A 1 686 ? 65.103 -12.770 -1.814 1.00 78.12 686 GLY A N 1
ATOM 5131 C CA . GLY A 1 686 ? 65.104 -13.439 -0.510 1.00 78.12 686 GLY A CA 1
ATOM 5132 C C . GLY A 1 686 ? 64.917 -14.957 -0.615 1.00 78.12 686 GLY A C 1
ATOM 5133 O O . GLY A 1 686 ? 64.068 -15.441 -1.362 1.00 78.12 686 GLY A O 1
ATOM 5134 N N . ARG A 1 687 ? 65.665 -15.736 0.178 1.00 76.06 687 ARG A N 1
ATOM 5135 C CA . ARG A 1 687 ? 65.487 -17.196 0.277 1.00 76.06 687 ARG A CA 1
ATOM 5136 C C . ARG A 1 687 ? 64.093 -17.514 0.846 1.00 76.06 687 ARG A C 1
ATOM 5138 O O . ARG A 1 687 ? 63.783 -17.087 1.952 1.00 76.06 687 ARG A O 1
ATOM 5145 N N . HIS A 1 688 ? 63.288 -18.284 0.106 1.00 77.88 688 HIS A N 1
ATOM 5146 C CA . HIS A 1 688 ? 61.878 -18.613 0.401 1.00 77.88 688 HIS A CA 1
ATOM 5147 C C . HIS A 1 688 ? 60.880 -17.434 0.347 1.00 77.88 688 HIS A C 1
ATOM 5149 O O . HIS A 1 688 ? 59.765 -17.569 0.846 1.00 77.88 688 HIS A O 1
ATOM 5155 N N . ALA A 1 689 ? 61.239 -16.306 -0.277 1.00 77.31 689 ALA A N 1
ATOM 5156 C CA . ALA A 1 689 ? 60.314 -15.201 -0.537 1.00 77.31 689 ALA A CA 1
ATOM 5157 C C . ALA A 1 689 ? 59.783 -15.248 -1.981 1.00 77.31 689 ALA A C 1
ATOM 5159 O O . ALA A 1 689 ? 60.518 -15.597 -2.905 1.00 77.31 689 ALA A O 1
ATOM 5160 N N . PHE A 1 690 ? 58.517 -14.875 -2.184 1.00 79.38 690 PHE A N 1
ATOM 5161 C CA . PHE A 1 690 ? 57.957 -14.705 -3.526 1.00 79.38 690 PHE A CA 1
ATOM 5162 C C . PHE A 1 690 ? 58.507 -13.428 -4.168 1.00 79.38 690 PHE A C 1
ATOM 5164 O O . PHE A 1 690 ? 58.467 -12.357 -3.565 1.00 79.38 690 PHE A O 1
ATOM 5171 N N . ALA A 1 691 ? 58.989 -13.546 -5.401 1.00 83.88 691 ALA A N 1
ATOM 5172 C CA . ALA A 1 691 ? 59.437 -12.433 -6.225 1.00 83.88 691 ALA A CA 1
ATOM 5173 C C . ALA A 1 691 ? 58.834 -12.577 -7.626 1.00 83.88 691 ALA A C 1
ATOM 5175 O O . ALA A 1 691 ? 58.731 -13.690 -8.141 1.00 83.88 691 ALA A O 1
ATOM 5176 N N . THR A 1 692 ? 58.436 -11.459 -8.230 1.00 87.19 692 THR A N 1
ATOM 5177 C CA . THR A 1 692 ? 58.015 -11.418 -9.638 1.00 87.19 692 THR A CA 1
ATOM 5178 C C . THR A 1 692 ? 59.212 -11.006 -10.482 1.00 87.19 692 THR A C 1
ATOM 5180 O O . THR A 1 692 ? 59.874 -10.021 -10.159 1.00 87.19 692 THR A O 1
ATOM 5183 N N . LEU A 1 693 ? 59.499 -11.777 -11.527 1.00 89.19 693 LEU A N 1
ATOM 5184 C CA . LEU A 1 693 ? 60.501 -11.459 -12.539 1.00 89.19 693 LEU A CA 1
ATOM 5185 C C . LEU A 1 693 ? 59.748 -11.086 -13.813 1.00 89.19 693 LEU A C 1
ATOM 5187 O O . LEU A 1 693 ? 58.768 -11.752 -14.153 1.00 89.19 693 LEU A O 1
ATOM 5191 N N . TYR A 1 694 ? 60.207 -10.052 -14.508 1.00 89.31 694 TYR A N 1
ATOM 5192 C CA . TYR A 1 694 ? 59.657 -9.680 -15.808 1.00 89.31 694 TYR A CA 1
ATOM 5193 C C . TYR A 1 694 ? 60.647 -10.079 -16.895 1.00 89.31 694 TYR A C 1
ATOM 5195 O O . TYR A 1 694 ? 61.845 -9.851 -16.752 1.00 89.31 694 TYR A O 1
ATOM 5203 N N . ILE A 1 695 ? 60.145 -10.687 -17.966 1.00 89.25 695 ILE A N 1
ATOM 5204 C CA . ILE A 1 695 ? 60.888 -10.835 -19.215 1.00 89.25 695 ILE A CA 1
ATOM 5205 C C . ILE A 1 695 ? 60.275 -9.832 -20.177 1.00 89.25 695 ILE A C 1
ATOM 5207 O O . ILE A 1 695 ? 59.106 -9.963 -20.541 1.00 89.25 695 ILE A O 1
ATOM 5211 N N . GLU A 1 696 ? 61.057 -8.839 -20.568 1.00 91.00 696 GLU A N 1
ATOM 5212 C CA . GLU A 1 696 ? 60.745 -7.996 -21.712 1.00 91.00 696 GLU A CA 1
ATOM 5213 C C . GLU A 1 696 ? 61.407 -8.610 -22.943 1.00 91.00 696 GLU A C 1
ATOM 5215 O O . GLU A 1 696 ? 62.515 -9.142 -22.868 1.00 91.00 696 GLU A O 1
ATOM 5220 N N . TYR A 1 697 ? 60.718 -8.594 -24.079 1.00 88.44 697 TYR A N 1
ATOM 5221 C CA . TYR A 1 697 ? 61.296 -9.027 -25.342 1.00 88.44 697 TYR A CA 1
ATOM 5222 C C . TYR A 1 697 ? 60.782 -8.169 -26.492 1.00 88.44 697 TYR A C 1
ATOM 5224 O O . TYR A 1 697 ? 59.637 -7.717 -26.484 1.00 88.44 697 TYR A O 1
ATOM 5232 N N . ALA A 1 698 ? 61.629 -7.966 -27.494 1.00 86.50 698 ALA A N 1
ATOM 5233 C CA . ALA A 1 698 ? 61.314 -7.210 -28.695 1.00 86.50 698 ALA A CA 1
ATOM 5234 C C . ALA A 1 698 ? 61.972 -7.861 -29.915 1.00 86.50 698 ALA A C 1
ATOM 5236 O O . ALA A 1 698 ? 63.085 -8.369 -29.831 1.00 86.50 698 ALA A O 1
ATOM 5237 N N . ASN A 1 699 ? 61.294 -7.823 -31.063 1.00 84.06 699 ASN A N 1
ATOM 5238 C CA . ASN A 1 699 ? 61.952 -8.049 -32.346 1.00 84.06 699 ASN A CA 1
ATOM 5239 C C . ASN A 1 699 ? 62.468 -6.695 -32.851 1.00 84.06 699 ASN A C 1
ATOM 5241 O O . ASN A 1 699 ? 61.666 -5.885 -33.311 1.00 84.06 699 ASN A O 1
ATOM 5245 N N . THR A 1 700 ? 63.769 -6.436 -32.733 1.00 83.44 700 THR A N 1
ATOM 5246 C CA . THR A 1 700 ? 64.426 -5.226 -33.261 1.00 83.44 700 THR A CA 1
ATOM 5247 C C . THR A 1 700 ? 64.914 -5.402 -34.702 1.00 83.44 700 THR A C 1
ATOM 5249 O O . THR A 1 700 ? 65.499 -4.481 -35.267 1.00 83.44 700 THR A O 1
ATOM 5252 N N . GLY A 1 701 ? 64.665 -6.568 -35.310 1.00 80.81 701 GLY A N 1
ATOM 5253 C CA . GLY A 1 701 ? 64.944 -6.835 -36.719 1.00 80.81 701 GLY A CA 1
ATOM 5254 C C . GLY A 1 701 ? 63.811 -6.397 -37.647 1.00 80.81 701 GLY A C 1
ATOM 5255 O O . GLY A 1 701 ? 62.700 -6.088 -37.218 1.00 80.81 701 GLY A O 1
ATOM 5256 N N . ASP A 1 702 ? 64.084 -6.424 -38.949 1.00 78.81 702 ASP A N 1
ATOM 5257 C CA . ASP A 1 702 ? 63.196 -5.836 -39.956 1.00 78.81 702 ASP A CA 1
ATOM 5258 C C . ASP A 1 702 ? 62.131 -6.813 -40.478 1.00 78.81 702 ASP A C 1
ATOM 5260 O O . ASP A 1 702 ? 61.188 -6.387 -41.141 1.00 78.81 702 ASP A O 1
ATOM 5264 N N . VAL A 1 703 ? 62.236 -8.120 -40.203 1.00 82.69 703 VAL A N 1
ATOM 5265 C CA . VAL A 1 703 ? 61.241 -9.124 -40.634 1.00 82.69 703 VAL A CA 1
ATOM 5266 C C . VAL A 1 703 ? 60.482 -9.764 -39.469 1.00 82.69 703 VAL A C 1
ATOM 5268 O O . VAL A 1 703 ? 61.026 -9.855 -38.369 1.00 82.69 703 VAL A O 1
ATOM 5271 N N . PRO A 1 704 ? 59.230 -10.229 -39.676 1.00 77.75 704 PRO A N 1
ATOM 5272 C CA . PRO A 1 704 ? 58.440 -10.861 -38.622 1.00 77.75 704 PRO A CA 1
ATOM 5273 C C . PRO A 1 704 ? 59.097 -12.133 -38.069 1.00 77.75 704 PRO A C 1
ATOM 5275 O O . PRO A 1 704 ? 59.645 -12.935 -38.825 1.00 77.75 704 PRO A O 1
ATOM 5278 N N . MET A 1 705 ? 58.951 -12.368 -36.763 1.00 79.31 705 MET A N 1
ATOM 5279 C CA . MET A 1 705 ? 59.323 -13.624 -36.107 1.00 79.31 705 MET A CA 1
ATOM 5280 C C . MET A 1 705 ? 58.221 -14.111 -35.157 1.00 79.31 705 MET A C 1
ATOM 5282 O O . MET A 1 705 ? 57.425 -13.293 -34.688 1.00 79.31 705 MET A O 1
ATOM 5286 N N . PRO A 1 706 ? 58.150 -15.421 -34.854 1.00 76.75 706 PRO A N 1
ATOM 5287 C CA . PRO A 1 706 ? 57.298 -15.923 -33.782 1.00 76.75 706 PRO A CA 1
ATOM 5288 C C . PRO A 1 706 ? 57.653 -15.253 -32.452 1.00 76.75 706 PRO A C 1
ATOM 5290 O O . PRO A 1 706 ? 58.832 -15.056 -32.158 1.00 76.75 706 PRO A O 1
ATOM 5293 N N . ALA A 1 707 ? 56.639 -14.921 -31.651 1.00 75.88 707 ALA A N 1
ATOM 5294 C CA . ALA A 1 707 ? 56.879 -14.493 -30.279 1.00 75.88 707 ALA A CA 1
ATOM 5295 C C . ALA A 1 707 ? 57.515 -15.658 -29.481 1.00 75.88 707 ALA A C 1
ATOM 5297 O O . ALA A 1 707 ? 57.083 -16.800 -29.681 1.00 75.88 707 ALA A O 1
ATOM 5298 N N . PRO A 1 708 ? 58.543 -15.389 -28.654 1.00 68.94 708 PRO A N 1
ATOM 5299 C CA . PRO A 1 708 ? 59.229 -16.386 -27.830 1.00 68.94 708 PRO A CA 1
ATOM 5300 C C . PRO A 1 708 ? 58.355 -17.014 -26.739 1.00 68.94 708 PRO A C 1
ATOM 5302 O O . PRO A 1 708 ? 57.376 -16.370 -26.289 1.00 68.94 708 PRO A O 1
#

Secondary structure (DSSP, 8-state):
-EE-TTEEEEE-SSEEE-SSEEEEEE-TTTEEEEE-STTPEEEE-TTEEEEEEEEEE-BTTTB--SS-EEEE-SEEEE-STT-EEEEE-SSS-EEEESSEEEE-TT-EEEE-SEEEE-TT-EEEE-SS-EEEESS-EEE----GGGEEE-SEEEE-S--BTTBPEEEE--EE---SSHHHHSSS--EEEEE--SS-EEEEE--S--S-SSS-EEEEEEEEEE-TT-EEE-TT--EEEEEEEESSEEESS-EEE--SSEE--TTS-EEEEE-STT-EEEEEEEE-TTEEEEEEEE-SSSSSSPPPSSB--SEEEEEE-TTS-EEEEEEPPTT-EEEEEEEEE-S-EEEEEEEEEPTT-TT--EEEEEEEEE---EEEE--TTS-EEEEE-STT--EEEEEEE-TT-EEEEEEEEESSTTEEEEEE-GGG-EEEEEESSPPPPEE-SSSEEEEEEEEETTS--EEEEEEEEEPPEEE--TT-EEEEEE-STT-EEEEEEEE-SSEEEEEEEE-S-SS-EEEEEEEESS---SSS-SEE-SS-BSSEEEEEEEEPSEEEEEEEEEEE--S-EEEEEEEEEES-EEEEEESSEEETTS-EEEEEEEE---TT-EEEEEETTS--EE--SEEEEEETTEEEEEEPS-PPSEEEEEEEE-SS-EEEEEEEEEEE------EEEEEE--S---TT-----EEEEEE-SSS-----